Protein AF-A0A1A8MGY5-F1 (afdb_monomer_lite)

Radius of gyration: 29.27 Å; chains: 1; bounding box: 80×66×88 Å

Structure (mmCIF, N/CA/C/O backbone):
data_AF-A0A1A8MGY5-F1
#
_entry.id   AF-A0A1A8MGY5-F1
#
loop_
_atom_site.group_PDB
_atom_site.id
_atom_site.type_symbol
_atom_site.label_atom_id
_atom_site.label_alt_id
_atom_site.label_comp_id
_atom_site.label_asym_id
_atom_site.label_entity_id
_atom_site.label_seq_id
_atom_site.pdbx_PDB_ins_code
_atom_site.Cartn_x
_atom_site.Cartn_y
_atom_site.Cartn_z
_atom_site.occupancy
_atom_site.B_iso_or_equiv
_atom_site.auth_seq_id
_atom_site.auth_comp_id
_atom_site.auth_asym_id
_atom_site.auth_atom_id
_atom_site.pdbx_PDB_model_num
ATOM 1 N N . GLU A 1 1 ? -10.525 4.685 12.760 1.00 56.34 1 GLU A N 1
ATOM 2 C CA . GLU A 1 1 ? -10.232 3.236 12.706 1.00 56.34 1 GLU A CA 1
ATOM 3 C C . GLU A 1 1 ? -9.467 2.819 13.946 1.00 56.34 1 GLU A C 1
ATOM 5 O O . GLU A 1 1 ? -8.755 3.647 14.505 1.00 56.34 1 GLU A O 1
ATOM 10 N N . LYS A 1 2 ? -9.639 1.576 14.412 1.00 65.12 2 LYS A N 1
ATOM 11 C CA . LYS A 1 2 ? -8.758 1.040 15.457 1.00 65.12 2 LYS A CA 1
ATOM 12 C C . LYS A 1 2 ? -7.417 0.675 14.806 1.00 65.12 2 LYS A C 1
ATOM 14 O O . LYS A 1 2 ? -7.439 0.048 13.752 1.00 65.12 2 LYS A O 1
ATOM 19 N N . PRO A 1 3 ? -6.276 1.045 15.404 1.00 70.25 3 PRO A N 1
ATOM 20 C CA . PRO A 1 3 ? -4.967 0.647 14.895 1.00 70.25 3 PRO A CA 1
ATOM 21 C C . PRO A 1 3 ? -4.831 -0.881 14.911 1.00 70.25 3 PRO A C 1
ATOM 23 O O . PRO A 1 3 ? -5.247 -1.529 15.875 1.00 70.25 3 PRO A O 1
ATOM 26 N N . LYS A 1 4 ? -4.208 -1.451 13.875 1.00 79.88 4 LYS A N 1
ATOM 27 C CA . LYS A 1 4 ? -3.924 -2.896 13.807 1.00 79.88 4 LYS A CA 1
ATOM 28 C C . LYS A 1 4 ? -2.836 -3.306 14.804 1.00 79.88 4 LYS A C 1
ATOM 30 O O . LYS A 1 4 ? -2.877 -4.399 15.359 1.00 79.88 4 LYS A O 1
ATOM 35 N N . MET A 1 5 ? -1.894 -2.403 15.084 1.00 84.06 5 MET A N 1
ATOM 36 C CA . MET A 1 5 ? -0.809 -2.621 16.040 1.00 84.06 5 MET A CA 1
ATOM 37 C C . MET A 1 5 ? -0.487 -1.340 16.818 1.00 84.06 5 MET A C 1
ATOM 39 O O . MET A 1 5 ? -0.433 -0.254 16.239 1.00 84.06 5 MET A O 1
ATOM 43 N N . ILE A 1 6 ? -0.247 -1.481 18.128 1.00 89.06 6 ILE A N 1
ATOM 44 C CA . ILE A 1 6 ? 0.186 -0.401 19.029 1.00 89.06 6 ILE A CA 1
ATOM 45 C C . ILE A 1 6 ? 1.278 -0.879 19.987 1.00 89.06 6 ILE A C 1
ATOM 47 O O . ILE A 1 6 ? 1.364 -2.062 20.321 1.00 89.06 6 ILE A O 1
ATOM 51 N N . ALA A 1 7 ? 2.088 0.052 20.488 1.00 91.69 7 ALA A N 1
ATOM 52 C CA . ALA A 1 7 ? 3.082 -0.244 21.505 1.00 91.69 7 ALA A CA 1
ATOM 53 C C . ALA A 1 7 ? 2.409 -0.659 22.824 1.00 91.69 7 ALA A C 1
ATOM 55 O O . ALA A 1 7 ? 1.544 0.044 23.355 1.00 91.69 7 ALA A O 1
ATOM 56 N N . LYS A 1 8 ? 2.862 -1.785 23.391 1.00 92.44 8 LYS A N 1
ATOM 57 C CA . LYS A 1 8 ? 2.280 -2.396 24.598 1.00 92.44 8 LYS A CA 1
ATOM 58 C C . LYS A 1 8 ? 2.184 -1.427 25.782 1.00 92.44 8 LYS A C 1
ATOM 60 O O . LYS A 1 8 ? 1.187 -1.444 26.494 1.00 92.44 8 LYS A O 1
ATOM 65 N N . PHE A 1 9 ? 3.195 -0.578 25.985 1.00 92.25 9 PHE A N 1
ATOM 66 C CA . PHE A 1 9 ? 3.216 0.362 27.110 1.00 92.25 9 PHE A CA 1
ATOM 67 C C . PHE A 1 9 ? 2.137 1.449 26.985 1.00 92.25 9 PHE A C 1
ATOM 69 O O . PHE A 1 9 ? 1.457 1.737 27.966 1.00 92.25 9 PHE A O 1
ATOM 76 N N . CYS A 1 10 ? 1.913 1.994 25.783 1.00 94.50 10 CYS A N 1
ATOM 77 C CA . CYS A 1 10 ? 0.810 2.925 25.536 1.00 94.50 10 CYS A CA 1
ATOM 78 C C . CYS A 1 10 ? -0.545 2.235 25.680 1.00 94.50 10 CYS A C 1
ATOM 80 O O . CYS A 1 10 ? -1.462 2.805 26.264 1.00 94.50 10 CYS A O 1
ATOM 82 N N . GLY A 1 11 ? -0.660 0.998 25.186 1.00 93.19 11 GLY A N 1
ATOM 83 C CA . GLY A 1 11 ? -1.871 0.192 25.336 1.00 93.19 11 GLY A CA 1
ATOM 84 C C . GLY A 1 11 ? -2.262 -0.003 26.802 1.00 93.19 11 GLY A C 1
ATOM 85 O O . GLY A 1 11 ? -3.400 0.276 27.163 1.00 93.19 11 GLY A O 1
ATOM 86 N N . ALA A 1 12 ? -1.314 -0.404 27.655 1.00 94.88 12 ALA A N 1
ATOM 87 C CA . ALA A 1 12 ? -1.557 -0.611 29.083 1.00 94.88 12 ALA A CA 1
ATOM 88 C C . ALA A 1 12 ? -2.025 0.670 29.795 1.00 94.88 12 ALA A C 1
ATOM 90 O O . ALA A 1 12 ? -3.013 0.643 30.519 1.00 94.88 12 ALA A O 1
ATOM 91 N N . ILE A 1 13 ? -1.371 1.807 29.537 1.00 94.81 13 ILE A N 1
ATOM 92 C CA . ILE A 1 13 ? -1.748 3.093 30.145 1.00 94.81 13 ILE A CA 1
ATOM 93 C C . ILE A 1 13 ? -3.143 3.536 29.683 1.00 94.81 13 ILE A C 1
ATOM 95 O O . ILE A 1 13 ? -3.938 4.017 30.488 1.00 94.81 13 ILE A O 1
ATOM 99 N N . LEU A 1 14 ? -3.461 3.378 28.395 1.00 94.19 14 LEU A N 1
ATOM 100 C CA . LEU A 1 14 ? -4.771 3.758 27.865 1.00 94.19 14 LEU A CA 1
ATOM 101 C C . LEU A 1 14 ? -5.905 2.890 28.417 1.00 94.19 14 LEU A C 1
ATOM 103 O O . LEU A 1 14 ? -6.989 3.423 28.621 1.00 94.19 14 LEU A O 1
ATOM 107 N N . ILE A 1 15 ? -5.665 1.603 28.694 1.00 94.69 15 ILE A N 1
ATOM 108 C CA . ILE A 1 15 ? -6.650 0.723 29.347 1.00 94.69 15 ILE A CA 1
ATOM 109 C C . ILE A 1 15 ? -7.026 1.266 30.732 1.00 94.69 15 ILE A C 1
ATOM 111 O O . ILE A 1 15 ? -8.211 1.364 31.045 1.00 94.69 15 ILE A O 1
ATOM 115 N N . GLU A 1 16 ? -6.041 1.689 31.528 1.00 95.19 16 GLU A N 1
ATOM 116 C CA . GLU A 1 16 ? -6.293 2.277 32.851 1.00 95.19 16 GLU A CA 1
ATOM 117 C C . GLU A 1 16 ? -7.050 3.611 32.752 1.00 95.19 16 GLU A C 1
ATOM 119 O O . GLU A 1 16 ? -8.022 3.847 33.471 1.00 95.19 16 GLU A O 1
ATOM 124 N N . LEU A 1 17 ? -6.659 4.483 31.814 1.00 93.38 17 LEU A N 1
ATOM 125 C CA . LEU A 1 17 ? -7.373 5.744 31.575 1.00 93.38 17 LEU A CA 1
ATOM 126 C C . LEU A 1 17 ? -8.818 5.507 31.108 1.00 93.38 17 LEU A C 1
ATOM 128 O O . LEU A 1 17 ? -9.722 6.235 31.518 1.00 93.38 17 LEU A O 1
ATOM 132 N N . ASP A 1 18 ? -9.045 4.478 30.295 1.00 94.19 18 ASP A N 1
ATOM 133 C CA . ASP A 1 18 ? -10.372 4.086 29.820 1.00 94.19 18 ASP A CA 1
ATOM 134 C C . ASP A 1 18 ? -11.263 3.556 30.940 1.00 94.19 18 ASP A C 1
ATOM 136 O O . ASP A 1 18 ? -12.449 3.889 30.978 1.00 94.19 18 ASP A O 1
ATOM 140 N N . ALA A 1 19 ? -10.699 2.789 31.874 1.00 95.00 19 ALA A N 1
ATOM 141 C CA . ALA A 1 19 ? -11.420 2.291 33.042 1.00 95.00 19 ALA A CA 1
ATOM 142 C C . ALA A 1 19 ? -11.868 3.429 33.979 1.00 95.00 19 ALA A C 1
ATOM 144 O O . ALA A 1 19 ? -12.949 3.364 34.566 1.00 95.00 19 ALA A O 1
ATOM 145 N N . LEU A 1 20 ? -11.067 4.494 34.090 1.00 92.81 20 LEU A N 1
ATOM 146 C CA . LEU A 1 20 ? -11.340 5.637 34.969 1.00 92.81 20 LEU A CA 1
ATOM 147 C C . LEU A 1 20 ? -12.206 6.732 34.319 1.00 92.81 20 LEU A C 1
ATOM 149 O O . LEU A 1 20 ? -12.797 7.553 35.026 1.00 92.81 20 LEU A O 1
ATOM 153 N N . LEU A 1 21 ? -12.324 6.749 32.988 1.00 91.00 21 LEU A N 1
ATOM 154 C CA . LEU A 1 21 ? -13.076 7.773 32.259 1.00 91.00 21 LEU A CA 1
ATOM 155 C C . LEU A 1 21 ? -14.559 7.883 32.680 1.00 91.00 21 LEU A C 1
ATOM 157 O O . LEU A 1 21 ? -15.017 9.014 32.866 1.00 91.00 21 LEU A O 1
ATOM 161 N N . PRO A 1 22 ? -15.337 6.791 32.850 1.00 92.12 22 PRO A N 1
ATOM 162 C CA . PRO A 1 22 ? -16.745 6.893 33.244 1.00 92.12 22 PRO A CA 1
ATOM 163 C C . PRO A 1 22 ? -16.937 7.619 34.579 1.00 92.12 22 PRO A C 1
ATOM 165 O O . PRO A 1 22 ? -17.857 8.427 34.708 1.00 92.12 22 PRO A O 1
ATOM 168 N N . LEU A 1 23 ? -16.034 7.390 35.539 1.00 89.94 23 LEU A N 1
ATOM 169 C CA . LEU A 1 23 ? -16.045 8.070 36.833 1.00 89.94 23 LEU A CA 1
ATOM 170 C C . LEU A 1 23 ? -15.816 9.576 36.656 1.00 89.94 23 LEU A C 1
ATOM 172 O O . LEU A 1 23 ? -16.606 10.383 37.142 1.00 89.94 23 LEU A O 1
ATOM 176 N N . ALA A 1 24 ? -14.792 9.961 35.890 1.00 87.75 24 ALA A N 1
ATOM 177 C CA . ALA A 1 24 ? -14.500 11.367 35.606 1.00 87.75 24 ALA A CA 1
ATOM 178 C C . ALA A 1 24 ? -15.662 12.081 34.887 1.00 87.75 24 ALA A C 1
ATOM 180 O O . ALA A 1 24 ? -15.923 13.256 35.147 1.00 87.75 24 ALA A O 1
ATOM 181 N N . VAL A 1 25 ? -16.381 11.371 34.011 1.00 87.44 25 VAL A N 1
ATOM 182 C CA . VAL A 1 25 ? -17.559 11.891 33.297 1.00 87.44 25 VAL A CA 1
ATOM 183 C C . VAL A 1 25 ? -18.778 12.033 34.212 1.00 87.44 25 VAL A C 1
ATOM 185 O O . VAL A 1 25 ? -19.565 12.956 33.997 1.00 87.44 25 VAL A O 1
ATOM 188 N N . ALA A 1 26 ? -18.946 11.158 35.208 1.00 86.25 26 ALA A N 1
ATOM 189 C CA . ALA A 1 26 ? -20.044 11.212 36.178 1.00 86.25 26 ALA A CA 1
ATOM 190 C C . ALA A 1 26 ? -19.854 12.327 37.225 1.00 86.25 26 ALA A C 1
ATOM 192 O O . ALA A 1 26 ? -20.827 12.920 37.693 1.00 86.25 26 ALA A O 1
ATOM 193 N N . CYS A 1 27 ? -18.607 12.670 37.554 1.00 83.62 27 CYS A N 1
ATOM 194 C CA . CYS A 1 27 ? -18.241 13.720 38.507 1.00 83.62 27 CYS A CA 1
ATOM 195 C C . CYS A 1 27 ? -18.401 15.151 37.937 1.00 83.62 27 CYS A C 1
ATOM 197 O O . CYS A 1 27 ? -17.441 15.921 37.876 1.00 83.62 27 CYS A O 1
ATOM 199 N N . ARG A 1 28 ? -19.618 15.520 37.504 1.00 73.44 28 ARG A N 1
ATOM 200 C CA . ARG A 1 28 ? -19.946 16.863 36.964 1.00 73.44 28 ARG A CA 1
ATOM 201 C C . ARG A 1 28 ? -20.396 17.870 38.022 1.00 73.44 28 ARG A C 1
ATOM 203 O O . ARG A 1 28 ? -20.363 19.069 37.769 1.00 73.44 28 ARG A O 1
ATOM 210 N N . SER A 1 29 ? -20.834 17.400 39.189 1.00 70.31 29 SER A N 1
ATOM 211 C CA . SER A 1 29 ? -21.283 18.265 40.282 1.00 70.31 29 SER A CA 1
ATOM 212 C C . SER A 1 29 ? -20.113 19.029 40.907 1.00 70.31 29 SER A C 1
ATOM 214 O O . SER A 1 29 ? -18.996 18.516 40.993 1.00 70.31 29 SER A O 1
ATOM 216 N N . SER A 1 30 ? -20.378 20.237 41.412 1.00 68.94 30 SER A N 1
ATOM 217 C CA . SER A 1 30 ? -19.374 21.112 42.042 1.00 68.94 30 SER A CA 1
ATOM 218 C C . SER A 1 30 ? -18.583 20.438 43.173 1.00 68.94 30 SER A C 1
ATOM 220 O O . SER A 1 30 ? -17.404 20.730 43.353 1.00 68.94 30 SER A O 1
ATOM 222 N N . SER A 1 31 ? -19.197 19.489 43.885 1.00 75.69 31 SER A N 1
ATOM 223 C CA . SER A 1 31 ? -18.585 18.705 44.966 1.00 75.69 31 SER A CA 1
ATOM 224 C C . SER A 1 31 ? -17.554 17.665 44.510 1.00 75.69 31 SER A C 1
ATOM 226 O O . SER A 1 31 ? -16.698 17.281 45.302 1.00 75.69 31 SER A O 1
ATOM 228 N N . LEU A 1 32 ? -17.611 17.205 43.254 1.00 80.81 32 LEU A N 1
ATOM 229 C CA . LEU A 1 32 ? -16.745 16.143 42.718 1.00 80.81 32 LEU A CA 1
ATOM 230 C C . LEU A 1 32 ? -15.821 16.629 41.590 1.00 80.81 32 LEU A C 1
ATOM 232 O O . LEU A 1 32 ? -15.106 15.828 40.986 1.00 80.81 32 LEU A O 1
ATOM 236 N N . LEU A 1 33 ? -15.767 17.944 41.346 1.00 80.88 33 LEU A N 1
ATOM 237 C CA . LEU A 1 33 ? -14.877 18.555 40.352 1.00 80.88 33 LEU A CA 1
ATOM 238 C C . LEU A 1 33 ? -13.398 18.196 40.567 1.00 80.88 33 LEU A C 1
ATOM 240 O O . LEU A 1 33 ? -12.667 18.074 39.588 1.00 80.88 33 LEU A O 1
ATOM 244 N N . GLY A 1 34 ? -12.972 17.973 41.816 1.00 82.31 34 GLY A N 1
ATOM 245 C CA . GLY A 1 34 ? -11.604 17.553 42.140 1.00 82.31 34 GLY A CA 1
ATOM 246 C C . GLY A 1 34 ? -11.216 16.205 41.520 1.00 82.31 34 GLY A C 1
ATOM 247 O O . GLY A 1 34 ? -10.115 16.058 41.002 1.00 82.31 34 GLY A O 1
ATOM 248 N N . VAL A 1 35 ? -12.139 15.235 41.482 1.00 84.31 35 VAL A N 1
ATOM 249 C CA . VAL A 1 35 ? -11.894 13.915 40.865 1.00 84.31 35 VAL A CA 1
ATOM 250 C C . VAL A 1 35 ? -11.684 14.068 39.360 1.00 84.31 35 VAL A C 1
ATOM 252 O O . VAL A 1 35 ? -10.762 13.493 38.778 1.00 84.31 35 VAL A O 1
ATOM 255 N N . ARG A 1 36 ? -12.510 14.907 38.728 1.00 85.12 36 ARG A N 1
ATOM 256 C CA . ARG A 1 36 ? -12.401 15.216 37.303 1.00 85.12 36 ARG A CA 1
ATOM 257 C C . ARG A 1 36 ? -11.116 15.978 36.976 1.00 85.12 36 ARG A C 1
ATOM 259 O O . ARG A 1 36 ? -10.461 15.637 35.993 1.00 85.12 36 ARG A O 1
ATOM 266 N N . SER A 1 37 ? -10.726 16.970 37.780 1.00 85.38 37 SER A N 1
ATOM 267 C CA . SER A 1 37 ? -9.478 17.709 37.556 1.00 85.38 37 SER A CA 1
ATOM 268 C C . SER A 1 37 ? -8.253 16.812 37.727 1.00 85.38 37 SER A C 1
ATOM 270 O O . SER A 1 37 ? -7.349 16.871 36.896 1.00 85.38 37 SER A O 1
ATOM 272 N N . SER A 1 38 ? -8.253 15.919 38.723 1.00 88.81 38 SER A N 1
ATOM 273 C CA . SER A 1 38 ? -7.190 14.924 38.901 1.00 88.81 38 SER A CA 1
ATOM 274 C C . SER A 1 38 ? -7.088 13.961 37.719 1.00 88.81 38 SER A C 1
ATOM 276 O O . SER A 1 38 ? -5.979 13.684 37.265 1.00 88.81 38 SER A O 1
ATOM 278 N N . PHE A 1 39 ? -8.215 13.494 37.167 1.00 90.31 39 PHE A N 1
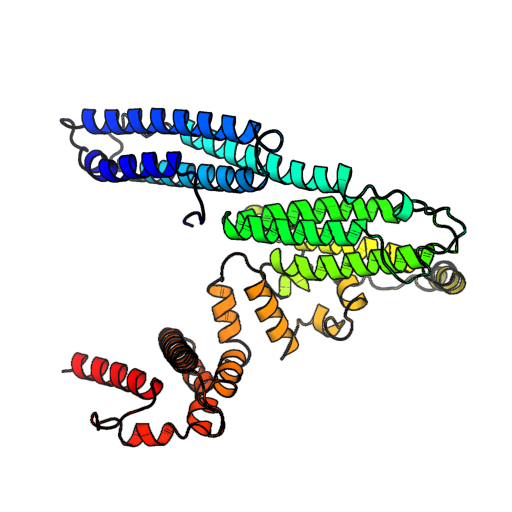ATOM 279 C CA . PHE A 1 39 ? -8.204 12.671 35.952 1.00 90.31 39 PHE A CA 1
ATOM 280 C C . PHE A 1 39 ? -7.584 13.421 34.766 1.00 90.31 39 PHE A C 1
ATOM 282 O O . PHE A 1 39 ? -6.714 12.885 34.080 1.00 90.31 39 PHE A O 1
ATOM 289 N N . VAL A 1 40 ? -7.998 14.672 34.534 1.00 88.44 40 VAL A N 1
ATOM 290 C CA . VAL A 1 40 ? -7.475 15.504 33.438 1.00 88.44 40 VAL A CA 1
ATOM 291 C C . VAL A 1 40 ? -5.967 15.730 33.579 1.00 88.44 40 VAL A C 1
ATOM 293 O O . VAL A 1 40 ? -5.229 15.585 32.603 1.00 88.44 40 VAL A O 1
ATOM 296 N N . GLU A 1 41 ? -5.495 16.040 34.787 1.00 89.25 41 GLU A N 1
ATOM 297 C CA . GLU A 1 41 ? -4.073 16.243 35.067 1.00 89.25 41 GLU A CA 1
ATOM 298 C C . GLU A 1 41 ? -3.261 14.954 34.872 1.00 89.25 41 GLU A C 1
ATOM 300 O O . GLU A 1 41 ? -2.229 14.970 34.194 1.00 89.25 41 GLU A O 1
ATOM 305 N N . ALA A 1 42 ? -3.739 13.828 35.412 1.00 91.19 42 ALA A N 1
ATOM 306 C CA . ALA A 1 42 ? -3.096 12.525 35.257 1.00 91.19 42 ALA A CA 1
ATOM 307 C C . ALA A 1 42 ? -3.031 12.105 33.783 1.00 91.19 42 ALA A C 1
ATOM 309 O O . ALA A 1 42 ? -1.978 11.676 33.310 1.00 91.19 42 ALA A O 1
ATOM 310 N N . CYS A 1 43 ? -4.119 12.304 33.033 1.00 91.62 43 CYS A N 1
ATOM 311 C CA . CYS A 1 43 ? -4.170 12.045 31.599 1.00 91.62 43 CYS A CA 1
ATOM 312 C C . CYS A 1 43 ? -3.156 12.906 30.832 1.00 91.62 43 CYS A C 1
ATOM 314 O O . CYS A 1 43 ? -2.457 12.392 29.961 1.00 91.62 43 CYS A O 1
ATOM 316 N N . GLY A 1 44 ? -3.039 14.198 31.160 1.00 90.88 44 GLY A N 1
ATOM 317 C CA . GLY A 1 44 ? -2.055 15.094 30.547 1.00 90.88 44 GLY A CA 1
ATOM 318 C C . GLY A 1 44 ? -0.614 14.654 30.820 1.00 90.88 44 GLY A C 1
ATOM 319 O O . GLY A 1 44 ? 0.183 14.542 29.887 1.00 90.88 44 GLY A O 1
ATOM 320 N N . LYS A 1 45 ? -0.286 14.335 32.079 1.00 92.75 45 LYS A N 1
ATOM 321 C CA . LYS A 1 45 ? 1.046 13.835 32.470 1.00 92.75 45 LYS A CA 1
ATOM 322 C C . LYS A 1 45 ? 1.382 12.511 31.784 1.00 92.75 45 LYS A C 1
ATOM 324 O O . LYS A 1 45 ? 2.465 12.376 31.217 1.00 92.75 45 LYS A O 1
ATOM 329 N N . ALA A 1 46 ? 0.446 11.562 31.783 1.00 94.62 46 ALA A N 1
ATOM 330 C CA . ALA A 1 46 ? 0.609 10.276 31.114 1.00 94.62 46 ALA A CA 1
ATOM 331 C C . ALA A 1 46 ? 0.801 10.446 29.601 1.00 94.62 46 ALA A C 1
ATOM 333 O O . ALA A 1 46 ? 1.676 9.808 29.019 1.00 94.62 46 ALA A O 1
ATOM 334 N N . ALA A 1 47 ? 0.037 11.342 28.967 1.00 94.81 47 ALA A N 1
ATOM 335 C CA . ALA A 1 47 ? 0.164 11.640 27.545 1.00 94.81 47 ALA A CA 1
ATOM 336 C C . ALA A 1 47 ? 1.564 12.153 27.187 1.00 94.81 47 ALA A C 1
ATOM 338 O O . ALA A 1 47 ? 2.151 11.654 26.226 1.00 94.81 47 ALA A O 1
ATOM 339 N N . PHE A 1 48 ? 2.118 13.093 27.959 1.00 95.25 48 PHE A N 1
ATOM 340 C CA . PHE A 1 48 ? 3.479 13.588 27.735 1.00 95.25 48 PHE A CA 1
ATOM 341 C C . PHE A 1 48 ? 4.539 12.516 27.980 1.00 95.25 48 PHE A C 1
ATOM 343 O O . PHE A 1 48 ? 5.411 12.341 27.136 1.00 95.25 48 PHE A O 1
ATOM 350 N N . ALA A 1 49 ? 4.438 11.757 29.074 1.00 95.81 49 ALA A N 1
ATOM 351 C CA . ALA A 1 49 ? 5.389 10.687 29.372 1.00 95.81 49 ALA A CA 1
ATOM 352 C C . ALA A 1 49 ? 5.406 9.610 28.272 1.00 95.81 49 ALA A C 1
ATOM 354 O O . ALA A 1 49 ? 6.473 9.188 27.824 1.00 95.81 49 ALA A O 1
ATOM 355 N N . MET A 1 50 ? 4.225 9.207 27.789 1.00 97.00 50 MET A N 1
ATOM 356 C CA . MET A 1 50 ? 4.106 8.306 26.642 1.00 97.00 50 MET A CA 1
ATOM 357 C C . MET A 1 50 ? 4.727 8.913 25.382 1.00 97.00 50 MET A C 1
ATOM 359 O O . MET A 1 50 ? 5.457 8.214 24.684 1.00 97.00 50 MET A O 1
ATOM 363 N N . LEU A 1 51 ? 4.481 10.197 25.103 1.00 97.00 51 LEU A N 1
ATOM 364 C CA . LEU A 1 51 ? 4.990 10.862 23.904 1.00 97.00 51 LEU A CA 1
ATOM 365 C C . LEU A 1 51 ? 6.516 10.941 23.904 1.00 97.00 51 LEU A C 1
ATOM 367 O O . LEU A 1 51 ? 7.137 10.562 22.915 1.00 97.00 51 LEU A O 1
ATOM 371 N N . SER A 1 52 ? 7.119 11.369 25.017 1.00 96.62 52 SER A N 1
ATOM 372 C CA . SER A 1 52 ? 8.576 11.410 25.174 1.00 96.62 52 SER A CA 1
ATOM 373 C C . SER A 1 52 ? 9.186 10.032 24.939 1.00 96.62 52 SER A C 1
ATOM 375 O O . SER A 1 52 ? 10.143 9.896 24.180 1.00 96.62 52 SER A O 1
ATOM 377 N N . ARG A 1 53 ? 8.569 8.981 25.493 1.00 95.88 53 ARG A N 1
ATOM 378 C CA . ARG A 1 53 ? 9.045 7.612 25.294 1.00 95.88 53 ARG A CA 1
ATOM 379 C C . ARG A 1 53 ? 8.912 7.141 23.845 1.00 95.88 53 ARG A C 1
ATOM 381 O O . ARG A 1 53 ? 9.787 6.431 23.359 1.00 95.88 53 ARG A O 1
ATOM 388 N N . LEU A 1 54 ? 7.836 7.513 23.151 1.00 96.44 54 LEU A N 1
ATOM 389 C CA . LEU A 1 54 ? 7.655 7.212 21.727 1.00 96.44 54 LEU A CA 1
ATOM 390 C C . LEU A 1 54 ? 8.714 7.919 20.868 1.00 96.44 54 LEU A C 1
ATOM 392 O O . LEU A 1 54 ? 9.275 7.294 19.971 1.00 96.44 54 LEU A O 1
ATOM 396 N N . GLN A 1 55 ? 9.021 9.183 21.168 1.00 96.00 55 GLN A N 1
ATOM 397 C CA . GLN A 1 55 ? 10.042 9.965 20.467 1.00 96.00 55 GLN A CA 1
ATOM 398 C C . GLN A 1 55 ? 11.450 9.393 20.675 1.00 96.00 55 GLN A C 1
ATOM 400 O O . GLN A 1 55 ? 12.179 9.223 19.703 1.00 96.00 55 GLN A O 1
ATOM 405 N N . GLU A 1 56 ? 11.810 9.004 21.902 1.00 95.31 56 GLU A N 1
ATOM 406 C CA . GLU A 1 56 ? 13.077 8.310 22.183 1.00 95.31 56 GLU A CA 1
ATOM 407 C C . GLU A 1 56 ? 13.235 7.043 21.330 1.00 95.31 56 GLU A C 1
ATOM 409 O O . GLU A 1 56 ? 14.270 6.836 20.701 1.00 95.31 56 GLU A O 1
ATOM 414 N N . ARG A 1 57 ? 12.183 6.217 21.250 1.00 94.50 57 ARG A N 1
ATOM 415 C CA . ARG A 1 57 ? 12.196 4.991 20.435 1.00 94.50 57 ARG A CA 1
ATOM 416 C C . ARG A 1 57 ? 12.256 5.262 18.937 1.00 94.50 57 ARG A C 1
ATOM 418 O O . ARG A 1 57 ? 12.786 4.435 18.204 1.00 94.50 57 ARG A O 1
ATOM 425 N N . ALA A 1 58 ? 11.730 6.392 18.472 1.00 94.56 58 ALA A N 1
ATOM 426 C CA . ALA A 1 58 ? 11.825 6.771 17.067 1.00 94.56 58 ALA A CA 1
ATOM 427 C C . ALA A 1 58 ? 13.255 7.163 16.660 1.00 94.56 58 ALA A C 1
ATOM 429 O O . ALA A 1 58 ? 13.648 6.901 15.526 1.00 94.56 58 ALA A O 1
ATOM 430 N N . LEU A 1 59 ? 14.041 7.733 17.582 1.00 94.19 59 LEU A N 1
ATOM 431 C CA . LEU A 1 59 ? 15.451 8.087 17.354 1.00 94.19 59 LEU A CA 1
ATOM 432 C C . LEU A 1 59 ? 16.374 6.860 17.267 1.00 94.19 59 LEU A C 1
ATOM 434 O O . LEU A 1 59 ? 17.436 6.928 16.654 1.00 94.19 59 LEU A O 1
ATOM 438 N N . GLU A 1 60 ? 15.968 5.736 17.858 1.00 93.38 60 GLU A N 1
ATOM 439 C CA . GLU A 1 60 ? 16.674 4.449 17.764 1.00 93.38 60 GLU A CA 1
ATOM 440 C C . GLU A 1 60 ? 16.530 3.799 16.372 1.00 93.38 60 GLU A C 1
ATOM 442 O O . GLU A 1 60 ? 17.297 2.903 16.017 1.00 93.38 60 GLU A O 1
ATOM 447 N N . VAL A 1 61 ? 15.564 4.234 15.553 1.00 91.62 61 VAL A N 1
ATOM 448 C CA . VAL A 1 61 ? 15.340 3.698 14.203 1.00 91.62 61 VAL A CA 1
ATOM 449 C C . VAL A 1 61 ? 16.068 4.563 13.165 1.00 91.62 61 VAL A C 1
ATOM 451 O O . VAL A 1 61 ? 15.854 5.776 13.133 1.00 91.62 61 VAL A O 1
ATOM 454 N N . PRO A 1 62 ? 16.872 3.982 12.254 1.00 84.19 62 PRO A N 1
ATOM 455 C CA . PRO A 1 62 ? 17.133 2.550 12.039 1.00 84.19 62 PRO A CA 1
ATOM 456 C C . PRO A 1 62 ? 18.405 2.027 12.735 1.00 84.19 62 PRO A C 1
ATOM 458 O O . PRO A 1 62 ? 18.813 0.895 12.490 1.00 84.19 62 PRO A O 1
ATOM 461 N N . SER A 1 63 ? 19.106 2.870 13.496 1.00 87.69 63 SER A N 1
ATOM 462 C CA . SER A 1 63 ? 20.488 2.619 13.922 1.00 87.69 63 SER A CA 1
ATOM 463 C C . SER A 1 63 ? 20.613 1.456 14.908 1.00 87.69 63 SER A C 1
ATOM 465 O O . SER A 1 63 ? 21.474 0.596 14.738 1.00 87.69 63 SER A O 1
ATOM 467 N N . SER A 1 64 ? 19.749 1.413 15.921 1.00 90.94 64 SER A N 1
ATOM 468 C CA . SER A 1 64 ? 19.718 0.381 16.964 1.00 90.94 64 SER A CA 1
ATOM 469 C C . SER A 1 64 ? 18.422 -0.436 16.967 1.00 90.94 64 SER A C 1
ATOM 471 O O . SER A 1 64 ? 18.322 -1.428 17.691 1.00 90.94 64 SER A O 1
ATOM 473 N N . ALA A 1 65 ? 17.441 -0.062 16.141 1.00 90.88 65 ALA A N 1
ATOM 474 C CA . ALA A 1 65 ? 16.152 -0.730 16.017 1.00 90.88 65 ALA A CA 1
ATOM 475 C C . ALA A 1 65 ? 15.708 -0.875 14.546 1.00 90.88 65 ALA A C 1
ATOM 477 O O . ALA A 1 65 ? 15.986 -0.004 13.724 1.00 90.88 65 ALA A O 1
ATOM 478 N N . PRO A 1 66 ? 14.974 -1.948 14.189 1.00 90.19 66 PRO A N 1
ATOM 479 C CA . PRO A 1 66 ? 14.557 -2.195 12.810 1.00 90.19 66 PRO A CA 1
ATOM 480 C C . PRO A 1 66 ? 13.485 -1.204 12.329 1.00 90.19 66 PRO A C 1
ATOM 482 O O . PRO A 1 66 ? 12.627 -0.782 13.108 1.00 90.19 66 PRO A O 1
ATOM 485 N N . LEU A 1 67 ? 13.465 -0.922 11.017 1.00 88.44 67 LEU A N 1
ATOM 486 C CA . LEU A 1 67 ? 12.519 0.012 10.383 1.00 88.44 67 LEU A CA 1
ATOM 487 C C . LEU A 1 67 ? 11.054 -0.274 10.729 1.00 88.44 67 LEU A C 1
ATOM 489 O O . LEU A 1 67 ? 10.299 0.663 10.968 1.00 88.44 67 LEU A O 1
ATOM 493 N N . LYS A 1 68 ? 10.658 -1.552 10.809 1.00 88.31 68 LYS A N 1
ATOM 494 C CA . LYS A 1 68 ? 9.281 -1.976 11.128 1.00 88.31 68 LYS A CA 1
ATOM 495 C C . LYS A 1 68 ? 8.727 -1.384 12.431 1.00 88.31 68 LYS A C 1
ATOM 497 O O . LYS A 1 68 ? 7.514 -1.317 12.613 1.00 88.31 68 LYS A O 1
ATOM 502 N N . ASN A 1 69 ? 9.599 -0.931 13.335 1.00 91.50 69 ASN A N 1
ATOM 503 C CA . ASN A 1 69 ? 9.183 -0.259 14.559 1.00 91.50 69 ASN A CA 1
ATOM 504 C C . ASN A 1 69 ? 8.600 1.134 14.279 1.00 91.50 69 ASN A C 1
ATOM 506 O O . ASN A 1 69 ? 7.696 1.558 14.991 1.00 91.50 69 ASN A O 1
ATOM 510 N N . LEU A 1 70 ? 9.069 1.841 13.248 1.00 93.56 70 LEU A N 1
ATOM 511 C CA . LEU A 1 70 ? 8.648 3.211 12.958 1.00 93.56 70 LEU A CA 1
ATOM 512 C C . LEU A 1 70 ? 7.168 3.306 12.530 1.00 93.56 70 LEU A C 1
ATOM 514 O O . LEU A 1 70 ? 6.453 4.108 13.136 1.00 93.56 70 LEU A O 1
ATOM 518 N N . PRO A 1 71 ? 6.639 2.455 11.620 1.00 94.00 71 PRO A N 1
ATOM 519 C CA . PRO A 1 71 ? 5.195 2.368 11.381 1.00 94.00 71 PRO A CA 1
ATOM 520 C C . PRO A 1 71 ? 4.387 2.049 12.649 1.00 94.00 71 PRO A C 1
ATOM 522 O O . PRO A 1 71 ? 3.322 2.627 12.865 1.00 94.00 71 PRO A O 1
ATOM 525 N N . ALA A 1 72 ? 4.894 1.179 13.530 1.00 93.69 72 ALA A N 1
ATOM 526 C CA . ALA A 1 72 ? 4.200 0.822 14.772 1.00 93.69 72 ALA A CA 1
ATOM 527 C C . ALA A 1 72 ? 4.151 1.992 15.770 1.00 93.69 72 ALA A C 1
ATOM 529 O O . ALA A 1 72 ? 3.119 2.229 16.406 1.00 93.69 72 ALA A O 1
ATOM 530 N N . LEU A 1 73 ? 5.238 2.762 15.885 1.00 94.94 73 LEU A N 1
ATOM 531 C CA . LEU A 1 73 ? 5.287 3.989 16.683 1.00 94.94 73 LEU A CA 1
ATOM 532 C C . LEU A 1 73 ? 4.333 5.052 16.122 1.00 94.94 73 LEU A C 1
ATOM 534 O O . LEU A 1 73 ? 3.568 5.640 16.885 1.00 94.94 73 LEU A O 1
ATOM 538 N N . LEU A 1 74 ? 4.311 5.238 14.798 1.00 95.56 74 LEU A N 1
ATOM 539 C CA . LEU A 1 74 ? 3.385 6.141 14.111 1.00 95.56 74 LEU A CA 1
ATOM 540 C C . LEU A 1 74 ? 1.918 5.762 14.375 1.00 95.56 74 LEU A C 1
ATOM 542 O O . LEU A 1 74 ? 1.142 6.605 14.828 1.00 95.56 74 LEU A O 1
ATOM 546 N N . SER A 1 75 ? 1.557 4.488 14.186 1.00 94.75 75 SER A N 1
ATOM 547 C CA . SER A 1 75 ? 0.226 3.954 14.517 1.00 94.75 75 SER A CA 1
ATOM 548 C C . SER A 1 75 ? -0.143 4.205 15.986 1.00 94.75 75 SER A C 1
ATOM 550 O O . SER A 1 75 ? -1.246 4.662 16.299 1.00 94.75 75 SER A O 1
ATOM 552 N N . THR A 1 76 ? 0.808 3.990 16.900 1.00 95.50 76 THR A N 1
ATOM 553 C CA . THR A 1 76 ? 0.607 4.235 18.335 1.00 95.50 76 THR A CA 1
ATOM 554 C C . THR A 1 76 ? 0.332 5.710 18.626 1.00 95.50 76 THR A C 1
ATOM 556 O O . THR A 1 76 ? -0.614 6.017 19.352 1.00 95.50 76 THR A O 1
ATOM 559 N N . CYS A 1 77 ? 1.104 6.631 18.043 1.00 95.69 77 CYS A N 1
ATOM 560 C CA . CYS A 1 77 ? 0.886 8.072 18.189 1.00 95.69 77 CYS A CA 1
ATOM 561 C C . CYS A 1 77 ? -0.507 8.491 17.699 1.00 95.69 77 CYS A C 1
ATOM 563 O O . CYS A 1 77 ? -1.196 9.246 18.386 1.00 95.69 77 CYS A O 1
ATOM 565 N N . ILE A 1 78 ? -0.945 7.973 16.548 1.00 94.38 78 ILE A N 1
ATOM 566 C CA . ILE A 1 78 ? -2.280 8.241 15.991 1.00 94.38 78 ILE A CA 1
ATOM 567 C C . ILE A 1 78 ? -3.367 7.742 16.941 1.00 94.38 78 ILE A C 1
ATOM 569 O O . ILE A 1 78 ? -4.328 8.461 17.219 1.00 94.38 78 ILE A O 1
ATOM 573 N N . TYR A 1 79 ? -3.208 6.534 17.476 1.00 94.19 79 TYR A N 1
ATOM 574 C CA . TYR A 1 79 ? -4.174 5.959 18.401 1.00 94.19 79 TYR A CA 1
ATOM 575 C C . TYR A 1 79 ? -4.300 6.764 19.692 1.00 94.19 79 TYR A C 1
ATOM 577 O O . TYR A 1 79 ? -5.410 7.110 20.099 1.00 94.19 79 TYR A O 1
ATOM 585 N N . VAL A 1 80 ? -3.170 7.112 20.316 1.00 94.81 80 VAL A N 1
ATOM 586 C CA . VAL A 1 80 ? -3.166 7.932 21.533 1.00 94.81 80 VAL A CA 1
ATOM 587 C C . VAL A 1 80 ? -3.797 9.295 21.244 1.00 94.81 80 VAL A C 1
ATOM 589 O O . VAL A 1 80 ? -4.667 9.724 21.997 1.00 94.81 80 VAL A O 1
ATOM 592 N N . HIS A 1 81 ? -3.451 9.937 20.123 1.00 94.12 81 HIS A N 1
ATOM 593 C CA . HIS A 1 81 ? -4.067 11.195 19.695 1.00 94.12 81 HIS A CA 1
ATOM 594 C C . HIS A 1 81 ? -5.597 11.088 19.589 1.00 94.12 81 HIS A C 1
ATOM 596 O O . HIS A 1 81 ? -6.322 11.913 20.146 1.00 94.12 81 HIS A O 1
ATOM 602 N N . GLN A 1 82 ? -6.104 10.043 18.928 1.00 92.88 82 GLN A N 1
ATOM 603 C CA . GLN A 1 82 ? -7.543 9.803 18.791 1.00 92.88 82 GLN A CA 1
ATOM 604 C C . GLN A 1 82 ? -8.224 9.560 20.146 1.00 92.88 82 GLN A C 1
ATOM 606 O O . GLN A 1 82 ? -9.305 10.103 20.390 1.00 92.88 82 GLN A O 1
ATOM 611 N N . ARG A 1 83 ? -7.603 8.787 21.051 1.00 92.44 83 ARG A N 1
ATOM 612 C CA . ARG A 1 83 ? -8.138 8.550 22.406 1.00 92.44 83 ARG A CA 1
ATOM 613 C C . ARG A 1 83 ? -8.172 9.824 23.241 1.00 92.44 83 ARG A C 1
ATOM 615 O O . ARG A 1 83 ? -9.200 10.114 23.847 1.00 92.44 83 ARG A O 1
ATOM 622 N N . LEU A 1 84 ? -7.109 10.625 23.216 1.00 92.12 84 LEU A N 1
ATOM 623 C CA . LEU A 1 84 ? -7.089 11.933 23.876 1.00 92.12 84 LEU A CA 1
ATOM 624 C C . LEU A 1 84 ? -8.176 12.857 23.311 1.00 92.12 84 LEU A C 1
ATOM 626 O O . LEU A 1 84 ? -8.851 13.555 24.070 1.00 92.12 84 LEU A O 1
ATOM 630 N N . GLY A 1 85 ? -8.398 12.818 21.993 1.00 91.31 85 GLY A N 1
ATOM 631 C CA . GLY A 1 85 ? -9.467 13.565 21.334 1.00 91.31 85 GLY A CA 1
ATOM 632 C C . GLY A 1 85 ? -10.840 13.131 21.845 1.00 91.31 85 GLY A C 1
ATOM 633 O O . GLY A 1 85 ? -11.652 13.971 22.234 1.00 91.31 85 GLY A O 1
ATOM 634 N N . TYR A 1 86 ? -11.064 11.822 21.954 1.00 90.94 86 TYR A N 1
ATOM 635 C CA . TYR A 1 86 ? -12.278 11.250 22.533 1.00 90.94 86 TYR A CA 1
ATOM 636 C C . TYR A 1 86 ? -12.503 11.682 23.991 1.00 90.94 86 TYR A C 1
ATOM 638 O O . TYR A 1 86 ? -13.609 12.111 24.332 1.00 90.94 86 TYR A O 1
ATOM 646 N N . TYR A 1 87 ? -11.468 11.647 24.840 1.00 90.12 87 TYR A N 1
ATOM 647 C CA . TYR A 1 87 ? -11.565 12.140 26.220 1.00 90.12 87 TYR A CA 1
ATOM 648 C C . TYR A 1 87 ? -11.923 13.622 26.254 1.00 90.12 87 TYR A C 1
ATOM 650 O O . TYR A 1 87 ? -12.806 14.019 27.012 1.00 90.12 87 TYR A O 1
ATOM 658 N N . SER A 1 88 ? -11.295 14.433 25.396 1.00 87.81 88 SER A N 1
ATOM 659 C CA . SER A 1 88 ? -11.560 15.871 25.334 1.00 87.81 88 SER A CA 1
ATOM 660 C C . SER A 1 88 ? -13.022 16.178 24.997 1.00 87.81 88 SER A C 1
ATOM 662 O O . SER A 1 88 ? -13.598 17.083 25.588 1.00 87.81 88 SER A O 1
ATOM 664 N N . VAL A 1 89 ? -13.650 15.402 24.105 1.00 88.12 89 VAL A N 1
ATOM 665 C CA . VAL A 1 89 ? -15.067 15.562 23.744 1.00 88.12 89 VAL A CA 1
ATOM 666 C C . VAL A 1 89 ? -15.980 15.096 24.877 1.00 88.12 89 VAL A C 1
ATOM 668 O O . VAL A 1 89 ? -16.929 15.794 25.219 1.00 88.12 89 VAL A O 1
ATOM 671 N N . ARG A 1 90 ? -15.690 13.946 25.498 1.00 86.50 90 ARG A N 1
ATOM 672 C CA . ARG A 1 90 ? -16.494 13.395 26.608 1.00 86.50 90 ARG A CA 1
ATOM 673 C C . ARG A 1 90 ? -16.453 14.252 27.872 1.00 86.50 90 ARG A C 1
ATOM 675 O O . ARG A 1 90 ? -17.407 14.235 28.645 1.00 86.50 90 ARG A O 1
ATOM 682 N N . LEU A 1 91 ? -15.352 14.973 28.066 1.00 81.94 91 LEU A N 1
ATOM 683 C CA . LEU A 1 91 ? -15.110 15.867 29.194 1.00 81.94 91 LEU A CA 1
ATOM 684 C C . LEU A 1 91 ? -15.381 17.340 28.854 1.00 81.94 91 LEU A C 1
ATOM 686 O O . LEU A 1 91 ? -15.010 18.207 29.642 1.00 81.94 91 LEU A O 1
ATOM 690 N N . LYS A 1 92 ? -16.002 17.662 27.712 1.00 78.62 92 LYS A N 1
ATOM 691 C CA . LYS A 1 92 ? -16.563 19.001 27.474 1.00 78.62 92 LYS A CA 1
ATOM 692 C C . LYS A 1 92 ? -17.936 19.097 28.142 1.00 78.62 92 LYS A C 1
ATOM 694 O O . LYS A 1 92 ? -18.783 18.234 27.927 1.00 78.62 92 LYS A O 1
ATOM 699 N N . ASP A 1 93 ? -18.145 20.141 28.943 1.00 64.94 93 ASP A N 1
ATOM 700 C CA . ASP A 1 93 ? -19.469 20.470 29.482 1.00 64.94 93 ASP A CA 1
ATOM 701 C C . ASP A 1 93 ? -20.299 21.188 28.408 1.00 64.94 93 ASP A C 1
ATOM 703 O O . ASP A 1 93 ? -19.786 22.052 27.698 1.00 64.94 93 ASP A O 1
ATOM 707 N N . SER A 1 94 ? -21.577 20.827 28.285 1.00 53.41 94 SER A N 1
ATOM 708 C CA . SER A 1 94 ? -22.551 21.502 27.415 1.00 53.41 94 SER A CA 1
ATOM 709 C C . SER A 1 94 ? -23.084 22.813 28.011 1.00 53.41 94 SER A C 1
ATOM 711 O O . SER A 1 94 ? -23.588 23.649 27.267 1.00 53.41 94 SER A O 1
ATOM 713 N N . ASP A 1 95 ? -22.920 23.026 29.321 1.00 52.06 95 ASP A N 1
ATOM 714 C CA . ASP A 1 95 ? -23.396 24.219 30.023 1.00 52.06 95 ASP A CA 1
ATOM 715 C C . ASP A 1 95 ? -22.249 25.220 30.223 1.00 52.06 95 ASP A C 1
ATOM 717 O O . ASP A 1 95 ? -21.352 25.047 31.050 1.00 52.06 95 ASP A O 1
ATOM 721 N N . ALA A 1 96 ? -22.280 26.295 29.434 1.00 48.78 96 ALA A N 1
ATOM 722 C CA . ALA A 1 96 ? -21.204 27.276 29.265 1.00 48.78 96 ALA A CA 1
ATOM 723 C C . ALA A 1 96 ? -20.826 28.100 30.522 1.00 48.78 96 ALA A C 1
ATOM 725 O O . ALA A 1 96 ? -19.935 28.944 30.444 1.00 48.78 96 ALA A O 1
ATOM 726 N N . ALA A 1 97 ? -21.460 27.879 31.679 1.00 47.50 97 ALA A N 1
ATOM 727 C CA . ALA A 1 97 ? -21.312 28.733 32.862 1.00 47.50 97 ALA A CA 1
ATOM 728 C C . ALA A 1 97 ? -20.330 28.217 33.938 1.00 47.50 97 ALA A C 1
ATOM 730 O O . ALA A 1 97 ? -19.957 28.989 34.818 1.00 47.50 97 ALA A O 1
ATOM 731 N N . SER A 1 98 ? -19.868 26.957 33.889 1.00 48.31 98 SER A N 1
ATOM 732 C CA . SER A 1 98 ? -18.959 26.390 34.915 1.00 48.31 98 SER A CA 1
ATOM 733 C C . SER A 1 98 ? -17.668 25.760 34.373 1.00 48.31 98 SER A C 1
ATOM 735 O O . SER A 1 98 ? -16.979 25.034 35.093 1.00 48.31 98 SER A O 1
ATOM 737 N N . ALA A 1 99 ? -17.317 26.023 33.113 1.00 53.28 99 ALA A N 1
ATOM 738 C CA . ALA A 1 99 ? -16.159 25.431 32.449 1.00 53.28 99 ALA A CA 1
ATOM 739 C C . ALA A 1 99 ? -14.836 25.929 33.059 1.00 53.28 99 ALA A C 1
ATOM 741 O O . ALA A 1 99 ? -14.381 27.028 32.745 1.00 53.28 99 ALA A O 1
ATOM 742 N N . LYS A 1 100 ? -14.187 25.128 33.917 1.00 51.81 100 LYS A N 1
ATOM 743 C CA . LYS A 1 100 ? -12.844 25.473 34.418 1.00 51.81 100 LYS A CA 1
ATOM 744 C C . LYS A 1 100 ? -11.714 24.497 34.146 1.00 51.81 100 LYS A C 1
ATOM 746 O O . LYS A 1 100 ? -10.581 24.923 34.324 1.00 51.81 100 LYS A O 1
ATOM 751 N N . VAL A 1 101 ? -11.927 23.282 33.630 1.00 55.75 101 VAL A N 1
ATOM 752 C CA . VAL A 1 101 ? -10.775 22.487 33.155 1.00 55.75 101 VAL A CA 1
ATOM 753 C C . VAL A 1 101 ? -11.133 21.578 31.970 1.00 55.75 101 VAL A C 1
ATOM 755 O O . VAL A 1 101 ? -11.454 20.404 32.166 1.00 55.75 101 VAL A O 1
ATOM 758 N N . PRO A 1 102 ? -11.079 22.072 30.719 1.00 62.69 102 PRO A N 1
ATOM 759 C CA . PRO A 1 102 ? -10.949 21.177 29.574 1.00 62.69 102 PRO A CA 1
ATOM 760 C C . PRO A 1 102 ? -9.604 20.436 29.644 1.00 62.69 102 PRO A C 1
ATOM 762 O O . PRO A 1 102 ? -8.625 20.954 30.186 1.00 62.69 102 PRO A O 1
ATOM 765 N N . LEU A 1 103 ? -9.539 19.234 29.062 1.00 65.81 103 LEU A N 1
ATOM 766 C CA . LEU A 1 103 ? -8.258 18.574 28.798 1.00 65.81 103 LEU A CA 1
ATOM 767 C C . LEU A 1 103 ? -7.355 19.548 28.030 1.00 65.81 103 LEU A C 1
ATOM 769 O O . LEU A 1 103 ? -7.820 20.211 27.098 1.00 65.81 103 LEU A O 1
ATOM 773 N N . THR A 1 104 ? -6.087 19.664 28.431 1.00 69.50 104 THR A N 1
ATOM 774 C CA . THR A 1 104 ? -5.157 20.587 27.775 1.00 69.50 104 THR A CA 1
ATOM 775 C C . THR A 1 104 ? -5.083 20.255 26.282 1.00 69.50 104 THR A C 1
ATOM 777 O O . THR A 1 104 ? -4.908 19.103 25.889 1.00 69.50 104 THR A O 1
ATOM 780 N N . LEU A 1 105 ? -5.236 21.267 25.422 1.00 78.88 105 LEU A N 1
ATOM 781 C CA . LEU A 1 105 ? -5.106 21.089 23.967 1.00 78.88 105 LEU A CA 1
ATOM 782 C C . LEU A 1 105 ? -3.651 20.816 23.549 1.00 78.88 105 LEU A C 1
ATOM 784 O O . LEU A 1 105 ? -3.398 20.338 22.447 1.00 78.88 105 LEU A O 1
ATOM 788 N N . LEU A 1 106 ? -2.698 21.087 24.443 1.00 87.12 106 LEU A N 1
ATOM 789 C CA . LEU A 1 106 ? -1.268 20.979 24.186 1.00 87.12 106 LEU A CA 1
ATOM 790 C C . LEU A 1 106 ? -0.802 19.534 23.890 1.00 87.12 106 LEU A C 1
ATOM 792 O O . LEU A 1 106 ? -0.150 19.351 22.864 1.00 87.12 106 LEU A O 1
ATOM 796 N N . PRO A 1 107 ? -1.142 18.493 24.686 1.00 89.00 107 PRO A N 1
ATOM 797 C CA . PRO A 1 107 ? -0.889 17.102 24.310 1.00 89.00 107 PRO A CA 1
ATOM 798 C C . PRO A 1 107 ? -1.409 16.747 22.916 1.00 89.00 107 PRO A C 1
ATOM 800 O O . PRO A 1 107 ? -0.668 16.174 22.125 1.00 89.00 107 PRO A O 1
ATOM 803 N N . LEU A 1 108 ? -2.646 17.125 22.577 1.00 90.50 108 LEU A N 1
ATOM 804 C CA . LEU A 1 108 ? -3.230 16.830 21.263 1.00 90.50 108 LEU A CA 1
ATOM 805 C C . LEU A 1 108 ? -2.393 17.425 20.129 1.00 90.50 108 LEU A C 1
ATOM 807 O O . LEU A 1 108 ? -1.996 16.704 19.215 1.00 90.50 108 LEU A O 1
ATOM 811 N N . GLN A 1 109 ? -2.046 18.709 20.239 1.00 92.88 109 GLN A N 1
ATOM 812 C CA . GLN A 1 109 ? -1.184 19.383 19.268 1.00 92.88 109 GLN A CA 1
ATOM 813 C C . GLN A 1 109 ? 0.184 18.698 19.147 1.00 92.88 109 GLN A C 1
ATOM 815 O O . GLN A 1 109 ? 0.643 18.428 18.039 1.00 92.88 109 GLN A O 1
ATOM 820 N N . LYS A 1 110 ? 0.812 18.334 20.271 1.00 95.00 110 LYS A N 1
ATOM 821 C CA . LYS A 1 110 ? 2.133 17.686 20.278 1.00 95.00 110 LYS A CA 1
ATOM 822 C C . LYS A 1 110 ? 2.126 16.289 19.661 1.00 95.00 110 LYS A C 1
ATOM 824 O O . LYS A 1 110 ? 3.061 15.933 18.940 1.00 95.00 110 LYS A O 1
ATOM 829 N N . TYR A 1 111 ? 1.072 15.510 19.892 1.00 96.12 111 TYR A N 1
ATOM 830 C CA . TYR A 1 111 ? 0.892 14.238 19.197 1.00 96.12 111 TYR A CA 1
ATOM 831 C C . TYR A 1 111 ? 0.673 14.451 17.697 1.00 96.12 111 TYR A C 1
ATOM 833 O O . TYR A 1 111 ? 1.279 13.740 16.904 1.00 96.12 111 TYR A O 1
ATOM 841 N N . GLN A 1 112 ? -0.124 15.443 17.291 1.00 94.44 112 GLN A N 1
ATOM 842 C CA . GLN A 1 112 ? -0.344 15.748 15.875 1.00 94.44 112 GLN A CA 1
ATOM 843 C C . GLN A 1 112 ? 0.953 16.164 15.157 1.00 94.44 112 GLN A C 1
ATOM 845 O O . GLN A 1 112 ? 1.217 15.691 14.052 1.00 94.44 112 GLN A O 1
ATOM 850 N N . GLU A 1 113 ? 1.780 17.006 15.783 1.00 96.31 113 GLU A N 1
ATOM 851 C CA . GLU A 1 113 ? 3.119 17.371 15.290 1.00 96.31 113 GLU A CA 1
ATOM 852 C C . GLU A 1 113 ? 4.017 16.135 15.155 1.00 96.31 113 GLU A C 1
ATOM 854 O O . GLU A 1 113 ? 4.645 15.926 14.119 1.00 96.31 113 GLU A O 1
ATOM 859 N N . THR A 1 114 ? 4.026 15.272 16.173 1.00 96.44 114 THR A N 1
ATOM 860 C CA . THR A 1 114 ? 4.860 14.063 16.177 1.00 96.44 114 THR A CA 1
ATOM 861 C C . THR A 1 114 ? 4.404 13.049 15.127 1.00 96.44 114 THR A C 1
ATOM 863 O O . THR A 1 114 ? 5.241 12.428 14.485 1.00 96.44 114 THR A O 1
ATOM 866 N N . VAL A 1 115 ? 3.097 12.900 14.889 1.00 95.88 115 VAL A N 1
ATOM 867 C CA . VAL A 1 115 ? 2.566 12.054 13.804 1.00 95.88 115 VAL A CA 1
ATOM 868 C C . VAL A 1 115 ? 3.095 12.516 12.445 1.00 95.88 115 VAL A C 1
ATOM 870 O O . VAL A 1 115 ? 3.538 11.683 11.656 1.00 95.88 115 VAL A O 1
ATOM 873 N N . LYS A 1 116 ? 3.101 13.831 12.181 1.00 95.31 116 LYS A N 1
ATOM 874 C CA . LYS A 1 116 ? 3.665 14.386 10.940 1.00 95.31 116 LYS A CA 1
ATOM 875 C C . LYS A 1 116 ? 5.164 14.109 10.833 1.00 95.31 116 LYS A C 1
ATOM 877 O O . LYS A 1 116 ? 5.599 13.561 9.826 1.00 95.31 116 LYS A O 1
ATOM 882 N N . ALA A 1 117 ? 5.920 14.390 11.893 1.00 96.31 117 ALA A N 1
ATOM 883 C CA . ALA A 1 117 ? 7.365 14.169 11.919 1.00 96.31 117 ALA A CA 1
ATOM 884 C C . ALA A 1 117 ? 7.745 12.690 11.714 1.00 96.31 117 ALA A C 1
ATOM 886 O O . ALA A 1 117 ? 8.650 12.386 10.944 1.00 96.31 117 ALA A O 1
ATOM 887 N N . LEU A 1 118 ? 7.029 11.754 12.349 1.00 96.12 118 LEU A N 1
ATOM 888 C CA . LEU A 1 118 ? 7.275 10.315 12.187 1.00 96.12 118 LEU A CA 1
ATOM 889 C C . LEU A 1 118 ? 6.935 9.823 10.777 1.00 96.12 118 LEU A C 1
ATOM 891 O O . LEU A 1 118 ? 7.655 8.986 10.234 1.00 96.12 118 LEU A O 1
ATOM 895 N N . LYS A 1 119 ? 5.858 10.341 10.173 1.00 96.12 119 LYS A N 1
ATOM 896 C CA . LYS A 1 119 ? 5.521 10.059 8.773 1.00 96.12 119 LYS A CA 1
ATOM 897 C C . LYS A 1 119 ? 6.631 10.554 7.841 1.00 96.12 119 LYS A C 1
ATOM 899 O O . LYS A 1 119 ? 7.084 9.798 6.990 1.00 96.12 119 LYS A O 1
ATOM 904 N N . GLU A 1 120 ? 7.089 11.791 8.021 1.00 95.94 120 GLU A N 1
ATOM 905 C CA . GLU A 1 120 ? 8.185 12.369 7.234 1.00 95.94 120 GLU A CA 1
ATOM 906 C C . GLU A 1 120 ? 9.484 11.571 7.398 1.00 95.94 120 GLU A C 1
ATOM 908 O O . GLU A 1 120 ? 10.119 11.240 6.399 1.00 95.94 120 GLU A O 1
ATOM 913 N N . GLN A 1 121 ? 9.840 11.184 8.629 1.00 95.56 121 GLN A N 1
ATOM 914 C CA . GLN A 1 121 ? 10.996 10.327 8.909 1.00 95.56 121 GLN A CA 1
ATOM 915 C C . GLN A 1 121 ? 10.890 8.982 8.176 1.00 95.56 121 GLN A C 1
ATOM 917 O O . GLN A 1 121 ? 11.859 8.545 7.555 1.00 95.56 121 GLN A O 1
ATOM 922 N N . LEU A 1 122 ? 9.720 8.334 8.221 1.00 96.50 122 LEU A N 1
ATOM 923 C CA . LEU A 1 122 ? 9.475 7.055 7.552 1.00 96.50 122 LEU A CA 1
ATOM 924 C C . LEU A 1 122 ? 9.629 7.178 6.035 1.00 96.50 122 LEU A C 1
ATOM 926 O O . LEU A 1 122 ? 10.365 6.398 5.426 1.00 96.50 122 LEU A O 1
ATOM 930 N N . THR A 1 123 ? 8.972 8.169 5.434 1.00 96.69 123 THR A N 1
ATOM 931 C CA . THR A 1 123 ? 9.032 8.397 3.990 1.00 96.69 123 THR A CA 1
ATOM 932 C C . THR A 1 123 ? 10.452 8.738 3.546 1.00 96.69 123 THR A C 1
ATOM 934 O O . THR A 1 123 ? 10.975 8.108 2.623 1.00 96.69 123 THR A O 1
ATOM 937 N N . HIS A 1 124 ? 11.108 9.675 4.237 1.00 95.81 124 HIS A N 1
ATOM 938 C CA . HIS A 1 124 ? 12.471 10.095 3.925 1.00 95.81 124 HIS A CA 1
ATOM 939 C C . HIS A 1 124 ? 13.451 8.927 4.002 1.00 95.81 124 HIS A C 1
ATOM 941 O O . HIS A 1 124 ? 14.246 8.736 3.084 1.00 95.81 124 HIS A O 1
ATOM 947 N N . TYR A 1 125 ? 13.351 8.100 5.046 1.00 95.06 125 TYR A N 1
ATOM 948 C CA . TYR A 1 125 ? 14.195 6.919 5.178 1.00 95.06 125 TYR A CA 1
ATOM 949 C C . TYR A 1 125 ? 14.010 5.945 4.008 1.00 95.06 125 TYR A C 1
ATOM 951 O O . TYR A 1 125 ? 14.994 5.498 3.420 1.00 95.06 125 TYR A O 1
ATOM 959 N N . CYS A 1 126 ? 12.767 5.645 3.619 1.00 96.38 126 CYS A N 1
ATOM 960 C CA . CYS A 1 126 ? 12.494 4.729 2.508 1.00 96.38 126 CYS A CA 1
ATOM 961 C C . CYS A 1 126 ? 13.075 5.243 1.180 1.00 96.38 126 CYS A C 1
ATOM 963 O O . CYS A 1 126 ? 13.683 4.482 0.423 1.00 96.38 126 CYS A O 1
ATOM 965 N N . ILE A 1 127 ? 12.942 6.546 0.916 1.00 96.50 127 ILE A N 1
ATOM 966 C CA . ILE A 1 127 ? 13.524 7.191 -0.269 1.00 96.50 127 ILE A CA 1
ATOM 967 C C . ILE A 1 127 ? 15.053 7.164 -0.198 1.00 96.50 127 ILE A C 1
ATOM 969 O O . ILE A 1 127 ? 15.711 6.873 -1.198 1.00 96.50 127 ILE A O 1
ATOM 973 N N . GLN A 1 128 ? 15.628 7.422 0.978 1.00 94.81 128 GLN A N 1
ATOM 974 C CA . GLN A 1 128 ? 17.070 7.392 1.199 1.00 94.81 128 GLN A CA 1
ATOM 975 C C . GLN A 1 128 ? 17.654 5.992 0.983 1.00 94.81 128 GLN A C 1
ATOM 977 O O . GLN A 1 128 ? 18.706 5.867 0.361 1.00 94.81 128 GLN A O 1
ATOM 982 N N . VAL A 1 129 ? 16.989 4.925 1.436 1.00 94.31 129 VAL A N 1
ATOM 983 C CA . VAL A 1 129 ? 17.407 3.537 1.155 1.00 94.31 129 VAL A CA 1
ATOM 984 C C . VAL A 1 129 ? 17.427 3.275 -0.351 1.00 94.31 129 VAL A C 1
ATOM 986 O O . VAL A 1 129 ? 18.403 2.729 -0.874 1.00 94.31 129 VAL A O 1
ATOM 989 N N . CYS A 1 130 ? 16.398 3.727 -1.072 1.00 94.69 130 CYS A N 1
ATOM 990 C CA . CYS A 1 130 ? 16.356 3.592 -2.524 1.00 94.69 130 CYS A CA 1
ATOM 991 C C . CYS A 1 130 ? 17.516 4.340 -3.191 1.00 94.69 130 CYS A C 1
ATOM 993 O O . CYS A 1 130 ? 18.246 3.748 -3.982 1.00 94.69 130 CYS A O 1
ATOM 995 N N . THR A 1 131 ? 17.728 5.614 -2.847 1.00 92.00 131 THR A N 1
ATOM 996 C CA . THR A 1 131 ? 18.774 6.440 -3.468 1.00 92.00 131 THR A CA 1
ATOM 997 C C . THR A 1 131 ? 20.174 5.970 -3.127 1.00 92.00 131 THR A C 1
ATOM 999 O O . THR A 1 131 ? 20.982 5.836 -4.035 1.00 92.00 131 THR A O 1
ATOM 1002 N N . SER A 1 132 ? 20.470 5.725 -1.851 1.00 89.75 132 SER A N 1
ATOM 1003 C CA . SER A 1 132 ? 21.826 5.459 -1.356 1.00 89.75 132 SER A CA 1
ATOM 1004 C C . SER A 1 132 ? 22.269 4.009 -1.514 1.00 89.75 132 SER A C 1
ATOM 1006 O O . SER A 1 132 ? 23.463 3.763 -1.629 1.00 89.75 132 SER A O 1
ATOM 1008 N N . SER A 1 133 ? 21.329 3.060 -1.532 1.00 88.06 133 SER A N 1
ATOM 1009 C CA . SER A 1 133 ? 21.652 1.630 -1.492 1.00 88.06 133 SER A CA 1
ATOM 1010 C C . SER A 1 133 ? 21.121 0.887 -2.714 1.00 88.06 133 SER A C 1
ATOM 1012 O O . SER A 1 133 ? 21.901 0.317 -3.467 1.00 88.06 133 SER A O 1
ATOM 1014 N N . LEU A 1 134 ? 19.808 0.920 -2.964 1.00 91.19 134 LEU A N 1
ATOM 1015 C CA . LEU A 1 134 ? 19.209 0.070 -4.007 1.00 91.19 134 LEU A CA 1
ATOM 1016 C C . LEU A 1 134 ? 19.574 0.528 -5.417 1.00 91.19 134 LEU A C 1
ATOM 1018 O O . LEU A 1 134 ? 19.849 -0.281 -6.296 1.00 91.19 134 LEU A O 1
ATOM 1022 N N . PHE A 1 135 ? 19.592 1.838 -5.637 1.00 91.19 135 PHE A N 1
ATOM 1023 C CA . PHE A 1 135 ? 19.889 2.422 -6.933 1.00 91.19 135 PHE A CA 1
ATOM 1024 C C . PHE A 1 135 ? 21.384 2.495 -7.246 1.00 91.19 135 PHE A C 1
ATOM 1026 O O . PHE A 1 135 ? 21.711 2.924 -8.355 1.00 91.19 135 PHE A O 1
ATOM 1033 N N . HIS A 1 136 ? 22.271 2.086 -6.339 1.00 84.44 136 HIS A N 1
ATOM 1034 C CA . HIS A 1 136 ? 23.712 2.021 -6.569 1.00 84.44 136 HIS A CA 1
ATOM 1035 C C . HIS A 1 136 ? 24.108 0.610 -7.015 1.00 84.44 136 HIS A C 1
ATOM 1037 O O . HIS A 1 136 ? 24.358 -0.269 -6.203 1.00 84.44 136 HIS A O 1
ATOM 1043 N N . ASP A 1 137 ? 24.171 0.404 -8.330 1.00 83.88 137 ASP A N 1
ATOM 1044 C CA . ASP A 1 137 ? 24.628 -0.843 -8.947 1.00 83.88 137 ASP A CA 1
ATOM 1045 C C . ASP A 1 137 ? 25.628 -0.520 -10.063 1.00 83.88 137 ASP A C 1
ATOM 1047 O O . ASP A 1 137 ? 25.250 -0.113 -11.162 1.00 83.88 137 ASP A O 1
ATOM 1051 N N . ALA A 1 138 ? 26.920 -0.624 -9.748 1.00 78.69 138 ALA A N 1
ATOM 1052 C CA . ALA A 1 138 ? 27.997 -0.141 -10.611 1.00 78.69 138 ALA A CA 1
ATOM 1053 C C . ALA A 1 138 ? 27.968 -0.767 -12.016 1.00 78.69 138 ALA A C 1
ATOM 1055 O O . ALA A 1 138 ? 28.235 -0.077 -13.000 1.00 78.69 138 ALA A O 1
ATOM 1056 N N . GLU A 1 139 ? 27.599 -2.045 -12.125 1.00 80.00 139 GLU A N 1
ATOM 1057 C CA . GLU A 1 139 ? 27.552 -2.745 -13.411 1.00 80.00 139 GLU A CA 1
ATOM 1058 C C . GLU A 1 139 ? 26.362 -2.317 -14.268 1.00 80.00 139 GLU A C 1
ATOM 1060 O O . GLU A 1 139 ? 26.501 -2.132 -15.483 1.00 80.00 139 GLU A O 1
ATOM 1065 N N . SER A 1 140 ? 25.203 -2.114 -13.637 1.00 80.94 140 SER A N 1
ATOM 1066 C CA . SER A 1 140 ? 24.015 -1.605 -14.328 1.00 80.94 140 SER A CA 1
ATOM 1067 C C . SER A 1 140 ? 24.204 -0.166 -14.808 1.00 80.94 140 SER A C 1
ATOM 1069 O O . SER A 1 140 ? 23.601 0.216 -15.809 1.00 80.94 140 SER A O 1
ATOM 1071 N N . HIS A 1 141 ? 25.070 0.621 -14.158 1.00 82.69 141 HIS A N 1
ATOM 1072 C CA . HIS A 1 141 ? 25.275 2.040 -14.483 1.00 82.69 141 HIS A CA 1
ATOM 1073 C C . HIS A 1 141 ? 26.457 2.330 -15.409 1.00 82.69 141 HIS A C 1
ATOM 1075 O O . HIS A 1 141 ? 26.685 3.494 -15.753 1.00 82.69 141 HIS A O 1
ATOM 1081 N N . ASN A 1 142 ? 27.190 1.311 -15.866 1.00 87.06 142 ASN A N 1
ATOM 1082 C CA . ASN A 1 142 ? 28.244 1.488 -16.865 1.00 87.06 142 ASN A CA 1
ATOM 1083 C C . ASN A 1 142 ? 27.661 1.610 -18.288 1.00 87.06 142 ASN A C 1
ATOM 1085 O O . ASN A 1 142 ? 27.858 0.756 -19.152 1.00 87.06 142 ASN A O 1
ATOM 1089 N N . TRP A 1 143 ? 26.909 2.684 -18.538 1.00 90.19 143 TRP A N 1
ATOM 1090 C CA . TRP A 1 143 ? 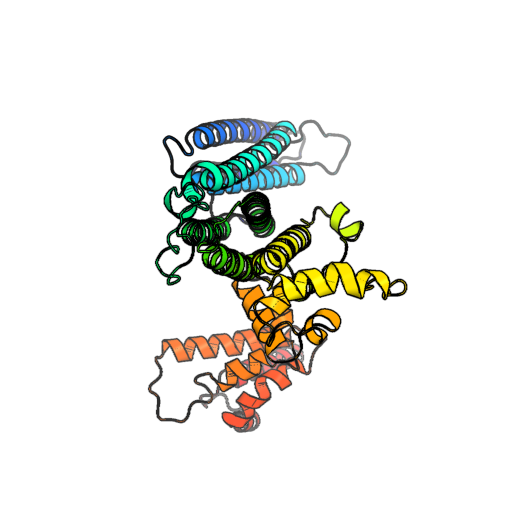26.174 2.897 -19.791 1.00 90.19 143 TRP A CA 1
ATOM 1091 C C . TRP A 1 143 ? 27.071 3.044 -21.027 1.00 90.19 143 TRP A C 1
ATOM 1093 O O . TRP A 1 143 ? 26.635 2.752 -22.140 1.00 90.19 143 TRP A O 1
ATOM 1103 N N . ALA A 1 144 ? 28.315 3.485 -20.842 1.00 90.25 144 ALA A N 1
ATOM 1104 C CA . ALA A 1 144 ? 29.283 3.667 -21.921 1.00 90.25 144 ALA A CA 1
ATOM 1105 C C . ALA A 1 144 ? 30.010 2.368 -22.312 1.00 90.25 144 ALA A C 1
ATOM 1107 O O . ALA A 1 144 ? 30.766 2.369 -23.284 1.00 90.25 144 ALA A O 1
ATOM 1108 N N . ASP A 1 145 ? 29.793 1.270 -21.581 1.00 89.00 145 ASP A N 1
ATOM 1109 C CA . ASP A 1 145 ? 30.446 -0.007 -21.851 1.00 89.00 145 ASP A CA 1
ATOM 1110 C C . ASP A 1 145 ? 30.164 -0.473 -23.295 1.00 89.00 145 ASP A C 1
ATOM 1112 O O . ASP A 1 145 ? 29.002 -0.490 -23.731 1.00 89.00 145 ASP A O 1
ATOM 1116 N N . PRO A 1 146 ? 31.201 -0.846 -24.066 1.00 88.00 146 PRO A N 1
ATOM 1117 C CA . PRO A 1 146 ? 31.028 -1.352 -25.422 1.00 88.00 146 PRO A CA 1
ATOM 1118 C C . PRO A 1 146 ? 30.400 -2.752 -25.473 1.00 88.00 146 PRO A C 1
ATOM 1120 O O . PRO A 1 146 ? 29.989 -3.182 -26.551 1.00 88.00 146 PRO A O 1
ATOM 1123 N N . LYS A 1 147 ? 30.322 -3.482 -24.354 1.00 89.62 147 LYS A N 1
ATOM 1124 C CA . LYS A 1 147 ? 29.694 -4.806 -24.281 1.00 89.62 147 LYS A CA 1
ATOM 1125 C C . LYS A 1 147 ? 28.185 -4.702 -24.029 1.00 89.62 147 LYS A C 1
ATOM 1127 O O . LYS A 1 147 ? 27.744 -3.798 -23.311 1.00 89.62 147 LYS A O 1
ATOM 1132 N N . PRO A 1 148 ? 27.381 -5.630 -24.583 1.00 87.00 148 PRO A N 1
ATOM 1133 C CA . PRO A 1 148 ? 25.974 -5.739 -24.217 1.00 87.00 148 PRO A CA 1
ATOM 1134 C C . PRO A 1 148 ? 25.836 -6.065 -22.725 1.00 87.00 148 PRO A C 1
ATOM 1136 O O . PRO A 1 148 ? 26.649 -6.798 -22.162 1.00 87.00 148 PRO A O 1
ATOM 1139 N N . PHE A 1 149 ? 24.806 -5.519 -22.082 1.00 88.62 149 PHE A N 1
ATOM 1140 C CA . PHE A 1 149 ? 24.516 -5.825 -20.683 1.00 88.62 149 PHE A CA 1
ATOM 1141 C C . PHE A 1 149 ? 23.982 -7.249 -20.565 1.00 88.62 149 PHE A C 1
ATOM 1143 O O . PHE A 1 149 ? 22.891 -7.514 -21.068 1.00 88.62 149 PHE A O 1
ATOM 1150 N N . TYR A 1 150 ? 24.751 -8.143 -19.932 1.00 85.25 150 TYR A N 1
ATOM 1151 C CA . TYR A 1 150 ? 24.362 -9.538 -19.682 1.00 85.25 150 TYR A CA 1
ATOM 1152 C C . TYR A 1 150 ? 23.711 -10.209 -20.901 1.00 85.25 150 TYR A C 1
ATOM 1154 O O . TYR A 1 150 ? 22.671 -10.843 -20.785 1.00 85.25 150 TYR A O 1
ATOM 1162 N N . GLU A 1 151 ? 24.270 -9.956 -22.090 1.00 82.12 151 GLU A N 1
ATOM 1163 C CA . GLU A 1 151 ? 23.812 -10.522 -23.370 1.00 82.12 151 GLU A CA 1
ATOM 1164 C C . GLU A 1 151 ? 22.322 -10.275 -23.702 1.00 82.12 151 GLU A C 1
ATOM 1166 O O . GLU A 1 151 ? 21.772 -10.870 -24.622 1.00 82.12 151 GLU A O 1
ATOM 1171 N N . GLY A 1 152 ? 21.679 -9.321 -23.018 1.00 77.25 152 GLY A N 1
ATOM 1172 C CA . GLY A 1 152 ? 20.256 -9.014 -23.171 1.00 77.25 152 GLY A CA 1
ATOM 1173 C C . GLY A 1 152 ? 19.314 -9.927 -22.379 1.00 77.25 152 GLY A C 1
ATOM 1174 O O . GLY A 1 152 ? 18.103 -9.813 -22.553 1.00 77.25 152 GLY A O 1
ATOM 1175 N N . GLU A 1 153 ? 19.832 -10.795 -21.508 1.00 80.56 153 GLU A N 1
ATOM 1176 C CA . GLU A 1 153 ? 19.034 -11.796 -20.784 1.00 80.56 153 GLU A CA 1
ATOM 1177 C C . GLU A 1 153 ? 18.286 -11.236 -19.566 1.00 80.56 153 GLU A C 1
ATOM 1179 O O . GLU A 1 153 ? 17.315 -11.837 -19.104 1.00 80.56 153 GLU A O 1
ATOM 1184 N N . ARG A 1 154 ? 18.720 -10.093 -19.016 1.00 82.62 154 ARG A N 1
ATOM 1185 C CA . ARG A 1 154 ? 18.138 -9.539 -17.784 1.00 82.62 154 ARG A CA 1
ATOM 1186 C C . ARG A 1 154 ? 18.099 -8.015 -17.742 1.00 82.62 154 ARG A C 1
ATOM 1188 O O . ARG A 1 154 ? 18.950 -7.338 -18.317 1.00 82.62 154 ARG A O 1
ATOM 1195 N N . CYS A 1 155 ? 17.130 -7.491 -16.990 1.00 87.12 155 CYS A N 1
ATOM 1196 C CA . CYS A 1 155 ? 17.087 -6.089 -16.579 1.00 87.12 155 CYS A CA 1
ATOM 1197 C C . CYS A 1 155 ? 18.074 -5.803 -15.438 1.00 87.12 155 CYS A C 1
ATOM 1199 O O . CYS A 1 155 ? 18.614 -6.716 -14.805 1.00 87.12 155 CYS A O 1
ATOM 1201 N N . SER A 1 156 ? 18.303 -4.519 -15.171 1.00 91.31 156 SER A N 1
ATOM 1202 C CA . SER A 1 156 ? 19.158 -4.049 -14.085 1.00 91.31 156 SER A CA 1
ATOM 1203 C C . SER A 1 156 ? 18.677 -4.584 -12.733 1.00 91.31 156 SER A C 1
ATOM 1205 O O . SER A 1 156 ? 17.526 -4.385 -12.335 1.00 91.31 156 SER A O 1
ATOM 1207 N N . PHE A 1 157 ? 19.579 -5.229 -11.991 1.00 90.06 157 PHE A N 1
ATOM 1208 C CA . PHE A 1 157 ? 19.261 -5.877 -10.713 1.00 90.06 157 PHE A CA 1
ATOM 1209 C C . PHE A 1 157 ? 18.702 -4.886 -9.679 1.00 90.06 157 PHE A C 1
ATOM 1211 O O . PHE A 1 157 ? 17.739 -5.185 -8.972 1.00 90.06 157 PHE A O 1
ATOM 1218 N N . SER A 1 158 ? 19.241 -3.664 -9.661 1.00 92.50 158 SER A N 1
ATOM 1219 C CA . SER A 1 158 ? 18.751 -2.562 -8.819 1.00 92.50 158 SER A CA 1
ATOM 1220 C C . SER A 1 158 ? 17.244 -2.289 -8.951 1.00 92.50 158 SER A C 1
ATOM 1222 O O . SER A 1 158 ? 16.602 -1.930 -7.964 1.00 92.50 158 SER A O 1
ATOM 1224 N N . LEU A 1 159 ? 16.650 -2.500 -10.132 1.00 94.38 159 LEU A N 1
ATOM 1225 C CA . LEU A 1 159 ? 15.213 -2.303 -10.351 1.00 94.38 159 LEU A CA 1
ATOM 1226 C C . LEU A 1 159 ? 14.371 -3.413 -9.727 1.00 94.38 159 LEU A C 1
ATOM 1228 O O . LEU A 1 159 ? 13.310 -3.138 -9.170 1.00 94.38 159 LEU A O 1
ATOM 1232 N N . GLN A 1 160 ? 14.849 -4.658 -9.790 1.00 92.38 160 GLN A N 1
ATOM 1233 C CA . GLN A 1 160 ? 14.191 -5.787 -9.129 1.00 92.38 160 GLN A CA 1
ATOM 1234 C C . GLN A 1 160 ? 14.194 -5.578 -7.612 1.00 92.38 160 GLN A C 1
ATOM 1236 O O . GLN A 1 160 ? 13.160 -5.715 -6.962 1.00 92.38 160 GLN A O 1
ATOM 1241 N N . MET A 1 161 ? 15.335 -5.161 -7.057 1.00 95.06 161 MET A N 1
ATOM 1242 C CA . MET A 1 161 ? 15.459 -4.877 -5.627 1.00 95.06 161 MET A CA 1
ATOM 1243 C C . MET A 1 161 ? 14.593 -3.697 -5.181 1.00 95.06 161 MET A C 1
ATOM 1245 O O . MET A 1 161 ? 13.979 -3.763 -4.118 1.00 95.06 161 MET A O 1
ATOM 1249 N N . TRP A 1 162 ? 14.491 -2.646 -5.998 1.00 96.69 162 TRP A N 1
ATOM 1250 C CA . TRP A 1 162 ? 13.566 -1.536 -5.763 1.00 96.69 162 TRP A CA 1
ATOM 1251 C C . TRP A 1 162 ? 12.105 -2.001 -5.721 1.00 96.69 162 TRP A C 1
ATOM 1253 O O . TRP A 1 162 ? 11.384 -1.660 -4.784 1.00 96.69 162 TRP A O 1
ATOM 1263 N N . PHE A 1 163 ? 11.681 -2.836 -6.672 1.00 97.06 163 PHE A N 1
ATOM 1264 C CA . PHE A 1 163 ? 10.328 -3.391 -6.674 1.00 97.06 163 PHE A CA 1
ATOM 1265 C C . PHE A 1 163 ? 10.054 -4.271 -5.447 1.00 97.06 163 PHE A C 1
ATOM 1267 O O . PHE A 1 163 ? 9.036 -4.086 -4.777 1.00 97.06 163 PHE A O 1
ATOM 1274 N N . TYR A 1 164 ? 10.970 -5.180 -5.097 1.00 96.25 164 TYR A N 1
ATOM 1275 C CA . TYR A 1 164 ? 10.825 -6.014 -3.901 1.00 96.25 164 TYR A CA 1
ATOM 1276 C C . TYR A 1 164 ? 10.759 -5.184 -2.620 1.00 96.25 164 TYR A C 1
ATOM 1278 O O . TYR A 1 164 ? 9.936 -5.472 -1.750 1.00 96.25 164 TYR A O 1
ATOM 1286 N N . PHE A 1 165 ? 11.571 -4.130 -2.520 1.00 96.75 165 PHE A N 1
ATOM 1287 C CA . PHE A 1 165 ? 11.524 -3.201 -1.397 1.00 96.75 165 PHE A CA 1
ATOM 1288 C C . PHE A 1 165 ? 10.154 -2.524 -1.275 1.00 96.75 165 PHE A C 1
ATOM 1290 O O . PHE A 1 165 ? 9.583 -2.515 -0.187 1.00 96.75 165 PHE A O 1
ATOM 1297 N N . LEU A 1 166 ? 9.585 -2.015 -2.373 1.00 97.69 166 LEU A N 1
ATOM 1298 C CA . LEU A 1 166 ? 8.261 -1.381 -2.355 1.00 97.69 166 LEU A CA 1
ATOM 1299 C C . LEU A 1 166 ? 7.133 -2.371 -2.030 1.00 97.69 166 LEU A C 1
ATOM 1301 O O . LEU A 1 166 ? 6.207 -2.025 -1.297 1.00 97.69 166 LEU A O 1
ATOM 1305 N N . CYS A 1 167 ? 7.222 -3.611 -2.514 1.00 96.44 167 CYS A N 1
ATOM 1306 C CA . CYS A 1 167 ? 6.288 -4.679 -2.151 1.00 96.44 167 CYS A CA 1
ATOM 1307 C C . CYS A 1 167 ? 6.362 -5.028 -0.657 1.00 96.44 167 CYS A C 1
ATOM 1309 O O . CYS A 1 167 ? 5.319 -5.174 -0.015 1.00 96.44 167 CYS A O 1
ATOM 1311 N N . GLY A 1 168 ? 7.574 -5.128 -0.101 1.00 95.31 168 GLY A N 1
ATOM 1312 C CA . GLY A 1 168 ? 7.793 -5.337 1.332 1.00 95.31 168 GLY A CA 1
ATOM 1313 C C . GLY A 1 168 ? 7.259 -4.173 2.163 1.00 95.31 168 GLY A C 1
ATOM 1314 O O . GLY A 1 168 ? 6.486 -4.388 3.093 1.00 95.31 168 GLY A O 1
ATOM 1315 N N . LEU A 1 169 ? 7.570 -2.937 1.757 1.00 95.69 169 LEU A N 1
ATOM 1316 C CA . LEU A 1 169 ? 7.053 -1.724 2.387 1.00 95.69 169 LEU A CA 1
ATOM 1317 C C . LEU A 1 169 ? 5.521 -1.719 2.402 1.00 95.69 169 LEU A C 1
ATOM 1319 O O . LEU A 1 169 ? 4.932 -1.507 3.456 1.00 95.69 169 LEU A O 1
ATOM 1323 N N . ARG A 1 170 ? 4.863 -2.009 1.271 1.00 95.56 170 ARG A N 1
ATOM 1324 C CA . ARG A 1 170 ? 3.398 -2.127 1.210 1.00 95.56 170 ARG A CA 1
ATOM 1325 C C . ARG A 1 170 ? 2.867 -3.108 2.259 1.00 95.56 170 ARG A C 1
ATOM 1327 O O . ARG A 1 170 ? 1.942 -2.765 2.989 1.00 95.56 170 ARG A O 1
ATOM 1334 N N . SER A 1 171 ? 3.453 -4.303 2.339 1.00 93.06 171 SER A N 1
ATOM 1335 C CA . SER A 1 171 ? 3.041 -5.331 3.302 1.00 93.06 171 SER A CA 1
ATOM 1336 C C . SER A 1 171 ? 3.180 -4.846 4.749 1.00 93.06 171 SER A C 1
ATOM 1338 O O . SER A 1 171 ? 2.252 -4.998 5.545 1.00 93.06 171 SER A O 1
ATOM 1340 N N . ASP A 1 172 ? 4.311 -4.221 5.082 1.00 92.62 172 ASP A N 1
ATOM 1341 C CA . ASP A 1 172 ? 4.581 -3.700 6.426 1.00 92.62 172 ASP A CA 1
ATOM 1342 C C . ASP A 1 172 ? 3.618 -2.567 6.809 1.00 92.62 172 ASP A C 1
ATOM 1344 O O . ASP A 1 172 ? 3.119 -2.522 7.937 1.00 92.62 172 ASP A O 1
ATOM 1348 N N . LEU A 1 173 ? 3.316 -1.664 5.870 1.00 94.19 173 LEU A N 1
ATOM 1349 C CA . LEU A 1 173 ? 2.362 -0.578 6.093 1.00 94.19 173 LEU A CA 1
ATOM 1350 C C . LEU A 1 173 ? 0.942 -1.129 6.297 1.00 94.19 173 LEU A C 1
ATOM 1352 O O . LEU A 1 173 ? 0.268 -0.703 7.235 1.00 94.19 173 LEU A O 1
ATOM 1356 N N . TRP A 1 174 ? 0.501 -2.096 5.481 1.00 92.25 174 TRP A N 1
ATOM 1357 C CA . TRP A 1 174 ? -0.862 -2.658 5.532 1.00 92.25 174 TRP A CA 1
ATOM 1358 C C . TRP A 1 174 ? -1.133 -3.377 6.851 1.00 92.25 174 TRP A C 1
ATOM 1360 O O . TRP A 1 174 ? -2.257 -3.355 7.360 1.00 92.25 174 TRP A O 1
ATOM 1370 N N . ALA A 1 175 ? -0.102 -4.010 7.411 1.00 91.00 175 ALA A N 1
ATOM 1371 C CA . ALA A 1 175 ? -0.191 -4.738 8.668 1.00 91.00 175 ALA A CA 1
ATOM 1372 C C . ALA A 1 175 ? -0.347 -3.821 9.894 1.00 91.00 175 ALA A C 1
ATOM 1374 O O . ALA A 1 175 ? -0.773 -4.288 10.952 1.00 91.00 175 ALA A O 1
ATOM 1375 N N . VAL A 1 176 ? 0.007 -2.534 9.784 1.00 91.50 176 VAL A N 1
ATOM 1376 C CA . VAL A 1 176 ? 0.211 -1.664 10.953 1.00 91.50 176 VAL A CA 1
ATOM 1377 C C . VAL A 1 176 ? -0.594 -0.368 10.897 1.00 91.50 176 VAL A C 1
ATOM 1379 O O . VAL A 1 176 ? -1.201 0.005 11.905 1.00 91.50 176 VAL A O 1
ATOM 1382 N N . LEU A 1 177 ? -0.585 0.332 9.761 1.00 91.81 177 LEU A N 1
ATOM 1383 C CA . LEU A 1 177 ? -1.148 1.674 9.622 1.00 91.81 177 LEU A CA 1
ATOM 1384 C C . LEU A 1 177 ? -2.620 1.654 9.164 1.00 91.81 177 LEU A C 1
ATOM 1386 O O . LEU A 1 177 ? -3.050 0.696 8.522 1.00 91.81 177 LEU A O 1
ATOM 1390 N N . PRO A 1 178 ? -3.383 2.728 9.453 1.00 89.69 178 PRO A N 1
ATOM 1391 C CA . PRO A 1 178 ? -4.675 2.996 8.812 1.00 89.69 178 PRO A CA 1
ATOM 1392 C C . PRO A 1 178 ? -4.558 3.086 7.286 1.00 89.69 178 PRO A C 1
ATOM 1394 O O . PRO A 1 178 ? -3.547 3.599 6.792 1.00 89.69 178 PRO A O 1
ATOM 1397 N N . ALA A 1 179 ? -5.601 2.663 6.563 1.00 88.38 179 ALA A N 1
ATOM 1398 C CA . ALA A 1 179 ? -5.608 2.563 5.103 1.00 88.38 179 ALA A CA 1
ATOM 1399 C C . ALA A 1 179 ? -5.114 3.831 4.393 1.00 88.38 179 ALA A C 1
ATOM 1401 O O . ALA A 1 179 ? -4.139 3.776 3.642 1.00 88.38 179 ALA A O 1
ATOM 1402 N N . ASP A 1 180 ? -5.732 4.978 4.678 1.00 87.88 180 ASP A N 1
ATOM 1403 C CA . ASP A 1 180 ? -5.429 6.243 3.997 1.00 87.88 180 ASP A CA 1
ATOM 1404 C C . ASP A 1 180 ? -3.965 6.657 4.175 1.00 87.88 180 ASP A C 1
ATOM 1406 O O . ASP A 1 180 ? -3.284 7.031 3.222 1.00 87.88 180 ASP A O 1
ATOM 1410 N N . LEU A 1 181 ? -3.445 6.539 5.400 1.00 90.44 181 LEU A N 1
ATOM 1411 C CA . LEU A 1 181 ? -2.062 6.901 5.701 1.00 90.44 181 LEU A CA 1
ATOM 1412 C C . LEU A 1 181 ? -1.071 5.928 5.062 1.00 90.44 181 LEU A C 1
ATOM 1414 O O . LEU A 1 181 ? -0.003 6.336 4.608 1.00 90.44 181 LEU A O 1
ATOM 1418 N N . ALA A 1 182 ? -1.414 4.643 5.042 1.00 92.94 182 ALA A N 1
ATOM 1419 C CA . ALA A 1 182 ? -0.593 3.617 4.434 1.00 92.94 182 ALA A CA 1
ATOM 1420 C C . ALA A 1 182 ? -0.465 3.858 2.918 1.00 92.94 182 ALA A C 1
ATOM 1422 O O . ALA A 1 182 ? 0.653 3.867 2.391 1.00 92.94 182 ALA A O 1
ATOM 1423 N N . LYS A 1 183 ? -1.592 4.107 2.232 1.00 92.44 183 LYS A N 1
ATOM 1424 C CA . LYS A 1 183 ? -1.632 4.459 0.803 1.00 92.44 183 LYS A CA 1
ATOM 1425 C C . LYS A 1 183 ? -0.844 5.727 0.515 1.00 92.44 183 LYS A C 1
ATOM 1427 O O . LYS A 1 183 ? -0.095 5.774 -0.456 1.00 92.44 183 LYS A O 1
ATOM 1432 N N . ASP A 1 184 ? -0.972 6.728 1.377 1.00 92.88 184 ASP A N 1
ATOM 1433 C CA . ASP A 1 184 ? -0.297 8.009 1.221 1.00 92.88 184 ASP A CA 1
ATOM 1434 C C . ASP A 1 184 ? 1.234 7.896 1.349 1.00 92.88 184 ASP A C 1
ATOM 1436 O O . ASP A 1 184 ? 1.965 8.409 0.502 1.00 92.88 184 ASP A O 1
ATOM 1440 N N . VAL A 1 185 ? 1.740 7.152 2.343 1.00 95.25 185 VAL A N 1
ATOM 1441 C CA . VAL A 1 185 ? 3.185 6.880 2.480 1.00 95.25 185 VAL A CA 1
ATOM 1442 C C . VAL A 1 185 ? 3.708 6.083 1.282 1.00 95.25 185 VAL A C 1
ATOM 1444 O O . VAL A 1 185 ? 4.729 6.456 0.701 1.00 95.25 185 VAL A O 1
ATOM 1447 N N . LEU A 1 186 ? 3.013 5.011 0.879 1.00 96.62 186 LEU A N 1
ATOM 1448 C CA . LEU A 1 186 ? 3.414 4.198 -0.273 1.00 96.62 186 LEU A CA 1
ATOM 1449 C C . LEU A 1 186 ? 3.423 5.024 -1.567 1.00 96.62 186 LEU A C 1
ATOM 1451 O O . LEU A 1 186 ? 4.394 4.965 -2.320 1.00 96.62 186 LEU A O 1
ATOM 1455 N N . GLY A 1 187 ? 2.370 5.810 -1.804 1.00 95.88 187 GLY A N 1
ATOM 1456 C CA . GLY A 1 187 ? 2.227 6.677 -2.971 1.00 95.88 187 GLY A CA 1
ATOM 1457 C C . GLY A 1 187 ? 3.330 7.728 -3.052 1.00 95.88 187 GLY A C 1
ATOM 1458 O O . GLY A 1 187 ? 3.929 7.897 -4.116 1.00 95.88 187 GLY A O 1
ATOM 1459 N N . GLN A 1 188 ? 3.677 8.363 -1.927 1.00 96.56 188 GLN A N 1
ATOM 1460 C CA . GLN A 1 188 ? 4.776 9.325 -1.871 1.00 96.56 188 GLN A CA 1
ATOM 1461 C C . GLN A 1 188 ? 6.133 8.670 -2.172 1.00 96.56 188 GLN A C 1
ATOM 1463 O O . GLN A 1 188 ? 6.867 9.154 -3.037 1.00 96.56 188 GLN A O 1
ATOM 1468 N N . VAL A 1 189 ? 6.464 7.552 -1.510 1.00 97.88 189 VAL A N 1
ATOM 1469 C CA . VAL A 1 189 ? 7.737 6.838 -1.733 1.00 97.88 189 VAL A CA 1
ATOM 1470 C C . VAL A 1 189 ? 7.839 6.355 -3.183 1.00 97.88 189 VAL A C 1
ATOM 1472 O O . VAL A 1 189 ? 8.880 6.535 -3.820 1.00 97.88 189 VAL A O 1
ATOM 1475 N N . LEU A 1 190 ? 6.763 5.784 -3.734 1.00 97.94 190 LEU A N 1
ATOM 1476 C CA . LEU A 1 190 ? 6.708 5.347 -5.128 1.00 97.94 190 LEU A CA 1
ATOM 1477 C C . LEU A 1 190 ? 6.931 6.524 -6.083 1.00 97.94 190 LEU A C 1
ATOM 1479 O O . LEU A 1 190 ? 7.810 6.449 -6.938 1.00 97.94 190 LEU A O 1
ATOM 1483 N N . LYS A 1 191 ? 6.196 7.629 -5.912 1.00 96.81 191 LYS A N 1
ATOM 1484 C CA . LYS A 1 191 ? 6.331 8.825 -6.755 1.00 96.81 191 LYS A CA 1
ATOM 1485 C C . LYS A 1 191 ? 7.752 9.381 -6.720 1.00 96.81 191 LYS A C 1
ATOM 1487 O O . LYS A 1 191 ? 8.323 9.667 -7.772 1.00 96.81 191 LYS A O 1
ATOM 1492 N N . GLU A 1 192 ? 8.325 9.573 -5.533 1.00 97.81 192 GLU A N 1
ATOM 1493 C CA . GLU A 1 192 ? 9.643 10.206 -5.395 1.00 97.81 192 GLU A CA 1
ATOM 1494 C C . GLU A 1 192 ? 10.764 9.311 -5.934 1.00 97.81 192 GLU A C 1
ATOM 1496 O O . GLU A 1 192 ? 11.650 9.785 -6.647 1.00 97.81 192 GLU A O 1
ATOM 1501 N N . THR A 1 193 ? 10.696 8.001 -5.686 1.00 98.38 193 THR A N 1
ATOM 1502 C CA . THR A 1 193 ? 11.687 7.053 -6.220 1.00 98.38 193 THR A CA 1
ATOM 1503 C C . THR A 1 193 ? 11.550 6.839 -7.727 1.00 98.38 193 THR A C 1
ATOM 1505 O O . THR A 1 193 ? 12.563 6.757 -8.423 1.00 98.38 193 THR A O 1
ATOM 1508 N N . LEU A 1 194 ? 10.328 6.862 -8.266 1.00 98.19 194 LEU A N 1
ATOM 1509 C CA . LEU A 1 194 ? 10.079 6.842 -9.707 1.00 98.19 194 LEU A CA 1
ATOM 1510 C C . LEU A 1 194 ? 10.611 8.105 -10.397 1.00 98.19 194 LEU A C 1
ATOM 1512 O O . LEU A 1 194 ? 11.220 8.019 -11.462 1.00 98.19 194 LEU A O 1
ATOM 1516 N N . GLN A 1 195 ? 10.450 9.277 -9.777 1.00 97.88 195 GLN A N 1
ATOM 1517 C CA . GLN A 1 195 ? 10.987 10.534 -10.303 1.00 97.88 195 GLN A CA 1
ATOM 1518 C C . GLN A 1 195 ? 12.517 10.496 -10.433 1.00 97.88 195 GLN A C 1
ATOM 1520 O O . GLN A 1 195 ? 13.070 11.004 -11.410 1.00 97.88 195 GLN A O 1
ATOM 1525 N N . LEU A 1 196 ? 13.210 9.860 -9.488 1.00 96.31 196 LEU A N 1
ATOM 1526 C CA . LEU A 1 196 ? 14.659 9.660 -9.565 1.00 9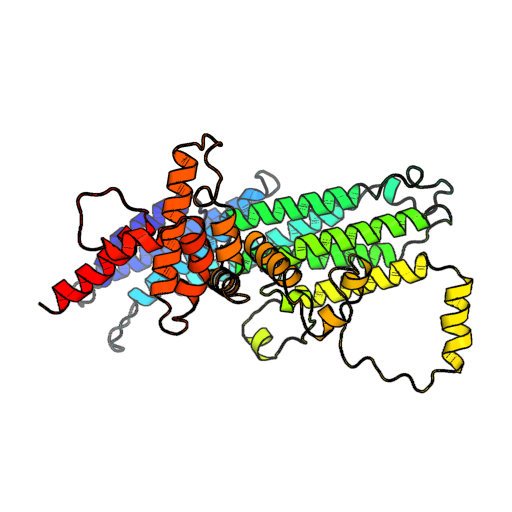6.31 196 LEU A CA 1
ATOM 1527 C C . LEU A 1 196 ? 15.052 8.744 -10.730 1.00 96.31 196 LEU A C 1
ATOM 1529 O O . LEU A 1 196 ? 16.043 9.012 -11.412 1.00 96.31 196 LEU A O 1
ATOM 1533 N N . LEU A 1 197 ? 14.265 7.698 -10.998 1.00 96.44 197 LEU A N 1
ATOM 1534 C CA . LEU A 1 197 ? 14.469 6.828 -12.158 1.00 96.44 197 LEU A CA 1
ATOM 1535 C C . LEU A 1 197 ? 14.245 7.585 -13.472 1.00 96.44 197 LEU A C 1
ATOM 1537 O O . LEU A 1 197 ? 15.095 7.507 -14.355 1.00 96.44 197 LEU A O 1
ATOM 1541 N N . VAL A 1 198 ? 13.179 8.386 -13.584 1.00 97.38 198 VAL A N 1
ATOM 1542 C CA . VAL A 1 198 ? 12.944 9.265 -14.747 1.00 97.38 198 VAL A CA 1
ATOM 1543 C C . VAL A 1 198 ? 14.158 10.157 -14.999 1.00 97.38 198 VAL A C 1
ATOM 1545 O O . VAL A 1 198 ? 14.704 10.170 -16.102 1.00 97.38 198 VAL A O 1
ATOM 1548 N N . GLN A 1 199 ? 14.630 10.865 -13.967 1.00 95.38 199 GLN A N 1
ATOM 1549 C CA . GLN A 1 199 ? 15.795 11.749 -14.074 1.00 95.38 199 GLN A CA 1
ATOM 1550 C C . GLN A 1 199 ? 17.062 11.000 -14.487 1.00 95.38 199 GLN A C 1
ATOM 1552 O O . GLN A 1 199 ? 17.868 11.533 -15.252 1.00 95.38 199 GLN A O 1
ATOM 1557 N N . ARG A 1 200 ? 17.244 9.777 -13.979 1.00 92.31 200 ARG A N 1
ATOM 1558 C CA . ARG A 1 200 ? 18.361 8.909 -14.343 1.00 92.31 200 ARG A CA 1
ATOM 1559 C C . ARG A 1 200 ? 18.302 8.559 -15.824 1.00 92.31 200 ARG A C 1
ATOM 1561 O O . ARG A 1 200 ? 19.228 8.923 -16.541 1.00 92.31 200 ARG A O 1
ATOM 1568 N N . TYR A 1 201 ? 17.228 7.918 -16.288 1.00 94.31 201 TYR A N 1
ATOM 1569 C CA . TYR A 1 201 ? 17.115 7.453 -17.677 1.00 94.31 201 TYR A CA 1
ATOM 1570 C C . TYR A 1 201 ? 17.090 8.600 -18.691 1.00 94.31 201 TYR A C 1
ATOM 1572 O O . TYR A 1 201 ? 17.671 8.460 -19.764 1.00 94.31 201 TYR A O 1
ATOM 1580 N N . ALA A 1 202 ? 16.540 9.765 -18.336 1.00 94.12 202 ALA A N 1
ATOM 1581 C CA . ALA A 1 202 ? 16.574 10.958 -19.186 1.00 94.12 202 ALA A CA 1
ATOM 1582 C C . ALA A 1 202 ? 17.997 11.486 -19.454 1.00 94.12 202 ALA A C 1
ATOM 1584 O O . ALA A 1 202 ? 18.219 12.207 -20.424 1.00 94.12 202 ALA A O 1
ATOM 1585 N N . ARG A 1 203 ? 18.964 11.170 -18.582 1.00 91.56 203 ARG A N 1
ATOM 1586 C CA . ARG A 1 203 ? 20.350 11.666 -18.658 1.00 91.56 203 ARG A CA 1
ATOM 1587 C C . ARG A 1 203 ? 21.352 10.606 -19.112 1.00 91.56 203 ARG A C 1
ATOM 1589 O O . ARG A 1 203 ? 22.535 10.922 -19.248 1.00 91.56 203 ARG A O 1
ATOM 1596 N N . VAL A 1 204 ? 20.912 9.364 -19.321 1.00 89.94 204 VAL A N 1
ATOM 1597 C CA . VAL A 1 204 ? 21.797 8.265 -19.719 1.00 89.94 204 VAL A CA 1
ATOM 1598 C C . VAL A 1 204 ? 22.437 8.561 -21.076 1.00 89.94 204 VAL A C 1
ATOM 1600 O O . VAL A 1 204 ? 21.767 8.908 -22.044 1.00 89.94 204 VAL A O 1
ATOM 1603 N N . ARG A 1 205 ? 23.756 8.367 -21.155 1.00 88.69 205 ARG A N 1
ATOM 1604 C CA . ARG A 1 205 ? 24.522 8.357 -22.408 1.00 88.69 205 ARG A CA 1
ATOM 1605 C C . ARG A 1 205 ? 24.974 6.930 -22.691 1.00 88.69 205 ARG A C 1
ATOM 1607 O O . ARG A 1 205 ? 26.079 6.542 -22.319 1.00 88.69 205 ARG A O 1
ATOM 1614 N N . ALA A 1 206 ? 24.078 6.138 -23.269 1.00 89.19 206 ALA A N 1
ATOM 1615 C CA . ALA A 1 206 ? 24.328 4.729 -23.536 1.00 89.19 206 ALA A CA 1
ATOM 1616 C C . ALA A 1 206 ? 25.112 4.507 -24.831 1.00 89.19 206 ALA A C 1
ATOM 1618 O O . ALA A 1 206 ? 24.902 5.190 -25.833 1.00 89.19 206 ALA A O 1
ATOM 1619 N N . SER A 1 207 ? 25.978 3.496 -24.821 1.00 89.56 207 SER A N 1
ATOM 1620 C CA . SER A 1 207 ? 26.550 2.941 -26.042 1.00 89.56 207 SER A CA 1
ATOM 1621 C C . SER A 1 207 ? 25.459 2.276 -26.891 1.00 89.56 207 SER A C 1
ATOM 1623 O O . SER A 1 207 ? 24.404 1.866 -26.391 1.00 89.56 207 SER A O 1
ATOM 1625 N N . TYR A 1 208 ? 25.734 2.069 -28.182 1.00 86.00 208 TYR A N 1
ATOM 1626 C CA . TYR A 1 208 ? 24.820 1.323 -29.052 1.00 86.00 208 TYR A CA 1
ATOM 1627 C C . TYR A 1 208 ? 24.567 -0.108 -28.551 1.00 86.00 208 TYR A C 1
ATOM 1629 O O . TYR A 1 208 ? 23.558 -0.696 -28.898 1.00 86.00 208 TYR A O 1
ATOM 1637 N N . LYS A 1 209 ? 25.419 -0.701 -27.709 1.00 87.75 209 LYS A N 1
ATOM 1638 C CA . LYS A 1 209 ? 25.162 -2.043 -27.154 1.00 87.75 209 LYS A CA 1
ATOM 1639 C C . LYS A 1 209 ? 24.310 -2.025 -25.880 1.00 87.75 209 LYS A C 1
ATOM 1641 O O . LYS A 1 209 ? 23.849 -3.079 -25.452 1.00 87.75 209 LYS A O 1
ATOM 1646 N N . ARG A 1 210 ? 24.049 -0.846 -25.307 1.00 89.62 210 ARG A N 1
ATOM 1647 C CA . ARG A 1 210 ? 23.331 -0.669 -24.035 1.00 89.62 210 ARG A CA 1
ATOM 1648 C C . ARG A 1 210 ? 21.891 -0.165 -24.185 1.00 89.62 210 ARG A C 1
ATOM 1650 O O . ARG A 1 210 ? 21.138 -0.218 -23.219 1.00 89.62 210 ARG A O 1
ATOM 1657 N N . HIS A 1 211 ? 21.443 0.227 -25.382 1.00 87.81 211 HIS A N 1
ATOM 1658 C CA . HIS A 1 211 ? 20.050 0.664 -25.599 1.00 87.81 211 HIS A CA 1
ATOM 1659 C C . HIS A 1 211 ? 19.007 -0.426 -25.272 1.00 87.81 211 HIS A C 1
ATOM 1661 O O . HIS A 1 211 ? 17.920 -0.113 -24.792 1.00 87.81 211 HIS A O 1
ATOM 1667 N N . LEU A 1 212 ? 19.339 -1.710 -25.466 1.00 89.31 212 LEU A N 1
ATOM 1668 C CA . LEU A 1 212 ? 18.457 -2.825 -25.092 1.00 89.31 212 LEU A CA 1
ATOM 1669 C C . LEU A 1 212 ? 18.278 -2.954 -23.572 1.00 89.31 212 LEU A C 1
ATOM 1671 O O . LEU A 1 212 ? 17.194 -3.333 -23.134 1.00 89.31 212 LEU A O 1
ATOM 1675 N N . GLN A 1 213 ? 19.293 -2.587 -22.780 1.00 92.06 213 GLN A N 1
ATOM 1676 C CA . GLN A 1 213 ? 19.182 -2.516 -21.320 1.00 92.06 213 GLN A CA 1
ATOM 1677 C C . GLN A 1 213 ? 18.184 -1.426 -20.923 1.00 92.06 213 GLN A C 1
ATOM 1679 O O . GLN A 1 213 ? 17.271 -1.705 -20.160 1.00 92.06 213 GLN A O 1
ATOM 1684 N N . ILE A 1 214 ? 18.278 -0.226 -21.514 1.00 92.31 214 ILE A N 1
ATOM 1685 C CA . ILE A 1 214 ? 17.305 0.862 -21.284 1.00 92.31 214 ILE A CA 1
ATOM 1686 C C . ILE A 1 214 ? 15.888 0.395 -21.623 1.00 92.31 214 ILE A C 1
ATOM 1688 O O . ILE A 1 214 ? 14.956 0.632 -20.855 1.00 92.31 214 ILE A O 1
ATOM 1692 N N . ARG A 1 215 ? 15.732 -0.314 -22.750 1.00 92.00 215 ARG A N 1
ATOM 1693 C CA . ARG A 1 215 ? 14.444 -0.876 -23.160 1.00 92.00 215 ARG A CA 1
ATOM 1694 C C . ARG A 1 215 ? 13.876 -1.826 -22.110 1.00 92.00 215 ARG A C 1
ATOM 1696 O O . ARG A 1 215 ? 12.723 -1.680 -21.708 1.00 92.00 215 ARG A O 1
ATOM 1703 N N . SER A 1 216 ? 14.688 -2.787 -21.675 1.00 92.94 216 SER A N 1
ATOM 1704 C CA . SER A 1 216 ? 14.293 -3.778 -20.673 1.00 92.94 216 SER A CA 1
ATOM 1705 C C . SER A 1 216 ? 13.969 -3.129 -19.329 1.00 92.94 216 SER A C 1
ATOM 1707 O O . SER A 1 216 ? 12.978 -3.486 -18.699 1.00 92.94 216 SER A O 1
ATOM 1709 N N . ASP A 1 217 ? 14.790 -2.176 -18.904 1.00 95.06 217 ASP A N 1
ATOM 1710 C CA . ASP A 1 217 ? 14.680 -1.496 -17.622 1.00 95.06 217 ASP A CA 1
ATOM 1711 C C . ASP A 1 217 ? 13.416 -0.651 -17.526 1.00 95.06 217 ASP A C 1
ATOM 1713 O O . ASP A 1 217 ? 12.643 -0.809 -16.584 1.00 95.06 217 ASP A O 1
ATOM 1717 N N . ILE A 1 218 ? 13.171 0.218 -18.510 1.00 96.12 218 ILE A N 1
ATOM 1718 C CA . ILE A 1 218 ? 11.981 1.070 -18.503 1.00 96.12 218 ILE A CA 1
ATOM 1719 C C . ILE A 1 218 ? 10.714 0.217 -18.600 1.00 96.12 218 ILE A C 1
ATOM 1721 O O . ILE A 1 218 ? 9.759 0.469 -17.870 1.00 96.12 218 ILE A O 1
ATOM 1725 N N . THR A 1 219 ? 10.715 -0.832 -19.427 1.00 95.31 219 THR A N 1
ATOM 1726 C CA . THR A 1 219 ? 9.576 -1.761 -19.507 1.00 95.31 219 THR A CA 1
ATOM 1727 C C . THR A 1 219 ? 9.311 -2.425 -18.154 1.00 95.31 219 THR A C 1
ATOM 1729 O O . THR A 1 219 ? 8.167 -2.461 -17.702 1.00 95.31 219 THR A O 1
ATOM 1732 N N . ALA A 1 220 ? 10.359 -2.892 -17.466 1.00 95.88 220 ALA A N 1
ATOM 1733 C CA . ALA A 1 220 ? 10.232 -3.469 -16.130 1.00 95.88 220 ALA A CA 1
ATOM 1734 C C . ALA A 1 220 ? 9.692 -2.448 -15.116 1.00 95.88 220 ALA A C 1
ATOM 1736 O O . ALA A 1 220 ? 8.778 -2.772 -14.364 1.00 95.88 220 ALA A O 1
ATOM 1737 N N . ILE A 1 221 ? 10.190 -1.205 -15.134 1.00 97.75 221 ILE A N 1
ATOM 1738 C CA . ILE A 1 221 ? 9.687 -0.128 -14.270 1.00 97.75 221 ILE A CA 1
ATOM 1739 C C . ILE A 1 221 ? 8.192 0.091 -14.502 1.00 97.75 221 ILE A C 1
ATOM 1741 O O . ILE A 1 221 ? 7.438 0.115 -13.535 1.00 97.75 221 ILE A O 1
ATOM 1745 N N . LEU A 1 222 ? 7.744 0.211 -15.754 1.00 97.31 222 LEU A N 1
ATOM 1746 C CA . LEU A 1 222 ? 6.327 0.421 -16.062 1.00 97.31 222 LEU A CA 1
ATOM 1747 C C . LEU A 1 222 ? 5.455 -0.752 -15.581 1.00 97.31 222 LEU A C 1
ATOM 1749 O O . LEU A 1 222 ? 4.404 -0.523 -14.987 1.00 97.31 222 LEU A O 1
ATOM 1753 N N . LEU A 1 223 ? 5.905 -2.000 -15.752 1.00 96.06 223 LEU A N 1
ATOM 1754 C CA . LEU A 1 223 ? 5.197 -3.184 -15.244 1.00 96.06 223 LEU A CA 1
ATOM 1755 C C . LEU A 1 223 ? 5.130 -3.218 -13.707 1.00 96.06 223 LEU A C 1
ATOM 1757 O O . LEU A 1 223 ? 4.089 -3.543 -13.135 1.00 96.06 223 LEU A O 1
ATOM 1761 N N . TYR A 1 224 ? 6.220 -2.859 -13.028 1.00 97.19 224 TYR A N 1
ATOM 1762 C CA . TYR A 1 224 ? 6.271 -2.781 -11.566 1.00 97.19 224 TYR A CA 1
ATOM 1763 C C . TYR A 1 224 ? 5.384 -1.667 -11.016 1.00 97.19 224 TYR A C 1
ATOM 1765 O O . TYR A 1 224 ? 4.671 -1.876 -10.032 1.00 97.19 224 TYR A O 1
ATOM 1773 N N . VAL A 1 225 ? 5.384 -0.501 -11.664 1.00 96.81 225 VAL A N 1
ATOM 1774 C CA . VAL A 1 225 ? 4.503 0.606 -11.291 1.00 96.81 225 VAL A CA 1
ATOM 1775 C C . VAL A 1 225 ? 3.045 0.216 -11.510 1.00 96.81 225 VAL A C 1
ATOM 1777 O O . VAL A 1 225 ? 2.252 0.425 -10.601 1.00 96.81 225 VAL A O 1
ATOM 1780 N N . GLU A 1 226 ? 2.687 -0.427 -12.629 1.00 93.75 226 GLU A N 1
ATOM 1781 C CA . GLU A 1 226 ? 1.327 -0.951 -12.843 1.00 93.75 226 GLU A CA 1
ATOM 1782 C C . GLU A 1 226 ? 0.895 -1.881 -11.715 1.00 93.75 226 GLU A C 1
ATOM 1784 O O . GLU A 1 226 ? -0.236 -1.791 -11.253 1.00 93.75 226 GLU A O 1
ATOM 1789 N N . HIS A 1 227 ? 1.790 -2.745 -11.231 1.00 93.62 227 HIS A N 1
ATOM 1790 C CA . HIS A 1 227 ? 1.485 -3.624 -10.110 1.00 93.62 227 HIS A CA 1
ATOM 1791 C C . HIS A 1 227 ? 1.196 -2.862 -8.812 1.00 93.62 227 HIS A C 1
ATOM 1793 O O . HIS A 1 227 ? 0.246 -3.203 -8.109 1.00 93.62 227 HIS A O 1
ATOM 1799 N N . LEU A 1 228 ? 2.006 -1.854 -8.489 1.00 94.81 228 LEU A N 1
ATOM 1800 C CA . LEU A 1 228 ? 1.899 -1.101 -7.237 1.00 94.81 228 LEU A CA 1
ATOM 1801 C C . LEU A 1 228 ? 0.794 -0.040 -7.262 1.00 94.81 228 LEU A C 1
ATOM 1803 O O . LEU A 1 228 ? 0.254 0.297 -6.210 1.00 94.81 228 LEU A O 1
ATOM 1807 N N . LEU A 1 229 ? 0.438 0.471 -8.440 1.00 92.31 229 LEU A N 1
ATOM 1808 C CA . LEU A 1 229 ? -0.541 1.545 -8.597 1.00 92.31 229 LEU A CA 1
ATOM 1809 C C . LEU A 1 229 ? -1.938 1.127 -8.113 1.00 92.31 229 LEU A C 1
ATOM 1811 O O . LEU A 1 229 ? -2.637 1.934 -7.505 1.00 92.31 229 LEU A O 1
ATOM 1815 N N . TRP A 1 230 ? -2.287 -0.158 -8.235 1.00 90.94 230 TRP A N 1
ATOM 1816 C CA . TRP A 1 230 ? -3.503 -0.737 -7.647 1.00 90.94 230 TRP A CA 1
ATOM 1817 C C . TRP A 1 230 ? -3.614 -0.547 -6.130 1.00 90.94 230 TRP A C 1
ATOM 1819 O O . TRP A 1 230 ? -4.719 -0.503 -5.607 1.00 90.94 230 TRP A O 1
ATOM 1829 N N . SER A 1 231 ? -2.493 -0.426 -5.415 1.00 91.75 231 SER A N 1
ATOM 1830 C CA . SER A 1 231 ? -2.483 -0.185 -3.967 1.00 91.75 231 SER A CA 1
ATOM 1831 C C . SER A 1 231 ? -2.617 1.293 -3.594 1.00 91.75 231 SER A C 1
ATOM 1833 O O . SER A 1 231 ? -2.784 1.599 -2.418 1.00 91.75 231 SER A O 1
ATOM 1835 N N . VAL A 1 232 ? -2.530 2.203 -4.566 1.00 89.00 232 VAL A N 1
ATOM 1836 C CA . VAL A 1 232 ? -2.615 3.659 -4.363 1.00 89.00 232 VAL A CA 1
ATOM 1837 C C . VAL A 1 232 ? -3.936 4.220 -4.904 1.00 89.00 232 VAL A C 1
ATOM 1839 O O . VAL A 1 232 ? -4.447 5.200 -4.371 1.00 89.00 232 VAL A O 1
ATOM 1842 N N . CYS A 1 233 ? -4.511 3.590 -5.929 1.00 86.25 233 CYS A N 1
ATOM 1843 C CA . CYS A 1 233 ? -5.805 3.953 -6.497 1.00 86.25 233 CYS A CA 1
ATOM 1844 C C . CYS A 1 233 ? -6.978 3.688 -5.532 1.00 86.25 233 CYS A C 1
ATOM 1846 O O . CYS A 1 233 ? -6.955 2.768 -4.712 1.00 86.25 233 CYS A O 1
ATOM 1848 N N . GLU A 1 234 ? -8.039 4.488 -5.662 1.00 79.94 234 GLU A N 1
ATOM 1849 C CA . GLU A 1 234 ? -9.293 4.322 -4.905 1.00 79.94 234 GLU A CA 1
ATOM 1850 C C . GLU A 1 234 ? -10.392 3.652 -5.735 1.00 79.94 234 GLU A C 1
ATOM 1852 O O . GLU A 1 234 ? -11.321 3.054 -5.190 1.00 79.94 234 GLU A O 1
ATOM 1857 N N . SER A 1 235 ? -10.293 3.741 -7.060 1.00 77.38 235 SER A N 1
ATOM 1858 C CA . SER A 1 235 ? -11.255 3.168 -7.994 1.00 77.38 235 SER A CA 1
ATOM 1859 C C . SER A 1 235 ? -10.570 2.660 -9.268 1.00 77.38 235 SER A C 1
ATOM 1861 O O . SER A 1 235 ? -9.476 3.129 -9.599 1.00 77.38 235 SER A O 1
ATOM 1863 N N . PRO A 1 236 ? -11.191 1.733 -10.020 1.00 75.50 236 PRO A N 1
ATOM 1864 C CA . PRO A 1 236 ? -10.668 1.312 -11.320 1.00 75.50 236 PRO A CA 1
ATOM 1865 C C . PRO A 1 236 ? -10.552 2.487 -12.299 1.00 75.50 236 PRO A C 1
ATOM 1867 O O . PRO A 1 236 ? -9.623 2.541 -13.097 1.00 75.50 236 PRO A O 1
ATOM 1870 N N . GLU A 1 237 ? -11.460 3.460 -12.194 1.00 76.56 237 GLU A N 1
ATOM 1871 C CA . GLU A 1 237 ? -11.436 4.675 -13.007 1.00 76.56 237 GLU A CA 1
ATOM 1872 C C . GLU A 1 237 ? -10.187 5.509 -12.715 1.00 76.56 237 GLU A C 1
ATOM 1874 O O . GLU A 1 237 ? -9.529 5.944 -13.649 1.00 76.56 237 GLU A O 1
ATOM 1879 N N . SER A 1 238 ? -9.788 5.644 -11.444 1.00 75.56 238 SER A N 1
ATOM 1880 C CA . SER A 1 238 ? -8.594 6.409 -11.042 1.00 75.56 238 SER A CA 1
ATOM 1881 C C . SER A 1 238 ? -7.265 5.837 -11.553 1.00 75.56 238 SER A C 1
ATOM 1883 O O . SER A 1 238 ? -6.236 6.501 -11.452 1.00 75.56 238 SER A O 1
ATOM 1885 N N . LEU A 1 239 ? -7.276 4.603 -12.067 1.00 77.81 239 LEU A N 1
ATOM 1886 C CA . LEU A 1 239 ? -6.128 3.989 -12.730 1.00 77.81 239 LEU A CA 1
ATOM 1887 C C . LEU A 1 239 ? -6.061 4.349 -14.220 1.00 77.81 239 LEU A C 1
ATOM 1889 O O . LEU A 1 239 ? -4.987 4.390 -14.809 1.00 77.81 239 LEU A O 1
ATOM 1893 N N . VAL A 1 240 ? -7.214 4.518 -14.860 1.00 72.44 240 VAL A N 1
ATOM 1894 C CA . VAL A 1 240 ? -7.327 4.577 -16.322 1.00 72.44 240 VAL A CA 1
ATOM 1895 C C . VAL A 1 240 ? -7.579 6.006 -16.803 1.00 72.44 240 VAL A C 1
ATOM 1897 O O . VAL A 1 240 ? -7.082 6.405 -17.855 1.00 72.44 240 VAL A O 1
ATOM 1900 N N . LEU A 1 241 ? -8.307 6.787 -16.010 1.00 66.81 241 LEU A N 1
ATOM 1901 C CA . LEU A 1 241 ? -8.660 8.170 -16.274 1.00 66.81 241 LEU A CA 1
ATOM 1902 C C . LEU A 1 241 ? -7.786 9.087 -15.418 1.00 66.81 241 LEU A C 1
ATOM 1904 O O . LEU A 1 241 ? -7.789 9.024 -14.188 1.00 66.81 241 LEU A O 1
ATOM 1908 N N . ILE A 1 242 ? -7.042 9.970 -16.085 1.00 64.12 242 ILE A N 1
ATOM 1909 C CA . ILE A 1 242 ? -6.399 11.105 -15.427 1.00 64.12 242 ILE A CA 1
ATOM 1910 C C . ILE A 1 242 ? -7.440 12.220 -15.385 1.00 64.12 242 ILE A C 1
ATOM 1912 O O . ILE A 1 242 ? -7.477 13.072 -16.271 1.00 64.12 242 ILE A O 1
ATOM 1916 N N . ASP A 1 243 ? -8.292 12.216 -14.367 1.00 56.72 243 ASP A N 1
ATOM 1917 C CA . ASP A 1 243 ? -9.103 13.397 -14.096 1.00 56.72 243 ASP A CA 1
ATOM 1918 C C . ASP A 1 243 ? -8.212 14.459 -13.433 1.00 56.72 243 ASP A C 1
ATOM 1920 O O . ASP A 1 243 ? -7.500 14.153 -12.465 1.00 56.72 243 ASP A O 1
ATOM 1924 N N . PRO A 1 244 ? -8.207 15.718 -13.918 1.00 55.31 244 PRO A N 1
ATOM 1925 C CA . PRO A 1 244 ? -7.589 16.797 -13.168 1.00 55.31 244 PRO A CA 1
ATOM 1926 C C . PRO A 1 244 ? -8.254 16.854 -11.786 1.00 55.31 244 PRO A C 1
ATOM 1928 O O . PRO A 1 244 ? -9.482 16.763 -11.691 1.00 55.31 244 PRO A O 1
ATOM 1931 N N . PRO A 1 245 ? -7.475 16.974 -10.698 1.00 54.25 245 PRO A N 1
ATOM 1932 C CA . PRO A 1 245 ? -8.033 16.925 -9.358 1.00 54.25 245 PRO A CA 1
ATOM 1933 C C . PRO A 1 245 ? -9.081 18.028 -9.210 1.00 54.25 245 PRO A C 1
ATOM 1935 O O . PRO A 1 245 ? -8.782 19.210 -9.390 1.00 54.25 245 PRO A O 1
ATOM 1938 N N . SER A 1 246 ? -10.317 17.648 -8.882 1.00 54.66 246 SER A N 1
ATOM 1939 C CA . SER A 1 246 ? -11.351 18.637 -8.587 1.00 54.66 246 SER A CA 1
ATOM 1940 C C . SER A 1 246 ? -10.905 19.485 -7.387 1.00 54.66 246 SER A C 1
ATOM 1942 O O . SER A 1 246 ? -10.283 18.966 -6.453 1.00 54.66 246 SER A O 1
ATOM 1944 N N . GLU A 1 247 ? -11.247 20.779 -7.356 1.00 49.50 247 GLU A N 1
ATOM 1945 C CA . GLU A 1 247 ? -10.972 21.636 -6.187 1.00 49.50 247 GLU A CA 1
ATOM 1946 C C . GLU A 1 247 ? -11.470 21.012 -4.870 1.00 49.50 247 GLU A C 1
ATOM 1948 O O . GLU A 1 247 ? -10.922 21.276 -3.800 1.00 49.50 247 GLU A O 1
ATOM 1953 N N . MET A 1 248 ? -12.511 20.180 -4.942 1.00 49.06 248 MET A N 1
ATOM 1954 C CA . MET A 1 248 ? -13.122 19.505 -3.803 1.00 49.06 248 MET A CA 1
ATOM 1955 C C . MET A 1 248 ? -12.256 18.347 -3.280 1.00 49.06 248 MET A C 1
ATOM 1957 O O . MET A 1 248 ? -12.128 18.191 -2.067 1.00 49.06 248 MET A O 1
ATOM 1961 N N . THR A 1 249 ? -11.579 17.607 -4.166 1.00 52.22 249 THR A N 1
ATOM 1962 C CA . THR A 1 249 ? -10.619 16.542 -3.815 1.00 52.22 249 THR A CA 1
ATOM 1963 C C . THR A 1 249 ? -9.365 17.117 -3.147 1.00 52.22 249 THR A C 1
ATOM 1965 O O . THR A 1 249 ? -8.869 16.566 -2.165 1.00 52.22 249 THR A O 1
ATOM 1968 N N . ILE A 1 250 ? -8.904 18.283 -3.616 1.00 52.03 250 ILE A N 1
ATOM 1969 C CA . ILE A 1 250 ? -7.768 19.014 -3.030 1.00 52.03 250 ILE A CA 1
ATOM 1970 C C . ILE A 1 250 ? -8.134 19.561 -1.639 1.00 52.03 250 ILE A C 1
ATOM 1972 O O . ILE A 1 250 ? -7.351 19.443 -0.697 1.00 52.03 250 ILE A O 1
ATOM 1976 N N . LYS A 1 251 ? -9.346 20.117 -1.477 1.00 45.03 251 LYS A N 1
ATOM 1977 C CA . LYS A 1 251 ? -9.847 20.637 -0.189 1.00 45.03 251 LYS A CA 1
ATOM 1978 C C . LYS A 1 251 ? -10.132 19.533 0.840 1.00 45.03 251 LYS A C 1
ATOM 1980 O O . LYS A 1 251 ? -10.034 19.796 2.035 1.00 45.03 251 LYS A O 1
ATOM 1985 N N . ALA A 1 252 ? -10.446 18.314 0.399 1.00 49.75 252 ALA A N 1
ATOM 1986 C CA . ALA A 1 252 ? -10.679 17.157 1.267 1.00 49.75 252 ALA A CA 1
ATOM 1987 C C . ALA A 1 252 ? -9.388 16.469 1.759 1.00 49.75 252 ALA A C 1
ATOM 1989 O O . ALA A 1 252 ? -9.468 15.525 2.541 1.00 49.75 252 ALA A O 1
ATOM 1990 N N . GLY A 1 253 ? -8.204 16.928 1.329 1.00 51.06 253 GLY A N 1
ATOM 1991 C CA . GLY A 1 253 ? -6.927 16.312 1.700 1.00 51.06 253 GLY A CA 1
ATOM 1992 C C . GLY A 1 253 ? -6.640 14.986 0.986 1.00 51.06 253 GLY A C 1
ATOM 1993 O O . GLY A 1 253 ? -5.772 14.242 1.438 1.00 51.06 253 GLY A O 1
ATOM 1994 N N . GLY A 1 254 ? -7.350 14.689 -0.110 1.00 59.44 254 GLY A N 1
ATOM 1995 C CA . GLY A 1 254 ? -7.092 13.518 -0.944 1.00 59.44 254 GLY A CA 1
ATOM 1996 C C . GLY A 1 254 ? -5.757 13.649 -1.677 1.00 59.44 254 GLY A C 1
ATOM 1997 O O . GLY A 1 254 ? -5.430 14.705 -2.225 1.00 59.44 254 GLY A O 1
ATOM 1998 N N . SER A 1 255 ? -4.962 12.581 -1.672 1.00 65.56 255 SER A N 1
ATOM 1999 C CA . SER A 1 255 ? -3.647 12.585 -2.311 1.00 65.56 255 SER A CA 1
ATOM 2000 C C . SER A 1 255 ? -3.757 12.402 -3.830 1.00 65.56 255 SER A C 1
ATOM 2002 O O . SER A 1 255 ? -4.414 11.488 -4.316 1.00 65.56 255 SER A O 1
ATOM 2004 N N . ASN A 1 256 ? -3.094 13.262 -4.610 1.00 81.31 256 ASN A N 1
ATOM 2005 C CA . ASN A 1 256 ? -3.072 13.166 -6.076 1.00 81.31 256 ASN A CA 1
ATOM 2006 C C . ASN A 1 256 ? -1.899 12.297 -6.577 1.00 81.31 256 ASN A C 1
ATOM 2008 O O . ASN A 1 256 ? -1.165 12.685 -7.493 1.00 81.31 256 ASN A O 1
ATOM 2012 N N . TRP A 1 257 ? -1.635 11.169 -5.911 1.00 89.56 257 TRP A N 1
ATOM 2013 C CA . TRP A 1 257 ? -0.517 10.295 -6.280 1.00 89.56 257 TRP A CA 1
ATOM 2014 C C . TRP A 1 257 ? -0.699 9.636 -7.652 1.00 89.56 257 TRP A C 1
ATOM 2016 O O . TRP A 1 257 ? 0.255 9.705 -8.430 1.00 89.56 257 TRP A O 1
ATOM 2026 N N . PRO A 1 258 ? -1.875 9.073 -8.012 1.00 88.81 258 PRO A N 1
ATOM 2027 C CA . PRO A 1 258 ? -2.045 8.398 -9.298 1.00 88.81 258 PRO A CA 1
ATOM 2028 C C . PRO A 1 258 ? -1.699 9.291 -10.493 1.00 88.81 258 PRO A C 1
ATOM 2030 O O . PRO A 1 258 ? -0.849 8.922 -11.298 1.00 88.81 258 PRO A O 1
ATOM 2033 N N . SER A 1 259 ? -2.244 10.511 -10.565 1.00 86.19 259 SER A N 1
ATOM 2034 C CA . SER A 1 259 ? -1.959 11.459 -11.659 1.00 86.19 259 SER A CA 1
ATOM 2035 C C . SER A 1 259 ? -0.463 11.778 -11.792 1.00 86.19 259 SER A C 1
ATOM 2037 O O . SER A 1 259 ? 0.097 11.747 -12.890 1.00 86.19 259 SER A O 1
ATOM 2039 N N . GLN A 1 260 ? 0.217 12.031 -10.667 1.00 89.81 260 GLN A N 1
ATOM 2040 C CA . GLN A 1 260 ? 1.658 12.301 -10.667 1.00 89.81 260 GLN A CA 1
ATOM 2041 C C . GLN A 1 260 ? 2.461 11.089 -11.147 1.00 89.81 260 GLN A C 1
ATOM 2043 O O . GLN A 1 260 ? 3.412 11.248 -11.911 1.00 89.81 260 GLN A O 1
ATOM 2048 N N . ILE A 1 261 ? 2.075 9.883 -10.727 1.00 93.69 261 ILE A N 1
ATOM 2049 C CA . ILE A 1 261 ? 2.717 8.638 -11.152 1.00 93.69 261 ILE A CA 1
ATOM 2050 C C . ILE A 1 261 ? 2.487 8.404 -12.651 1.00 93.69 261 ILE A C 1
ATOM 2052 O O . ILE A 1 261 ? 3.455 8.132 -13.359 1.00 93.69 261 ILE A O 1
ATOM 2056 N N . HIS A 1 262 ? 1.266 8.603 -13.165 1.00 91.50 262 HIS A N 1
ATOM 2057 C CA . HIS A 1 262 ? 0.982 8.501 -14.601 1.00 91.50 262 HIS A CA 1
ATOM 2058 C C . HIS A 1 262 ? 1.862 9.441 -15.425 1.00 91.50 262 HIS A C 1
ATOM 2060 O O . HIS A 1 262 ? 2.471 8.999 -16.396 1.00 91.50 262 HIS A O 1
ATOM 2066 N N . SER A 1 263 ? 2.009 10.699 -14.997 1.00 91.19 263 SER A N 1
ATOM 2067 C CA . SER A 1 263 ? 2.877 11.669 -15.676 1.00 91.19 263 SER A CA 1
ATOM 2068 C C . SER A 1 263 ? 4.339 11.210 -15.743 1.00 91.19 263 SER A C 1
ATOM 2070 O O . SER A 1 263 ? 4.996 11.368 -16.773 1.00 91.19 263 SER A O 1
ATOM 2072 N N . LEU A 1 264 ? 4.863 10.618 -14.664 1.00 96.00 264 LEU A N 1
ATOM 2073 C CA . LEU A 1 264 ? 6.228 10.085 -14.632 1.00 96.00 264 LEU A CA 1
ATOM 2074 C C . LEU A 1 264 ? 6.378 8.840 -15.521 1.00 96.00 264 LEU A C 1
ATOM 2076 O O . LEU A 1 264 ? 7.393 8.688 -16.202 1.00 96.00 264 LEU A O 1
ATOM 2080 N N . CYS A 1 265 ? 5.370 7.970 -15.557 1.00 95.94 265 CYS A N 1
ATOM 2081 C CA . CYS A 1 265 ? 5.343 6.807 -16.440 1.00 95.94 265 CYS A CA 1
ATOM 2082 C C . CYS A 1 265 ? 5.269 7.195 -17.922 1.00 95.94 265 CYS A C 1
ATOM 2084 O O . CYS A 1 265 ? 5.980 6.606 -18.734 1.00 95.94 265 CYS A O 1
ATOM 2086 N N . ASP A 1 266 ? 4.489 8.216 -18.283 1.00 93.25 266 ASP A N 1
ATOM 2087 C CA . ASP A 1 266 ? 4.470 8.734 -19.654 1.00 93.25 266 ASP A CA 1
ATOM 2088 C C . ASP A 1 266 ? 5.821 9.353 -20.038 1.00 93.25 266 ASP A C 1
ATOM 2090 O O . ASP A 1 266 ? 6.298 9.143 -21.151 1.00 93.25 266 ASP A O 1
ATOM 2094 N N . GLN A 1 267 ? 6.503 10.044 -19.116 1.00 95.12 267 GLN A N 1
ATOM 2095 C CA . GLN A 1 267 ? 7.872 10.522 -19.356 1.00 95.12 267 GLN A CA 1
ATOM 2096 C C . GLN A 1 267 ? 8.846 9.364 -19.607 1.00 95.12 267 GLN A C 1
ATOM 2098 O O . GLN A 1 267 ? 9.655 9.436 -20.533 1.00 95.12 267 GLN A O 1
ATOM 2103 N N . LEU A 1 268 ? 8.759 8.280 -18.831 1.00 97.19 268 LEU A N 1
ATOM 2104 C CA . LEU A 1 268 ? 9.548 7.069 -19.068 1.00 97.19 268 LEU A CA 1
ATOM 2105 C C . LEU A 1 268 ? 9.233 6.434 -20.423 1.00 97.19 268 LEU A C 1
ATOM 2107 O O . LEU A 1 268 ? 10.161 6.072 -21.144 1.00 97.19 268 LEU A O 1
ATOM 2111 N N . LEU A 1 269 ? 7.955 6.336 -20.794 1.00 95.50 269 LEU A N 1
ATOM 2112 C CA . LEU A 1 269 ? 7.549 5.840 -22.107 1.00 95.50 269 LEU A CA 1
ATOM 2113 C C . LEU A 1 269 ? 8.133 6.711 -23.229 1.00 95.50 269 LEU A C 1
ATOM 2115 O O . LEU A 1 269 ? 8.660 6.181 -24.204 1.00 95.50 269 LEU A O 1
ATOM 2119 N N . MET A 1 270 ? 8.106 8.036 -23.087 1.00 92.62 270 MET A N 1
ATOM 2120 C CA . MET A 1 270 ? 8.714 8.940 -24.065 1.00 92.62 270 MET A CA 1
ATOM 2121 C C . MET A 1 270 ? 10.225 8.718 -24.185 1.00 92.62 270 MET A C 1
ATOM 2123 O O . MET A 1 270 ? 10.741 8.636 -25.299 1.00 92.62 270 MET A O 1
ATOM 2127 N N . ILE A 1 271 ? 10.933 8.561 -23.060 1.00 93.75 271 ILE A N 1
ATOM 2128 C CA . ILE A 1 271 ? 12.368 8.232 -23.058 1.00 93.75 271 ILE A CA 1
ATOM 2129 C C . ILE A 1 271 ? 12.606 6.901 -23.781 1.00 93.75 271 ILE A C 1
ATOM 2131 O O . ILE A 1 271 ? 13.480 6.818 -24.642 1.00 93.75 271 ILE A O 1
ATOM 2135 N N . LEU A 1 272 ? 11.809 5.875 -23.473 1.00 93.19 272 LEU A N 1
ATOM 2136 C CA . LEU A 1 272 ? 11.880 4.561 -24.105 1.00 93.19 272 LEU A CA 1
ATOM 2137 C C . LEU A 1 272 ? 11.735 4.660 -25.626 1.00 93.19 272 LEU A C 1
ATOM 2139 O O . LEU A 1 272 ? 12.586 4.146 -26.354 1.00 93.19 272 LEU A O 1
ATOM 2143 N N . VAL A 1 273 ? 10.691 5.341 -26.103 1.00 90.19 273 VAL A N 1
ATOM 2144 C CA . VAL A 1 273 ? 10.415 5.513 -27.536 1.00 90.19 273 VAL A CA 1
ATOM 2145 C C . VAL A 1 273 ? 11.562 6.253 -28.217 1.00 90.19 273 VAL A C 1
ATOM 2147 O O . VAL A 1 273 ? 12.084 5.769 -29.216 1.00 90.19 273 VAL A O 1
ATOM 2150 N N . VAL A 1 274 ? 12.013 7.382 -27.664 1.00 88.19 274 VAL A N 1
ATOM 2151 C CA . VAL A 1 274 ? 13.074 8.200 -28.276 1.00 88.19 274 VAL A CA 1
ATOM 2152 C C . VAL A 1 274 ? 14.405 7.451 -28.343 1.00 88.19 274 VAL A C 1
ATOM 2154 O O . VAL A 1 274 ? 15.091 7.511 -29.360 1.00 88.19 274 VAL A O 1
ATOM 2157 N N . VAL A 1 275 ? 14.776 6.732 -27.282 1.00 86.56 275 VAL A N 1
ATOM 2158 C CA . VAL A 1 275 ? 16.076 6.047 -27.199 1.00 86.56 275 VAL A CA 1
ATOM 2159 C C . VAL A 1 275 ? 16.117 4.770 -28.041 1.00 86.56 275 VAL A C 1
ATOM 2161 O O . VAL A 1 275 ? 17.188 4.375 -28.501 1.00 86.56 275 VAL A O 1
ATOM 2164 N N . THR A 1 276 ? 14.977 4.102 -28.233 1.00 85.00 276 THR A N 1
ATOM 2165 C CA . THR A 1 276 ? 14.932 2.789 -28.900 1.00 85.00 276 THR A CA 1
ATOM 2166 C C . THR A 1 276 ? 14.390 2.828 -30.325 1.00 85.00 276 THR A C 1
ATOM 2168 O O . THR A 1 276 ? 14.546 1.845 -31.052 1.00 85.00 276 THR A O 1
ATOM 2171 N N . ALA A 1 277 ? 13.787 3.938 -30.756 1.00 86.31 277 ALA A N 1
ATOM 2172 C CA . ALA A 1 277 ? 13.279 4.066 -32.113 1.00 86.31 277 ALA A CA 1
ATOM 2173 C C . ALA A 1 277 ? 14.416 4.083 -33.155 1.00 86.31 277 ALA A C 1
ATOM 2175 O O . ALA A 1 277 ? 15.450 4.728 -32.954 1.00 86.31 277 ALA A O 1
ATOM 2176 N N . PRO A 1 278 ? 14.219 3.438 -34.320 1.00 85.75 278 PRO A N 1
ATOM 2177 C CA . PRO A 1 278 ? 15.083 3.625 -35.477 1.00 85.75 278 PRO A CA 1
ATOM 2178 C C . PRO A 1 278 ? 15.230 5.110 -35.823 1.00 85.75 278 PRO A C 1
ATOM 2180 O O . PRO A 1 278 ? 14.234 5.817 -35.985 1.00 85.75 278 PRO A O 1
ATOM 2183 N N . LEU A 1 279 ? 16.470 5.574 -36.003 1.00 83.56 279 LEU A N 1
ATOM 2184 C CA . LEU A 1 279 ? 16.763 6.986 -36.281 1.00 83.56 279 LEU A CA 1
ATOM 2185 C C . LEU A 1 279 ? 16.015 7.511 -37.516 1.00 83.56 279 LEU A C 1
ATOM 2187 O O . LEU A 1 279 ? 15.597 8.664 -37.542 1.00 83.56 279 LEU A O 1
ATOM 2191 N N . SER A 1 280 ? 15.801 6.656 -38.519 1.00 85.25 280 SER A N 1
ATOM 2192 C CA . SER A 1 280 ? 15.030 6.983 -39.721 1.00 85.25 280 SER A CA 1
ATOM 2193 C C . SER A 1 280 ? 13.572 7.342 -39.419 1.00 85.25 280 SER A C 1
ATOM 2195 O O . SER A 1 280 ? 13.038 8.266 -40.032 1.00 85.25 280 SER A O 1
ATOM 2197 N N . LEU A 1 281 ? 12.937 6.655 -38.463 1.00 83.69 281 LEU A N 1
ATOM 2198 C CA . LEU A 1 281 ? 11.570 6.948 -38.030 1.00 83.69 281 LEU A CA 1
ATOM 2199 C C . LEU A 1 281 ? 11.521 8.248 -37.231 1.00 83.69 281 LEU A C 1
ATOM 2201 O O . LEU A 1 281 ? 10.680 9.091 -37.513 1.00 83.69 281 LEU A O 1
ATOM 2205 N N . VAL A 1 282 ? 12.464 8.452 -36.307 1.00 81.62 282 VAL A N 1
ATOM 2206 C CA . VAL A 1 282 ? 12.564 9.705 -35.539 1.00 81.62 282 VAL A CA 1
ATOM 2207 C C . VAL A 1 282 ? 12.758 10.896 -36.483 1.00 81.62 282 VAL A C 1
ATOM 2209 O O . VAL A 1 282 ? 12.015 11.871 -36.409 1.00 81.62 282 VAL A O 1
ATOM 2212 N N . HIS A 1 283 ? 13.697 10.797 -37.427 1.00 80.75 283 HIS A N 1
ATOM 2213 C CA . HIS A 1 283 ? 13.950 11.846 -38.412 1.00 80.75 283 HIS A CA 1
ATOM 2214 C C . HIS A 1 283 ? 12.709 12.142 -39.264 1.00 80.75 283 HIS A C 1
ATOM 2216 O O . HIS A 1 283 ? 12.342 13.300 -39.430 1.00 80.75 283 HIS A O 1
ATOM 2222 N N . ARG A 1 284 ? 12.018 11.114 -39.772 1.00 82.75 284 ARG A N 1
ATOM 2223 C CA . ARG A 1 284 ? 10.791 11.303 -40.560 1.00 82.75 284 ARG A CA 1
ATOM 2224 C C . ARG A 1 284 ? 9.699 12.015 -39.757 1.00 82.75 284 ARG A C 1
ATOM 2226 O O . ARG A 1 284 ? 9.134 12.989 -40.244 1.00 82.75 284 ARG A O 1
ATOM 2233 N N . THR A 1 285 ? 9.439 11.572 -38.532 1.00 79.69 285 THR A N 1
ATOM 2234 C CA . THR A 1 285 ? 8.373 12.138 -37.695 1.00 79.69 285 THR A CA 1
ATOM 2235 C C . THR A 1 285 ? 8.653 13.590 -37.305 1.00 79.69 285 THR A C 1
ATOM 2237 O O . THR A 1 285 ? 7.753 14.418 -37.385 1.00 79.69 285 THR A O 1
ATOM 2240 N N . PHE A 1 286 ? 9.889 13.927 -36.921 1.00 77.31 286 PHE A N 1
ATOM 2241 C CA . PHE A 1 286 ? 10.212 15.270 -36.419 1.00 77.31 286 PHE A CA 1
ATOM 2242 C C . PHE A 1 286 ? 10.651 16.273 -37.491 1.00 77.31 286 PHE A C 1
ATOM 2244 O O . PHE A 1 286 ? 10.563 17.471 -37.245 1.00 77.31 286 PHE A O 1
ATOM 2251 N N . VAL A 1 287 ? 11.136 15.824 -38.653 1.00 76.00 287 VAL A N 1
ATOM 2252 C CA . VAL A 1 287 ? 11.661 16.720 -39.703 1.00 76.00 287 VAL A CA 1
ATOM 2253 C C . VAL A 1 287 ? 10.719 16.824 -40.900 1.00 76.00 287 VAL A C 1
ATOM 2255 O O . VAL A 1 287 ? 10.599 17.902 -41.466 1.00 76.00 287 VAL A O 1
ATOM 2258 N N . ILE A 1 288 ? 10.050 15.731 -41.289 1.00 65.25 288 ILE A N 1
ATOM 2259 C CA . ILE A 1 288 ? 9.214 15.689 -42.504 1.00 65.25 288 ILE A CA 1
ATOM 2260 C C . ILE A 1 288 ? 7.746 15.965 -42.163 1.00 65.25 288 ILE A C 1
ATOM 2262 O O . ILE A 1 288 ? 7.113 16.809 -42.787 1.00 65.25 288 ILE A O 1
ATOM 2266 N N . ASN A 1 289 ? 7.209 15.308 -41.134 1.00 60.72 289 ASN A N 1
ATOM 2267 C CA . ASN A 1 289 ? 5.793 15.471 -40.784 1.00 60.72 289 ASN A CA 1
ATOM 2268 C C . ASN A 1 289 ? 5.528 16.763 -39.987 1.00 60.72 289 ASN A C 1
ATOM 2270 O O . ASN A 1 289 ? 4.447 17.336 -40.074 1.00 60.72 289 ASN A O 1
ATOM 2274 N N . ALA A 1 290 ? 6.529 17.284 -39.265 1.00 59.06 290 ALA A N 1
ATOM 2275 C CA . ALA A 1 290 ? 6.413 18.551 -38.537 1.00 59.06 290 ALA A CA 1
ATOM 2276 C C . ALA A 1 290 ? 6.200 19.774 -39.455 1.00 59.06 290 ALA A C 1
ATOM 2278 O O . ALA A 1 290 ? 5.702 20.799 -38.994 1.00 59.06 290 ALA A O 1
ATOM 2279 N N . SER A 1 291 ? 6.564 19.679 -40.742 1.00 54.50 291 SER A N 1
ATOM 2280 C CA . SER A 1 291 ? 6.295 20.724 -41.741 1.00 54.50 291 SER A CA 1
ATOM 2281 C C . SER A 1 291 ? 4.913 20.633 -42.395 1.00 54.50 291 SER A C 1
ATOM 2283 O O . SER A 1 291 ? 4.494 21.606 -43.017 1.00 54.50 291 SER A O 1
ATOM 2285 N N . GLU A 1 292 ? 4.204 19.507 -42.260 1.00 56.03 292 GLU A N 1
ATOM 2286 C CA . GLU A 1 292 ? 2.902 19.277 -42.908 1.00 56.03 292 GLU A CA 1
ATOM 2287 C C . GLU A 1 292 ? 1.722 19.383 -41.915 1.00 56.03 292 GLU A C 1
ATOM 2289 O O . GLU A 1 292 ? 0.662 19.893 -42.277 1.00 56.03 292 GLU A O 1
ATOM 2294 N N . ASP A 1 293 ? 1.917 19.036 -40.637 1.00 49.66 293 ASP A N 1
ATOM 2295 C CA . ASP A 1 293 ? 0.860 18.998 -39.610 1.00 49.66 293 ASP A CA 1
ATOM 2296 C C . ASP A 1 293 ? 0.740 20.298 -38.786 1.00 49.66 293 ASP A C 1
ATOM 2298 O O . ASP A 1 293 ? 0.878 20.316 -37.563 1.00 49.66 293 ASP A O 1
ATOM 2302 N N . SER A 1 294 ? 0.418 21.418 -39.438 1.00 49.12 294 SER A N 1
ATOM 2303 C CA . SER A 1 294 ? 0.049 22.667 -38.732 1.00 49.12 294 SER A CA 1
ATOM 2304 C C . SER A 1 294 ? -1.411 22.702 -38.237 1.00 49.12 294 SER A C 1
ATOM 2306 O O . SER A 1 294 ? -1.851 23.704 -37.675 1.00 49.12 294 SER A O 1
ATOM 2308 N N . THR A 1 295 ? -2.165 21.605 -38.391 1.00 48.19 295 THR A N 1
ATOM 2309 C CA . THR A 1 295 ? -3.594 21.516 -38.025 1.00 48.19 295 THR A CA 1
ATOM 2310 C C . THR A 1 295 ? -3.970 20.309 -37.156 1.00 48.19 295 THR A C 1
ATOM 2312 O O . THR A 1 295 ? -5.149 19.957 -37.093 1.00 48.19 295 THR A O 1
ATOM 2315 N N . SER A 1 296 ? -3.034 19.655 -36.457 1.00 46.75 296 SER A N 1
ATOM 2316 C CA . SER A 1 296 ? -3.416 18.556 -35.557 1.00 46.75 296 SER A CA 1
ATOM 2317 C C . SER A 1 296 ? -4.101 19.104 -34.298 1.00 46.75 296 SER A C 1
ATOM 2319 O O . SER A 1 296 ? -3.456 19.728 -33.451 1.00 46.75 296 SER A O 1
ATOM 2321 N N . GLN A 1 297 ? -5.411 18.872 -34.190 1.00 45.22 297 GLN A N 1
ATOM 2322 C CA . GLN A 1 297 ? -6.208 19.107 -32.987 1.00 45.22 297 GLN A CA 1
ATOM 2323 C C . GLN A 1 297 ? -5.481 18.534 -31.764 1.00 45.22 297 GLN A C 1
ATOM 2325 O O . GLN A 1 297 ? -5.001 17.399 -31.793 1.00 45.22 297 GLN A O 1
ATOM 2330 N N . GLN A 1 298 ? -5.375 19.330 -30.696 1.00 41.69 298 GLN A N 1
ATOM 2331 C CA . GLN A 1 298 ? -4.871 18.829 -29.423 1.00 41.69 298 GLN A CA 1
ATOM 2332 C C . GLN A 1 298 ? -5.697 17.602 -29.017 1.00 41.69 298 GLN A C 1
ATOM 2334 O O . GLN A 1 298 ? -6.922 17.658 -29.117 1.00 41.69 298 GLN A O 1
ATOM 2339 N N . PRO A 1 299 ? -5.080 16.502 -28.554 1.00 47.41 299 PRO A N 1
ATOM 2340 C CA . PRO A 1 299 ? -5.858 15.424 -27.972 1.00 47.41 299 PRO A CA 1
ATOM 2341 C C . PRO A 1 299 ? -6.552 15.980 -26.722 1.00 47.41 299 PRO A C 1
ATOM 2343 O O . PRO A 1 299 ? -5.891 16.334 -25.749 1.00 47.41 299 PRO A O 1
ATOM 2346 N N . GLU A 1 300 ? -7.880 16.095 -26.784 1.00 46.22 300 GLU A N 1
ATOM 2347 C CA . GLU A 1 300 ? -8.744 16.720 -25.769 1.00 46.22 300 GLU A CA 1
ATOM 2348 C C . GLU A 1 300 ? -8.805 15.950 -24.434 1.00 46.22 300 GLU A C 1
ATOM 2350 O O . GLU A 1 300 ? -9.479 16.382 -23.504 1.00 46.22 300 GLU A O 1
ATOM 2355 N N . SER A 1 301 ? -8.072 14.843 -24.279 1.00 51.34 301 SER A N 1
ATOM 2356 C CA . SER A 1 301 ? -7.950 14.138 -23.002 1.00 51.34 301 SER A CA 1
ATOM 2357 C C . SER A 1 301 ? -6.523 13.669 -22.722 1.00 51.34 301 SER A C 1
ATOM 2359 O O . SER A 1 301 ? -5.768 13.266 -23.613 1.00 51.34 301 SER A O 1
ATOM 2361 N N . SER A 1 302 ? -6.138 13.707 -21.445 1.00 55.31 302 SER A N 1
ATOM 2362 C CA . SER A 1 302 ? -4.909 13.096 -20.939 1.00 55.31 302 SER A CA 1
ATOM 2363 C C . SER A 1 302 ? -5.052 11.574 -20.941 1.00 55.31 302 SER A C 1
ATOM 2365 O O . SER A 1 302 ? -5.362 10.954 -19.926 1.00 55.31 302 SER A O 1
ATOM 2367 N N . VAL A 1 303 ? -4.869 10.973 -22.115 1.00 61.75 303 VAL A N 1
ATOM 2368 C CA . VAL A 1 303 ? -4.848 9.519 -22.300 1.00 61.75 303 VAL A CA 1
ATOM 2369 C C . VAL A 1 303 ? -3.614 8.944 -21.603 1.00 61.75 303 VAL A C 1
ATOM 2371 O O . VAL A 1 303 ? -2.495 9.380 -21.875 1.00 61.75 303 VAL A O 1
ATOM 2374 N N . VAL A 1 304 ? -3.804 7.933 -20.749 1.00 71.81 304 VAL A N 1
ATOM 2375 C CA . VAL A 1 304 ? -2.710 7.180 -20.115 1.00 71.81 304 VAL A CA 1
ATOM 2376 C C . VAL A 1 304 ? -2.040 6.266 -21.150 1.00 71.81 304 VAL A C 1
ATOM 2378 O O . VAL A 1 304 ? -2.384 5.092 -21.295 1.00 71.81 304 VAL A O 1
ATOM 2381 N N . ARG A 1 305 ? -1.076 6.800 -21.906 1.00 84.31 305 ARG A N 1
ATOM 2382 C CA . ARG A 1 305 ? -0.449 6.085 -23.036 1.00 84.31 305 ARG A CA 1
ATOM 2383 C C . ARG A 1 305 ? 0.427 4.926 -22.579 1.00 84.31 305 ARG A C 1
ATOM 2385 O O . ARG A 1 305 ? 0.487 3.894 -23.246 1.00 84.31 305 ARG A O 1
ATOM 2392 N N . TRP A 1 306 ? 1.089 5.073 -21.434 1.00 91.88 306 TRP A N 1
ATOM 2393 C CA . TRP A 1 306 ? 1.987 4.039 -20.925 1.00 91.88 306 TRP A CA 1
ATOM 2394 C C . TRP A 1 306 ? 1.281 2.728 -20.554 1.00 91.88 306 TRP A C 1
ATOM 2396 O O . TRP A 1 306 ? 1.879 1.671 -20.736 1.00 91.88 306 TRP A O 1
ATOM 2406 N N . LEU A 1 307 ? 0.023 2.769 -20.094 1.00 90.12 307 LEU A N 1
ATOM 2407 C CA . LEU A 1 307 ? -0.748 1.560 -19.779 1.00 90.12 307 LEU A CA 1
ATOM 2408 C C . LEU A 1 307 ? -1.060 0.758 -21.047 1.00 90.12 307 LEU A C 1
ATOM 2410 O O . LEU A 1 307 ? -0.814 -0.449 -21.087 1.00 90.12 307 LEU A O 1
ATOM 2414 N N . ASN A 1 308 ? -1.520 1.437 -22.103 1.00 89.19 308 ASN A N 1
ATOM 2415 C CA . ASN A 1 308 ? -1.724 0.819 -23.414 1.00 89.19 308 ASN A CA 1
ATOM 2416 C C . ASN A 1 308 ? -0.431 0.182 -23.943 1.00 89.19 308 ASN A C 1
ATOM 2418 O O . ASN A 1 308 ? -0.454 -0.948 -24.419 1.00 89.19 308 ASN A O 1
ATOM 2422 N N . ALA A 1 309 ? 0.706 0.865 -23.784 1.00 90.06 309 ALA A N 1
ATOM 2423 C CA . ALA A 1 309 ? 1.990 0.372 -24.272 1.00 90.06 309 ALA A CA 1
ATOM 2424 C C . ALA A 1 309 ? 2.455 -0.934 -23.596 1.00 90.06 309 ALA A C 1
ATOM 2426 O O . ALA A 1 309 ? 3.088 -1.758 -24.254 1.00 90.06 309 ALA A O 1
ATOM 2427 N N . ILE A 1 310 ? 2.165 -1.142 -22.304 1.00 91.12 310 ILE A N 1
ATOM 2428 C CA . ILE A 1 310 ? 2.600 -2.355 -21.585 1.00 91.12 310 ILE A CA 1
ATOM 2429 C C . ILE A 1 310 ? 1.613 -3.521 -21.678 1.00 91.12 310 ILE A C 1
ATOM 2431 O O . ILE A 1 310 ? 2.030 -4.674 -21.572 1.00 91.12 310 ILE A O 1
ATOM 2435 N N . LYS A 1 311 ? 0.313 -3.241 -21.823 1.00 88.62 311 LYS A N 1
ATOM 2436 C CA . LYS A 1 311 ? -0.759 -4.248 -21.895 1.00 88.62 311 LYS A CA 1
ATOM 2437 C C . LYS A 1 311 ? -1.841 -3.775 -22.879 1.00 88.62 311 LYS A C 1
ATOM 2439 O O . LYS A 1 311 ? -2.917 -3.361 -22.438 1.00 88.62 311 LYS A O 1
ATOM 2444 N N . PRO A 1 312 ? -1.574 -3.830 -24.195 1.00 87.25 312 PRO A N 1
ATOM 2445 C CA . PRO A 1 312 ? -2.467 -3.273 -25.214 1.00 87.25 312 PRO A CA 1
ATOM 2446 C C . PRO A 1 312 ? -3.828 -3.974 -25.262 1.00 87.25 312 PRO A C 1
ATOM 2448 O O . PRO A 1 312 ? -4.834 -3.319 -25.520 1.00 87.25 312 PRO A O 1
ATOM 2451 N N . ASP A 1 313 ? -3.868 -5.270 -24.941 1.00 85.69 313 ASP A N 1
ATOM 2452 C CA . ASP A 1 313 ? -5.100 -6.067 -24.935 1.00 85.69 313 ASP A CA 1
ATOM 2453 C C . ASP A 1 313 ? -6.055 -5.657 -23.805 1.00 85.69 313 ASP A C 1
ATOM 2455 O O . ASP A 1 313 ? -7.273 -5.710 -23.961 1.00 85.69 313 ASP A O 1
ATOM 2459 N N . LEU A 1 314 ? -5.503 -5.225 -22.665 1.00 83.25 314 LEU A N 1
ATOM 2460 C CA . LEU A 1 314 ? -6.279 -4.822 -21.491 1.00 83.25 314 LEU A CA 1
ATOM 2461 C C . LEU A 1 314 ? -6.637 -3.332 -21.540 1.00 83.25 314 LEU A C 1
ATOM 2463 O O . LEU A 1 314 ? -7.780 -2.953 -21.298 1.00 83.25 314 LEU A O 1
ATOM 2467 N N . TYR A 1 315 ? -5.663 -2.483 -21.868 1.00 84.88 315 TYR A N 1
ATOM 2468 C CA . TYR A 1 315 ? -5.807 -1.028 -21.855 1.00 84.88 315 TYR A CA 1
ATOM 2469 C C . TYR A 1 315 ? -5.912 -0.475 -23.277 1.00 84.88 315 TYR A C 1
ATOM 2471 O O . TYR A 1 315 ? -5.084 0.323 -23.710 1.00 84.88 315 TYR A O 1
ATOM 2479 N N . THR A 1 316 ? -6.917 -0.916 -24.032 1.00 83.88 316 THR A N 1
ATOM 2480 C CA . THR A 1 316 ? -7.195 -0.373 -25.373 1.00 83.88 316 THR A CA 1
ATOM 2481 C C . THR A 1 316 ? -7.562 1.114 -25.302 1.00 83.88 316 THR A C 1
ATOM 2483 O O . THR A 1 316 ? -8.069 1.581 -24.286 1.00 83.88 316 THR A O 1
ATOM 2486 N N . GLU A 1 317 ? -7.392 1.875 -26.388 1.00 79.25 317 GLU A N 1
ATOM 2487 C CA . GLU A 1 317 ? -7.835 3.284 -26.429 1.00 79.25 317 GLU A CA 1
ATOM 2488 C C . GLU A 1 317 ? -9.325 3.438 -26.095 1.00 79.25 317 GLU A C 1
ATOM 2490 O O . GLU A 1 317 ? -9.735 4.406 -25.456 1.00 79.25 317 GLU A O 1
ATOM 2495 N N . ARG A 1 318 ? -10.135 2.448 -26.493 1.00 78.69 318 ARG A N 1
ATOM 2496 C CA . ARG A 1 318 ? -11.554 2.381 -26.146 1.00 78.69 318 ARG A CA 1
ATOM 2497 C C . ARG A 1 318 ? -11.755 2.185 -24.649 1.00 78.69 318 ARG A C 1
ATOM 2499 O O . ARG A 1 318 ? -12.538 2.919 -24.068 1.00 78.69 318 ARG A O 1
ATOM 2506 N N . ALA A 1 319 ? -11.028 1.255 -24.034 1.00 77.06 319 ALA A N 1
ATOM 2507 C CA . ALA A 1 319 ? -11.082 1.030 -22.592 1.00 77.06 319 ALA A CA 1
ATOM 2508 C C . ALA A 1 319 ? -10.579 2.240 -21.790 1.00 77.06 319 ALA A C 1
ATOM 2510 O O . ALA A 1 319 ? -11.106 2.528 -20.720 1.00 77.06 319 ALA A O 1
ATOM 2511 N N . ILE A 1 320 ? -9.585 2.967 -22.310 1.00 74.88 320 ILE A N 1
ATOM 2512 C CA . ILE A 1 320 ? -9.062 4.169 -21.655 1.00 74.88 320 ILE A CA 1
ATOM 2513 C C . ILE A 1 320 ? -10.070 5.318 -21.704 1.00 74.88 320 ILE A C 1
ATOM 2515 O O . ILE A 1 320 ? -10.227 6.034 -20.722 1.00 74.88 320 ILE A O 1
ATOM 2519 N N . ARG A 1 321 ? -10.769 5.486 -22.829 1.00 73.12 321 ARG A N 1
ATOM 2520 C CA . ARG A 1 321 ? -11.752 6.560 -23.012 1.00 73.12 321 ARG A CA 1
ATOM 2521 C C . ARG A 1 321 ? -13.108 6.251 -22.377 1.00 73.12 321 ARG A C 1
ATOM 2523 O O . ARG A 1 321 ? -13.680 7.111 -21.719 1.00 73.12 321 ARG A O 1
ATOM 2530 N N . ASP A 1 322 ? -13.623 5.048 -22.609 1.00 73.38 322 ASP A N 1
ATOM 2531 C CA . ASP A 1 322 ? -15.002 4.669 -22.287 1.00 73.38 322 ASP A CA 1
ATOM 2532 C C . ASP A 1 322 ? -15.088 3.885 -20.957 1.00 73.38 322 ASP A C 1
ATOM 2534 O O . ASP A 1 322 ? -16.182 3.602 -20.471 1.00 73.38 322 ASP A O 1
ATOM 2538 N N . GLY A 1 323 ? -13.940 3.550 -20.354 1.00 72.69 323 GLY A N 1
ATOM 2539 C CA . GLY A 1 323 ? -13.830 2.685 -19.182 1.00 72.69 323 GLY A CA 1
ATOM 2540 C C . GLY A 1 323 ? -13.686 1.200 -19.537 1.00 72.69 323 GLY A C 1
ATOM 2541 O O . GLY A 1 323 ? -13.966 0.755 -20.652 1.00 72.69 323 GLY A O 1
ATOM 2542 N N . LEU A 1 324 ? -13.224 0.410 -18.565 1.00 74.88 324 LEU A N 1
ATOM 2543 C CA . LEU A 1 324 ? -13.159 -1.049 -18.685 1.00 74.88 324 LEU A CA 1
ATOM 2544 C C . LEU A 1 324 ? -14.569 -1.645 -18.560 1.00 74.88 324 LEU A C 1
ATOM 2546 O O . LEU A 1 324 ? -15.331 -1.242 -17.682 1.00 74.88 324 LEU A O 1
ATOM 2550 N N . MET A 1 325 ? -14.887 -2.644 -19.389 1.00 76.06 325 MET A N 1
ATOM 2551 C CA . MET A 1 325 ? -16.186 -3.339 -19.408 1.00 76.06 325 MET A CA 1
ATOM 2552 C C . MET A 1 325 ? -15.997 -4.863 -19.351 1.00 76.06 325 MET A C 1
ATOM 2554 O O . MET A 1 325 ? -14.929 -5.364 -19.717 1.00 76.06 325 MET A O 1
ATOM 2558 N N . GLY A 1 326 ? -17.024 -5.602 -18.918 1.00 78.50 326 GLY A N 1
ATOM 2559 C CA . GLY A 1 326 ? -17.020 -7.065 -18.912 1.00 78.50 326 GLY A CA 1
ATOM 2560 C C . GLY A 1 326 ? -16.013 -7.683 -17.940 1.00 78.50 326 GLY A C 1
ATOM 2561 O O . GLY A 1 326 ? -15.683 -7.136 -16.883 1.00 78.50 326 GLY A O 1
ATOM 2562 N N . GLU A 1 327 ? -15.459 -8.832 -18.332 1.00 77.44 327 GLU A N 1
ATOM 2563 C CA . GLU A 1 327 ? -14.494 -9.601 -17.533 1.00 77.44 327 GLU A CA 1
ATOM 2564 C C . GLU A 1 327 ? -13.237 -8.802 -17.154 1.00 77.44 327 GLU A C 1
ATOM 2566 O O . GLU A 1 327 ? -12.718 -8.949 -16.046 1.00 77.44 327 GLU A O 1
ATOM 2571 N N . ALA A 1 328 ? -12.769 -7.909 -18.031 1.00 79.56 328 ALA A N 1
ATOM 2572 C CA . ALA A 1 328 ? -11.621 -7.048 -17.751 1.00 79.56 328 ALA A CA 1
ATOM 2573 C C . ALA A 1 328 ? -11.902 -6.089 -16.584 1.00 79.56 328 ALA A C 1
ATOM 2575 O O . ALA A 1 328 ? -11.061 -5.912 -15.701 1.00 79.56 328 ALA A O 1
ATOM 2576 N N . ALA A 1 329 ? -13.105 -5.513 -16.534 1.00 81.38 329 ALA A N 1
ATOM 2577 C CA . ALA A 1 329 ? -13.519 -4.637 -15.444 1.00 81.38 329 ALA A CA 1
ATOM 2578 C C . ALA A 1 329 ? -13.629 -5.392 -14.116 1.00 81.38 329 ALA A C 1
ATOM 2580 O O . ALA A 1 329 ? -13.179 -4.892 -13.084 1.00 81.38 329 ALA A O 1
ATOM 2581 N N . LEU A 1 330 ? -14.170 -6.612 -14.145 1.00 81.12 330 LEU A N 1
ATOM 2582 C CA . LEU A 1 330 ? -14.239 -7.501 -12.983 1.00 81.12 330 LEU A CA 1
ATOM 2583 C C . LEU A 1 330 ? -12.851 -7.862 -12.453 1.00 81.12 330 LEU A C 1
ATOM 2585 O O . LEU A 1 330 ? -12.601 -7.730 -11.255 1.00 81.12 330 LEU A O 1
ATOM 2589 N N . ALA A 1 331 ? -11.932 -8.265 -13.335 1.00 83.00 331 ALA A N 1
ATOM 2590 C CA . ALA A 1 331 ? -10.556 -8.582 -12.961 1.00 83.00 331 ALA A CA 1
ATOM 2591 C C . ALA A 1 331 ? -9.854 -7.371 -12.325 1.00 83.00 331 ALA A C 1
ATOM 2593 O O . ALA A 1 331 ? -9.166 -7.506 -11.311 1.00 83.00 331 ALA A O 1
ATOM 2594 N N . CYS A 1 332 ? -10.073 -6.174 -12.871 1.00 83.62 332 CYS A N 1
ATOM 2595 C CA . CYS A 1 332 ? -9.553 -4.925 -12.322 1.00 83.62 332 CYS A CA 1
ATOM 2596 C C . CYS A 1 332 ? -10.171 -4.568 -10.962 1.00 83.62 332 CYS A C 1
ATOM 2598 O O . CYS A 1 332 ? -9.441 -4.183 -10.049 1.00 83.62 332 CYS A O 1
ATOM 2600 N N . GLN A 1 333 ? -11.482 -4.740 -10.780 1.00 82.81 333 GLN A N 1
ATOM 2601 C CA . GLN A 1 333 ? -12.140 -4.532 -9.484 1.00 82.81 333 GLN A CA 1
ATOM 2602 C C . GLN A 1 333 ? -11.632 -5.509 -8.418 1.00 82.81 333 GLN A C 1
ATOM 2604 O O . GLN A 1 333 ? -11.340 -5.093 -7.297 1.00 82.81 333 GLN A O 1
ATOM 2609 N N . LEU A 1 334 ? -11.460 -6.785 -8.772 1.00 85.62 334 LEU A N 1
ATOM 2610 C CA . LEU A 1 334 ? -10.889 -7.792 -7.878 1.00 85.62 334 LEU A CA 1
ATOM 2611 C C . LEU A 1 334 ? -9.440 -7.452 -7.509 1.00 85.62 334 LEU A C 1
ATOM 2613 O O . LEU A 1 334 ? -9.040 -7.551 -6.346 1.00 85.62 334 LEU A O 1
ATOM 2617 N N . ARG A 1 335 ? -8.645 -7.018 -8.490 1.00 87.88 335 ARG A N 1
ATOM 2618 C CA . ARG A 1 335 ? -7.257 -6.613 -8.261 1.00 87.88 335 ARG A CA 1
ATOM 2619 C C . ARG A 1 335 ? -7.158 -5.389 -7.358 1.00 87.88 335 ARG A C 1
ATOM 2621 O O . ARG A 1 335 ? -6.304 -5.371 -6.478 1.00 87.88 335 ARG A O 1
ATOM 2628 N N . LEU A 1 336 ? -8.045 -4.410 -7.524 1.00 87.94 336 LEU A N 1
ATOM 2629 C CA . LEU A 1 336 ? -8.141 -3.258 -6.632 1.00 87.94 336 LEU A CA 1
ATOM 2630 C C . LEU A 1 336 ? -8.494 -3.695 -5.203 1.00 87.94 336 LEU A C 1
ATOM 2632 O O . LEU A 1 336 ? -7.783 -3.343 -4.268 1.00 87.94 336 LEU A O 1
ATOM 2636 N N . LEU A 1 337 ? -9.533 -4.523 -5.039 1.00 87.25 337 LEU A N 1
ATOM 2637 C CA . LEU A 1 337 ? -9.976 -5.006 -3.727 1.00 87.25 337 LEU A CA 1
ATOM 2638 C C . LEU A 1 337 ? -8.874 -5.770 -2.981 1.00 87.25 337 LEU A C 1
ATOM 2640 O O . LEU A 1 337 ? -8.703 -5.593 -1.780 1.00 87.25 337 LEU A O 1
ATOM 2644 N N . THR A 1 338 ? -8.125 -6.613 -3.690 1.00 88.25 338 THR A N 1
ATOM 2645 C CA . THR A 1 338 ? -7.032 -7.416 -3.111 1.00 88.25 338 THR A CA 1
ATOM 2646 C C . THR A 1 338 ? -5.748 -6.621 -2.871 1.00 88.25 338 THR A C 1
ATOM 2648 O O . THR A 1 338 ? -4.875 -7.075 -2.134 1.00 88.25 338 THR A O 1
ATOM 2651 N N . SER A 1 339 ? -5.627 -5.436 -3.473 1.00 88.25 339 SER A N 1
ATOM 2652 C CA . SER A 1 339 ? -4.472 -4.546 -3.315 1.00 88.25 339 SER A CA 1
ATOM 2653 C C . SER A 1 339 ? -4.657 -3.503 -2.206 1.00 88.25 339 SER A C 1
ATOM 2655 O O . SER A 1 339 ? -3.668 -2.878 -1.805 1.00 88.25 339 SER A O 1
ATOM 2657 N N . ASP A 1 340 ? -5.888 -3.317 -1.720 1.00 85.75 340 ASP A N 1
ATOM 2658 C CA . ASP A 1 340 ? -6.278 -2.356 -0.680 1.00 85.75 340 ASP A CA 1
ATOM 2659 C C . ASP A 1 340 ? -5.840 -2.824 0.734 1.00 85.75 340 ASP A C 1
ATOM 2661 O O . ASP A 1 340 ? -5.863 -4.027 1.009 1.00 85.75 340 ASP A O 1
ATOM 2665 N N . PRO A 1 341 ? -5.400 -1.917 1.637 1.00 82.62 341 PRO A N 1
ATOM 2666 C CA . PRO A 1 341 ? -4.999 -2.262 3.011 1.00 82.62 341 PRO A CA 1
ATOM 2667 C C . PRO A 1 341 ? -6.114 -2.818 3.866 1.00 82.62 341 PRO A C 1
ATOM 2669 O O . PRO A 1 341 ? -5.860 -3.633 4.761 1.00 82.62 341 PRO A O 1
ATOM 2672 N N . ASP A 1 342 ? -7.325 -2.351 3.606 1.00 78.31 342 ASP A N 1
ATOM 2673 C CA . ASP A 1 342 ? -8.518 -2.782 4.295 1.00 78.31 342 ASP A CA 1
ATOM 2674 C C . ASP A 1 342 ? -9.512 -3.265 3.243 1.00 78.31 342 ASP A C 1
ATOM 2676 O O . ASP A 1 342 ? -9.631 -2.705 2.157 1.00 78.31 342 ASP A O 1
ATOM 2680 N N . CYS A 1 343 ? -10.245 -4.338 3.538 1.00 75.69 343 CYS A N 1
ATOM 2681 C CA . CYS A 1 343 ? -11.305 -4.781 2.641 1.00 75.69 343 CYS A CA 1
ATOM 2682 C C . CYS A 1 343 ? -12.415 -3.720 2.657 1.00 75.69 343 CYS A C 1
ATOM 2684 O O . CYS A 1 343 ? -13.293 -3.747 3.521 1.00 75.69 343 CYS A O 1
ATOM 2686 N N . SER A 1 344 ? -12.330 -2.743 1.747 1.00 81.19 344 SER A N 1
ATOM 2687 C CA . SER A 1 344 ? -13.266 -1.627 1.658 1.00 81.19 344 SER A CA 1
ATOM 2688 C C . SER A 1 344 ? -14.672 -2.176 1.418 1.00 81.19 344 SER A C 1
ATOM 2690 O O . SER A 1 344 ? -14.938 -2.715 0.338 1.00 81.19 344 SER A O 1
ATOM 2692 N N . PRO A 1 345 ? -15.614 -2.012 2.370 1.00 85.00 345 PRO A N 1
ATOM 2693 C CA . PRO A 1 345 ? -16.965 -2.543 2.208 1.00 85.00 345 PRO A CA 1
ATOM 2694 C C . PRO A 1 345 ? -17.670 -1.950 0.985 1.00 85.00 345 PRO A C 1
ATOM 2696 O O . PRO A 1 345 ? -18.495 -2.608 0.360 1.00 85.00 345 PRO A O 1
ATOM 2699 N N . LYS A 1 346 ? -17.310 -0.713 0.614 1.00 84.88 346 LYS A N 1
ATOM 2700 C CA . LYS A 1 346 ? -17.830 -0.033 -0.577 1.00 84.88 346 LYS A CA 1
ATOM 2701 C C . LYS A 1 346 ? -17.351 -0.705 -1.864 1.00 84.88 346 LYS A C 1
ATOM 2703 O O . LYS A 1 346 ? -18.169 -0.948 -2.746 1.00 84.88 346 LYS A O 1
ATOM 2708 N N . LEU A 1 347 ? -16.056 -1.016 -1.967 1.00 84.12 347 LEU A N 1
ATOM 2709 C CA . LEU A 1 347 ? -15.495 -1.703 -3.136 1.00 84.12 347 LEU A CA 1
ATOM 2710 C C . LEU A 1 347 ? -15.995 -3.145 -3.225 1.00 84.12 347 LEU A C 1
ATOM 2712 O O . LEU A 1 347 ? -16.375 -3.587 -4.305 1.00 84.12 347 LEU A O 1
ATOM 2716 N N . LEU A 1 348 ? -16.076 -3.842 -2.088 1.00 88.31 348 LEU A N 1
ATOM 2717 C CA . LEU A 1 348 ? -16.648 -5.183 -2.012 1.00 88.31 348 LEU A CA 1
ATOM 2718 C C . LEU A 1 348 ? -18.100 -5.189 -2.501 1.00 88.31 348 LEU A C 1
ATOM 2720 O O . LEU A 1 348 ? -18.452 -5.984 -3.367 1.00 88.31 348 LEU A O 1
ATOM 2724 N N . LEU A 1 349 ? -18.935 -4.275 -2.001 1.00 88.19 349 LEU A N 1
ATOM 2725 C CA . 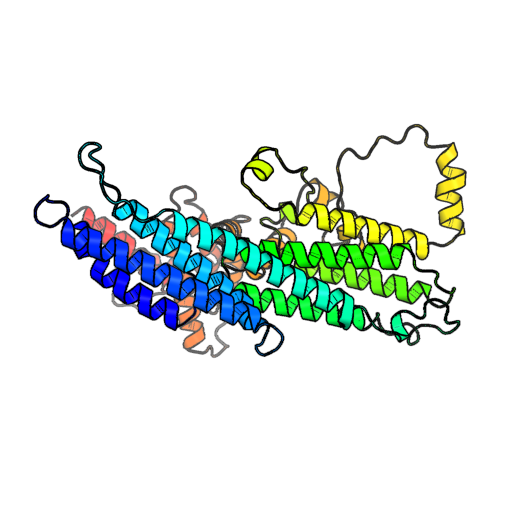LEU A 1 349 ? -20.330 -4.175 -2.424 1.00 88.19 349 LEU A CA 1
ATOM 2726 C C . LEU A 1 349 ? -20.450 -3.828 -3.914 1.00 88.19 349 LEU A C 1
ATOM 2728 O O . LEU A 1 349 ? -21.249 -4.441 -4.617 1.00 88.19 349 LEU A O 1
ATOM 2732 N N . ARG A 1 350 ? -19.634 -2.886 -4.406 1.00 86.56 350 ARG A N 1
ATOM 2733 C CA . ARG A 1 350 ? -19.579 -2.523 -5.830 1.00 86.56 350 ARG A CA 1
ATOM 2734 C C . ARG A 1 350 ? -19.269 -3.741 -6.702 1.00 86.56 350 ARG A C 1
ATOM 2736 O O . ARG A 1 350 ? -19.952 -3.952 -7.696 1.00 86.56 350 ARG A O 1
ATOM 2743 N N . MET A 1 351 ? -18.292 -4.548 -6.298 1.00 86.62 351 MET A N 1
ATOM 2744 C CA . MET A 1 351 ? -17.877 -5.756 -7.009 1.00 86.62 351 MET A CA 1
ATOM 2745 C C . MET A 1 351 ? -18.943 -6.861 -6.964 1.00 86.62 351 MET A C 1
ATOM 2747 O O . MET A 1 351 ? -19.198 -7.510 -7.974 1.00 86.62 351 MET A O 1
ATOM 2751 N N . LEU A 1 352 ? -19.605 -7.064 -5.818 1.00 88.38 352 LEU A N 1
ATOM 2752 C CA . LEU A 1 352 ? -20.670 -8.067 -5.675 1.00 88.38 352 LEU A CA 1
ATOM 2753 C C . LEU A 1 352 ? -21.923 -7.734 -6.496 1.00 88.38 352 LEU A C 1
ATOM 2755 O O . LEU A 1 352 ? -22.664 -8.640 -6.865 1.00 88.38 352 LEU A O 1
ATOM 2759 N N . LEU A 1 353 ? -22.169 -6.452 -6.771 1.00 87.88 353 LEU A N 1
ATOM 2760 C CA . LEU A 1 353 ? -23.313 -5.981 -7.557 1.00 87.88 353 LEU A CA 1
ATOM 2761 C C . LEU A 1 353 ? -22.978 -5.729 -9.035 1.00 87.88 353 LEU A C 1
ATOM 2763 O O . LEU A 1 353 ? -23.878 -5.412 -9.810 1.00 87.88 353 LEU A O 1
ATOM 2767 N N . TYR A 1 354 ? -21.709 -5.843 -9.435 1.00 86.12 354 TYR A N 1
ATOM 2768 C CA . TYR A 1 354 ? -21.286 -5.576 -10.807 1.00 86.12 354 TYR A CA 1
ATOM 2769 C C . TYR A 1 354 ? -21.860 -6.611 -11.788 1.00 86.12 354 TYR A C 1
ATOM 2771 O O . TYR A 1 354 ? -21.902 -7.800 -11.469 1.00 86.12 354 TYR A O 1
ATOM 2779 N N . GLU A 1 355 ? -22.292 -6.137 -12.966 1.00 82.06 355 GLU A N 1
ATOM 2780 C CA . GLU A 1 355 ? -22.863 -6.937 -14.067 1.00 82.06 355 GLU A CA 1
ATOM 2781 C C . GLU A 1 355 ? -23.828 -8.038 -13.592 1.00 82.06 355 GLU A C 1
ATOM 2783 O O . GLU A 1 355 ? -23.559 -9.227 -13.726 1.00 82.06 355 GLU A O 1
ATOM 2788 N N . ASP A 1 356 ? -24.956 -7.641 -12.993 1.00 83.50 356 ASP A N 1
ATOM 2789 C CA . ASP A 1 356 ? -25.989 -8.576 -12.515 1.00 83.50 356 ASP A CA 1
ATOM 2790 C C . ASP A 1 356 ? -25.436 -9.657 -11.567 1.00 83.50 356 ASP A C 1
ATOM 2792 O O . ASP A 1 356 ? -25.748 -10.849 -11.675 1.00 83.50 356 ASP A O 1
ATOM 2796 N N . CYS A 1 357 ? -24.589 -9.231 -10.625 1.00 87.31 357 CYS A N 1
ATOM 2797 C CA . CYS A 1 357 ? -23.953 -10.096 -9.634 1.00 87.31 357 CYS A CA 1
ATOM 2798 C C . CYS A 1 357 ? -23.073 -11.196 -10.252 1.00 87.31 357 CYS A C 1
ATOM 2800 O O . CYS A 1 357 ? -23.032 -12.323 -9.750 1.00 87.31 357 CYS A O 1
ATOM 2802 N N . HIS A 1 358 ? -22.334 -10.874 -11.317 1.00 85.44 358 HIS A N 1
ATOM 2803 C CA . HIS A 1 358 ? -21.520 -11.843 -12.053 1.00 85.44 358 HIS A CA 1
ATOM 2804 C C . HIS A 1 358 ? -20.495 -12.580 -11.175 1.00 85.44 358 HIS A C 1
ATOM 2806 O O . HIS A 1 358 ? -20.393 -13.803 -11.237 1.00 85.44 358 HIS A O 1
ATOM 2812 N N . LEU A 1 359 ? -19.770 -11.870 -10.302 1.00 86.75 359 LEU A N 1
ATOM 2813 C CA . LEU A 1 359 ? -18.789 -12.506 -9.417 1.00 86.75 359 LEU A CA 1
ATOM 2814 C C . LEU A 1 359 ? -19.435 -13.497 -8.427 1.00 86.75 359 LEU A C 1
ATOM 2816 O O . LEU A 1 359 ? -18.974 -14.637 -8.376 1.00 86.75 359 LEU A O 1
ATOM 2820 N N . PRO A 1 360 ? -20.486 -13.132 -7.660 1.00 88.62 360 PRO A N 1
ATOM 2821 C CA . PRO A 1 360 ? -21.261 -14.096 -6.881 1.00 88.62 360 PRO A CA 1
ATOM 2822 C C . PRO A 1 360 ? -21.661 -15.343 -7.661 1.00 88.62 360 PRO A C 1
ATOM 2824 O O . PRO A 1 360 ? -21.492 -16.451 -7.158 1.00 88.62 360 PRO A O 1
ATOM 2827 N N . ARG A 1 361 ? -22.143 -15.169 -8.896 1.00 86.75 361 ARG A N 1
ATOM 2828 C CA . ARG A 1 361 ? -22.551 -16.281 -9.758 1.00 86.75 361 ARG A CA 1
ATOM 2829 C C . ARG A 1 361 ? -21.373 -17.193 -10.074 1.00 86.75 361 ARG A C 1
ATOM 2831 O O . ARG A 1 361 ? -21.468 -18.382 -9.801 1.00 86.75 361 ARG A O 1
ATOM 2838 N N . ILE A 1 362 ? -20.242 -16.644 -10.530 1.00 84.88 362 ILE A N 1
ATOM 2839 C CA . ILE A 1 362 ? -19.014 -17.420 -10.777 1.00 84.88 362 ILE A CA 1
ATOM 2840 C C . ILE A 1 362 ? -18.581 -18.173 -9.516 1.00 84.88 362 ILE A C 1
ATOM 2842 O O . ILE A 1 362 ? -18.262 -19.359 -9.591 1.00 84.88 362 ILE A O 1
ATOM 2846 N N . LEU A 1 363 ? -18.559 -17.511 -8.357 1.00 86.31 363 LEU A N 1
ATOM 2847 C CA . LEU A 1 363 ? -18.117 -18.132 -7.106 1.00 86.31 363 LEU A CA 1
ATOM 2848 C C . LEU A 1 363 ? -19.036 -19.282 -6.683 1.00 86.31 363 LEU A C 1
ATOM 2850 O O . LEU A 1 363 ? -18.544 -20.326 -6.264 1.00 86.31 363 LEU A O 1
ATOM 2854 N N . LEU A 1 364 ? -20.353 -19.119 -6.820 1.00 84.31 364 LEU A N 1
ATOM 2855 C CA . LEU A 1 364 ? -21.330 -20.163 -6.508 1.00 84.31 364 LEU A CA 1
ATOM 2856 C C . LEU A 1 364 ? -21.289 -21.309 -7.522 1.00 84.31 364 LEU A C 1
ATOM 2858 O O . LEU A 1 364 ? -21.356 -22.473 -7.133 1.00 84.31 364 LEU A O 1
ATOM 2862 N N . GLU A 1 365 ? -21.112 -21.007 -8.804 1.00 81.31 365 GLU A N 1
ATOM 2863 C CA . GLU A 1 365 ? -20.984 -22.010 -9.861 1.00 81.31 365 GLU A CA 1
ATOM 2864 C C . GLU A 1 365 ? -19.729 -22.877 -9.719 1.00 81.31 365 GLU A C 1
ATOM 2866 O O . GLU A 1 365 ? -19.781 -24.063 -10.031 1.00 81.31 365 GLU A O 1
ATOM 2871 N N . ASN A 1 366 ? -18.622 -22.304 -9.239 1.00 78.19 366 ASN A N 1
ATOM 2872 C CA . ASN A 1 366 ? -17.355 -23.015 -9.028 1.00 78.19 366 ASN A CA 1
ATOM 2873 C C . ASN A 1 366 ? -17.203 -23.583 -7.608 1.00 78.19 366 ASN A C 1
ATOM 2875 O O . ASN A 1 366 ? -16.181 -24.186 -7.274 1.00 78.19 366 ASN A O 1
ATOM 2879 N N . SER A 1 367 ? -18.197 -23.375 -6.748 1.00 77.75 367 SER A N 1
ATOM 2880 C CA . SER A 1 367 ? -18.195 -23.908 -5.390 1.00 77.75 367 SER A CA 1
ATOM 2881 C C . SER A 1 367 ? -18.539 -25.399 -5.359 1.00 77.75 367 SER A C 1
ATOM 2883 O O . SER A 1 367 ? -19.042 -25.974 -6.326 1.00 77.75 367 SER A O 1
ATOM 2885 N N . TYR A 1 368 ? -18.339 -26.019 -4.194 1.00 76.56 368 TYR A N 1
ATOM 2886 C CA . TYR A 1 368 ? -18.670 -27.426 -3.968 1.00 76.56 368 TYR A CA 1
ATOM 2887 C C . TYR A 1 368 ? -20.165 -27.745 -4.183 1.00 76.56 368 TYR A C 1
ATOM 2889 O O . TYR A 1 368 ? -20.518 -28.895 -4.417 1.00 76.56 368 TYR A O 1
ATOM 2897 N N . PHE A 1 369 ? -21.036 -26.731 -4.152 1.00 74.06 369 PHE A N 1
ATOM 2898 C CA . PHE A 1 369 ? -22.470 -26.874 -4.381 1.00 74.06 369 PHE A CA 1
ATOM 2899 C C . PHE A 1 369 ? -22.836 -27.378 -5.780 1.00 74.06 369 PHE A C 1
ATOM 2901 O O . PHE A 1 369 ? -23.887 -27.992 -5.946 1.00 74.06 369 PHE A O 1
ATOM 2908 N N . CYS A 1 370 ? -22.000 -27.082 -6.777 1.00 70.12 370 CYS A N 1
ATOM 2909 C CA . CYS A 1 370 ? -22.251 -27.408 -8.181 1.00 70.12 370 CYS A CA 1
ATOM 2910 C C . CYS A 1 370 ? -21.250 -28.438 -8.737 1.00 70.12 370 CYS A C 1
ATOM 2912 O O . CYS A 1 370 ? -21.203 -28.634 -9.950 1.00 70.12 370 CYS A O 1
ATOM 2914 N N . GLN A 1 371 ? -20.428 -29.067 -7.885 1.00 70.00 371 GLN A N 1
ATOM 2915 C CA . GLN A 1 371 ? -19.472 -30.088 -8.320 1.00 70.00 371 GLN A CA 1
ATOM 2916 C C . GLN A 1 371 ? -20.180 -31.420 -8.587 1.00 70.00 371 GLN A C 1
ATOM 2918 O O . GLN A 1 371 ? -20.996 -31.876 -7.787 1.00 70.00 371 GLN A O 1
ATOM 2923 N N . GLU A 1 372 ? -19.840 -32.063 -9.706 1.00 60.81 372 GLU A N 1
ATOM 2924 C CA . GLU A 1 372 ? -20.287 -33.424 -9.999 1.00 60.81 372 GLU A CA 1
ATOM 2925 C C . GLU A 1 372 ? -19.737 -34.396 -8.942 1.00 60.81 372 GLU A C 1
ATOM 2927 O O . GLU A 1 372 ? -18.614 -34.258 -8.457 1.00 60.81 372 GLU A O 1
ATOM 2932 N N . SER A 1 373 ? -20.561 -35.373 -8.574 1.00 52.94 373 SER A N 1
ATOM 2933 C CA . SER A 1 373 ? -20.539 -36.219 -7.370 1.00 52.94 373 SER A CA 1
ATOM 2934 C C . SER A 1 373 ? -19.328 -37.162 -7.170 1.00 52.94 373 SER A C 1
ATOM 2936 O O . SER A 1 373 ? -19.475 -38.221 -6.567 1.00 52.94 373 SER A O 1
ATOM 2938 N N . GLY A 1 374 ? -18.137 -36.816 -7.669 1.00 54.28 374 GLY A N 1
ATOM 2939 C CA . GLY A 1 374 ? -16.921 -37.640 -7.619 1.00 54.28 374 GLY A CA 1
ATOM 2940 C C . GLY A 1 374 ? -15.728 -37.051 -6.854 1.00 54.28 374 GLY A C 1
ATOM 2941 O O . GLY A 1 374 ? -14.708 -37.725 -6.749 1.00 54.28 374 GLY A O 1
ATOM 2942 N N . SER A 1 375 ? -15.817 -35.823 -6.330 1.00 57.91 375 SER A N 1
ATOM 2943 C CA . SER A 1 375 ? -14.717 -35.177 -5.593 1.00 57.91 375 SER A CA 1
ATOM 2944 C C . SER A 1 375 ? -14.969 -35.225 -4.083 1.00 57.91 375 SER A C 1
ATOM 2946 O O . SER A 1 375 ? -15.872 -34.555 -3.581 1.00 57.91 375 SER A O 1
ATOM 2948 N N . GLU A 1 376 ? -14.184 -36.014 -3.341 1.00 58.69 376 GLU A N 1
ATOM 2949 C CA . GLU A 1 376 ? -14.185 -35.982 -1.872 1.00 58.69 376 GLU A CA 1
ATOM 2950 C C . GLU A 1 376 ? -13.671 -34.616 -1.389 1.00 58.69 376 GLU A C 1
ATOM 2952 O O . GLU A 1 376 ? -12.469 -34.352 -1.340 1.00 58.69 376 GLU A O 1
ATOM 2957 N N . MET A 1 377 ? -14.593 -33.714 -1.051 1.00 66.06 377 MET A N 1
ATOM 2958 C CA . MET A 1 377 ? -14.261 -32.402 -0.503 1.00 66.06 377 MET A CA 1
ATOM 2959 C C . MET A 1 377 ? -14.070 -32.480 1.010 1.00 66.06 377 MET A C 1
ATOM 2961 O O . MET A 1 377 ? -14.811 -33.161 1.721 1.00 66.06 377 MET A O 1
ATOM 2965 N N . SER A 1 378 ? -13.083 -31.744 1.526 1.00 78.31 378 SER A N 1
ATOM 2966 C CA . SER A 1 378 ? -12.872 -31.656 2.968 1.00 78.31 378 SER A CA 1
ATOM 2967 C C . SER A 1 378 ? -14.092 -31.035 3.656 1.00 78.31 378 SER A C 1
ATOM 2969 O O . SER A 1 378 ? -14.728 -30.109 3.145 1.00 78.31 378 SER A O 1
ATOM 2971 N N . THR A 1 379 ? -14.390 -31.490 4.874 1.00 79.19 379 THR A N 1
ATOM 2972 C CA . THR A 1 379 ? -15.480 -30.928 5.690 1.00 79.19 379 THR A CA 1
ATOM 2973 C C . THR A 1 379 ? -15.305 -29.433 5.968 1.00 79.19 379 THR A C 1
ATOM 2975 O O . THR A 1 379 ? -16.279 -28.734 6.235 1.00 79.19 379 THR A O 1
ATOM 2978 N N . GLU A 1 380 ? -14.068 -28.933 5.932 1.00 82.56 380 GLU A N 1
ATOM 2979 C CA . GLU A 1 380 ? -13.758 -27.508 6.083 1.00 82.56 380 GLU A CA 1
ATOM 2980 C C . GLU A 1 380 ? -14.186 -26.698 4.856 1.00 82.56 380 GLU A C 1
ATOM 2982 O O . GLU A 1 380 ? -14.789 -25.637 5.017 1.00 82.56 380 GLU A O 1
ATOM 2987 N N . ASN A 1 381 ? -13.964 -27.220 3.645 1.00 79.00 381 ASN A N 1
ATOM 2988 C CA . ASN A 1 381 ? -14.371 -26.557 2.406 1.00 79.00 381 ASN A CA 1
ATOM 2989 C C . ASN A 1 381 ? -15.897 -26.462 2.295 1.00 79.00 381 ASN A C 1
ATOM 2991 O O . ASN A 1 381 ? -16.415 -25.415 1.901 1.00 79.00 381 ASN A O 1
ATOM 2995 N N . CYS A 1 382 ? -16.618 -27.513 2.703 1.00 80.81 382 CYS A N 1
ATOM 2996 C CA . CYS A 1 382 ? -18.082 -27.491 2.720 1.00 80.81 382 CYS A CA 1
ATOM 2997 C C . CYS A 1 382 ? -18.614 -26.427 3.694 1.00 80.81 382 CYS A C 1
ATOM 2999 O O . CYS A 1 382 ? -19.413 -25.571 3.318 1.00 80.81 382 CYS A O 1
ATOM 3001 N N . LYS A 1 383 ? -18.077 -26.390 4.923 1.00 84.25 383 LYS A N 1
ATOM 3002 C CA . LYS A 1 383 ? -18.430 -25.358 5.915 1.00 84.25 383 LYS A CA 1
ATOM 3003 C C . LYS A 1 383 ? -18.113 -23.942 5.433 1.00 84.25 383 LYS A C 1
ATOM 3005 O O . LYS A 1 383 ? -18.883 -23.021 5.689 1.00 84.25 383 LYS A O 1
ATOM 3010 N N . ALA A 1 384 ? -16.983 -23.746 4.753 1.00 83.94 384 ALA A N 1
ATOM 3011 C CA . ALA A 1 384 ? -16.615 -22.444 4.206 1.00 83.94 384 ALA A CA 1
ATOM 3012 C C . ALA A 1 384 ? -17.609 -21.978 3.131 1.00 83.94 384 ALA A C 1
ATOM 3014 O O . ALA A 1 384 ? -18.026 -20.819 3.155 1.00 83.94 384 ALA A O 1
ATOM 3015 N N . GLY A 1 385 ? -18.032 -22.873 2.233 1.00 83.56 385 GLY A N 1
ATOM 3016 C CA . GLY A 1 385 ? -19.043 -22.546 1.229 1.00 83.56 385 GLY A CA 1
ATOM 3017 C C . GLY A 1 385 ? -20.425 -22.289 1.839 1.00 83.56 385 GLY A C 1
ATOM 3018 O O . GLY A 1 385 ? -21.101 -21.351 1.418 1.00 83.56 385 GLY A O 1
ATOM 3019 N N . ASP A 1 386 ? -20.820 -23.036 2.875 1.00 85.94 386 ASP A N 1
ATOM 3020 C CA . ASP A 1 386 ? -22.068 -22.779 3.613 1.00 85.94 386 ASP A CA 1
ATOM 3021 C C . ASP A 1 386 ? -22.070 -21.387 4.241 1.00 85.94 386 ASP A C 1
ATOM 3023 O O . ASP A 1 386 ? -22.993 -20.598 4.028 1.00 85.94 386 ASP A O 1
ATOM 3027 N N . ASN A 1 387 ? -20.993 -21.046 4.952 1.00 88.62 387 ASN A N 1
ATOM 3028 C CA . ASN A 1 387 ? -20.819 -19.721 5.540 1.00 88.62 387 ASN A CA 1
ATOM 3029 C C . ASN A 1 387 ? -20.850 -18.617 4.472 1.00 88.62 387 ASN A C 1
ATOM 3031 O O . ASN A 1 387 ? -21.412 -17.547 4.711 1.00 88.62 387 ASN A O 1
ATOM 3035 N N . PHE A 1 388 ? -20.271 -18.874 3.295 1.00 88.44 388 PHE A N 1
ATOM 3036 C CA . PHE A 1 388 ? -20.289 -17.940 2.174 1.00 88.44 388 PHE A CA 1
ATOM 3037 C C . PHE A 1 388 ? -21.710 -17.690 1.649 1.00 88.44 388 PHE A C 1
ATOM 3039 O O . PHE A 1 388 ? -22.097 -16.527 1.520 1.00 88.44 388 PHE A O 1
ATOM 3046 N N . ILE A 1 389 ? -22.512 -18.739 1.413 1.00 87.88 389 ILE A N 1
ATOM 3047 C CA . ILE A 1 389 ? -23.914 -18.586 0.983 1.00 87.88 389 ILE A CA 1
ATOM 3048 C C . ILE A 1 389 ? -24.721 -17.797 2.011 1.00 87.88 389 ILE A C 1
ATOM 3050 O O . ILE A 1 389 ? -25.435 -16.870 1.633 1.00 87.88 389 ILE A O 1
ATOM 3054 N N . VAL A 1 390 ? -24.598 -18.127 3.301 1.00 89.25 390 VAL A N 1
ATOM 3055 C CA . VAL A 1 390 ? -25.330 -17.429 4.372 1.00 89.25 390 VAL A CA 1
ATOM 3056 C C . VAL A 1 390 ? -24.959 -15.950 4.404 1.00 89.25 390 VAL A C 1
ATOM 3058 O O . VAL A 1 390 ? -25.836 -15.088 4.485 1.00 89.25 390 VAL A O 1
ATOM 3061 N N . ALA A 1 391 ? -23.664 -15.638 4.319 1.00 90.50 391 ALA A N 1
ATOM 3062 C CA . ALA A 1 391 ? -23.186 -14.261 4.309 1.00 90.50 391 ALA A CA 1
ATOM 3063 C C . ALA A 1 391 ? -23.715 -13.485 3.094 1.00 90.50 391 ALA A C 1
ATOM 3065 O O . ALA A 1 391 ? -24.204 -12.365 3.248 1.00 90.50 391 ALA A O 1
ATOM 3066 N N . LEU A 1 392 ? -23.665 -14.092 1.906 1.00 89.25 392 LEU A N 1
ATOM 3067 C CA . LEU A 1 392 ? -24.148 -13.493 0.665 1.00 89.25 392 LEU A CA 1
ATOM 3068 C C . LEU A 1 392 ? -25.664 -13.249 0.699 1.00 89.25 392 LEU A C 1
ATOM 3070 O O . LEU A 1 392 ? -26.128 -12.162 0.353 1.00 89.25 392 LEU A O 1
ATOM 3074 N N . PHE A 1 393 ? -26.423 -14.235 1.177 1.00 88.75 393 PHE A N 1
ATOM 3075 C CA . PHE A 1 393 ? -27.870 -14.152 1.335 1.00 88.75 393 PHE A CA 1
ATOM 3076 C C . PHE A 1 393 ? -28.261 -13.019 2.289 1.00 88.75 393 PHE A C 1
ATOM 3078 O O . PHE A 1 393 ? -29.052 -12.150 1.926 1.00 88.75 393 PHE A O 1
ATOM 3085 N N . ASN A 1 394 ? -27.652 -12.973 3.478 1.00 88.56 394 ASN A N 1
ATOM 3086 C CA . ASN A 1 394 ? -27.915 -11.931 4.470 1.00 88.56 394 ASN A CA 1
ATOM 3087 C C . ASN A 1 394 ? -27.529 -10.537 3.966 1.00 88.56 394 ASN A C 1
ATOM 3089 O O . ASN A 1 394 ? -28.252 -9.575 4.220 1.00 88.56 394 ASN A O 1
ATOM 3093 N N . LEU A 1 395 ? -26.417 -10.419 3.233 1.00 88.88 395 LEU A N 1
ATOM 3094 C CA . LEU A 1 395 ? -25.986 -9.150 2.655 1.00 88.88 395 LEU A CA 1
ATOM 3095 C C . LEU A 1 395 ? -27.010 -8.633 1.643 1.00 88.88 395 LEU A C 1
ATOM 3097 O O . LEU A 1 395 ? -27.469 -7.500 1.771 1.00 88.88 395 LEU A O 1
ATOM 3101 N N . PHE A 1 396 ? -27.384 -9.452 0.657 1.00 88.12 396 PHE A N 1
ATOM 3102 C CA . PHE A 1 396 ? -28.320 -9.039 -0.390 1.00 88.12 396 PHE A CA 1
ATOM 3103 C C . PHE A 1 396 ? -29.742 -8.837 0.125 1.00 88.12 396 PHE A C 1
ATOM 3105 O O . PHE A 1 396 ? -30.430 -7.944 -0.362 1.00 88.12 396 PHE A O 1
ATOM 3112 N N . LEU A 1 397 ? -30.158 -9.570 1.159 1.00 85.00 397 LEU A N 1
ATOM 3113 C CA . LEU A 1 397 ? -31.432 -9.328 1.831 1.00 85.00 397 LEU A CA 1
ATOM 3114 C C . LEU A 1 397 ? -31.516 -7.918 2.435 1.00 85.00 397 LEU A C 1
ATOM 3116 O O . LEU A 1 397 ? -32.574 -7.298 2.411 1.00 85.00 397 LEU A O 1
ATOM 3120 N N . CYS A 1 398 ? -30.405 -7.389 2.955 1.00 83.88 398 CYS A N 1
ATOM 3121 C CA . CYS A 1 398 ? -30.363 -6.031 3.503 1.00 83.88 398 CYS A CA 1
ATOM 3122 C C . CYS A 1 398 ? -30.465 -4.938 2.419 1.00 83.88 398 CYS A C 1
ATOM 3124 O O . CYS A 1 398 ? -30.678 -3.767 2.746 1.00 83.88 398 CYS A O 1
ATOM 3126 N N . LEU A 1 399 ? -30.305 -5.281 1.134 1.00 83.25 399 LEU A N 1
ATOM 3127 C CA . LEU A 1 399 ? -30.296 -4.335 0.016 1.00 83.25 399 LEU A CA 1
ATOM 3128 C C . LEU A 1 399 ? -31.692 -4.169 -0.596 1.00 83.25 399 LEU A C 1
ATOM 3130 O O . LEU A 1 399 ? -31.940 -4.540 -1.742 1.00 83.25 399 LEU A O 1
ATOM 3134 N N . ASN A 1 400 ? -32.592 -3.513 0.140 1.00 68.56 400 ASN A N 1
ATOM 3135 C CA . ASN A 1 400 ? -33.971 -3.246 -0.304 1.00 68.56 400 ASN A CA 1
ATOM 3136 C C . ASN A 1 400 ? -34.069 -2.523 -1.664 1.00 68.56 400 ASN A C 1
ATOM 3138 O O . ASN A 1 400 ? -35.074 -2.640 -2.360 1.00 68.56 400 ASN A O 1
ATOM 3142 N N . ASN A 1 401 ? -33.026 -1.785 -2.054 1.00 69.12 401 ASN A N 1
ATOM 3143 C CA . ASN A 1 401 ? -32.986 -1.014 -3.298 1.00 69.12 401 ASN A CA 1
ATOM 3144 C C . ASN A 1 401 ? -32.604 -1.853 -4.529 1.00 69.12 401 ASN A C 1
ATOM 3146 O O . ASN A 1 401 ? -32.743 -1.372 -5.651 1.00 69.12 401 ASN A O 1
ATOM 3150 N N . VAL A 1 402 ? -32.119 -3.087 -4.341 1.00 73.19 402 VAL A N 1
ATOM 3151 C CA . VAL A 1 402 ? -31.715 -3.988 -5.435 1.00 73.19 402 VAL A CA 1
ATOM 3152 C C . VAL A 1 402 ? -32.319 -5.382 -5.209 1.00 73.19 402 VAL A C 1
ATOM 3154 O O . VAL A 1 402 ? -31.591 -6.364 -5.069 1.00 73.19 402 VAL A O 1
ATOM 3157 N N . PRO A 1 403 ? -33.661 -5.514 -5.186 1.00 68.00 403 PRO A N 1
ATOM 3158 C CA . PRO A 1 403 ? -34.331 -6.765 -4.815 1.00 68.00 403 PRO A CA 1
ATOM 3159 C C . PRO A 1 403 ? -34.008 -7.929 -5.766 1.00 68.00 403 PRO A C 1
ATOM 3161 O O . PRO A 1 403 ? -34.114 -9.091 -5.386 1.00 68.00 403 PRO A O 1
ATOM 3164 N N . LYS A 1 404 ? -33.579 -7.625 -6.998 1.00 82.44 404 LYS A N 1
ATOM 3165 C CA . LYS A 1 404 ? -33.179 -8.622 -7.998 1.00 82.44 404 LYS A CA 1
ATOM 3166 C C . LYS A 1 404 ? -31.803 -9.241 -7.732 1.00 82.44 404 LYS A C 1
ATOM 3168 O O . LYS A 1 404 ? -31.576 -10.346 -8.211 1.00 82.44 404 LYS A O 1
ATOM 3173 N N . ALA A 1 405 ? -30.928 -8.591 -6.958 1.00 84.88 405 ALA A N 1
ATOM 3174 C CA . ALA A 1 405 ? -29.551 -9.049 -6.748 1.00 84.88 405 ALA A CA 1
ATOM 3175 C C . ALA A 1 405 ? -29.496 -10.439 -6.100 1.00 84.88 405 ALA A C 1
ATOM 3177 O O . ALA A 1 405 ? -28.751 -11.306 -6.549 1.00 84.88 405 ALA A O 1
ATOM 3178 N N . LEU A 1 406 ? -30.340 -10.679 -5.088 1.00 84.50 406 LEU A N 1
ATOM 3179 C CA . LEU A 1 406 ? -30.412 -11.974 -4.412 1.00 84.50 406 LEU A CA 1
ATOM 3180 C C . LEU A 1 406 ? -30.809 -13.090 -5.387 1.00 84.50 406 LEU A C 1
ATOM 3182 O O . LEU A 1 406 ? -30.167 -14.137 -5.431 1.00 84.50 406 LEU A O 1
ATOM 3186 N N . THR A 1 407 ? -31.846 -12.853 -6.192 1.00 84.31 407 THR A N 1
ATOM 3187 C CA . THR A 1 407 ? -32.313 -13.821 -7.188 1.00 84.31 407 THR A CA 1
ATOM 3188 C C . THR A 1 407 ? -31.262 -14.054 -8.268 1.00 84.31 407 THR A C 1
ATOM 3190 O O . THR A 1 407 ? -30.946 -15.203 -8.550 1.00 84.31 407 THR A O 1
ATOM 3193 N N . GLN A 1 408 ? -30.679 -12.990 -8.828 1.00 86.44 408 GLN A N 1
ATOM 3194 C CA . GLN A 1 408 ? -29.662 -13.074 -9.881 1.00 86.44 408 GLN A CA 1
ATOM 3195 C C . GLN A 1 408 ? -28.413 -13.829 -9.415 1.00 86.44 408 GLN A C 1
ATOM 3197 O O . GLN A 1 408 ? -27.895 -14.671 -10.146 1.00 86.44 408 GLN A O 1
ATOM 3202 N N . ALA A 1 409 ? -27.950 -13.567 -8.192 1.00 86.00 409 ALA A N 1
ATOM 3203 C CA . ALA A 1 409 ? -26.778 -14.233 -7.642 1.00 86.00 409 ALA A CA 1
ATOM 3204 C C . ALA A 1 409 ? -27.021 -15.724 -7.377 1.00 86.00 409 ALA A C 1
ATOM 3206 O O . ALA A 1 409 ? -26.159 -16.546 -7.678 1.00 86.00 409 ALA A O 1
ATOM 3207 N N . LEU A 1 410 ? -28.184 -16.079 -6.820 1.00 86.00 410 LEU A N 1
ATOM 3208 C CA . LEU A 1 410 ? -28.483 -17.455 -6.413 1.00 86.00 410 LEU A CA 1
ATOM 3209 C C . LEU A 1 410 ? -29.028 -18.329 -7.541 1.00 86.00 410 LEU A C 1
ATOM 3211 O O . LEU A 1 410 ? -28.950 -19.548 -7.429 1.00 86.00 410 LEU A O 1
ATOM 3215 N N . GLN A 1 411 ? -29.575 -17.745 -8.608 1.00 84.88 411 GLN A N 1
ATOM 3216 C CA . GLN A 1 411 ? -30.233 -18.488 -9.683 1.00 84.88 411 GLN A CA 1
ATOM 3217 C C . GLN A 1 411 ? -29.383 -19.649 -10.239 1.00 84.88 411 GLN A C 1
ATOM 3219 O O . GLN A 1 411 ? -29.903 -20.766 -10.251 1.00 84.88 411 GLN A O 1
ATOM 3224 N N . PRO A 1 412 ? -28.095 -19.469 -10.603 1.00 79.00 412 PRO A N 1
ATOM 3225 C CA . PRO A 1 412 ? -27.291 -20.571 -11.138 1.00 79.00 412 PRO A CA 1
ATOM 3226 C C . PRO A 1 412 ? -27.122 -21.726 -10.146 1.00 79.00 412 PRO A C 1
ATOM 3228 O O . PRO A 1 412 ? -27.177 -22.893 -10.529 1.00 79.00 412 PRO A O 1
ATOM 3231 N N . TYR A 1 413 ? -26.968 -21.403 -8.859 1.00 82.38 413 TYR A N 1
ATOM 3232 C CA . TYR A 1 413 ? -26.882 -22.385 -7.779 1.00 82.38 413 TYR A CA 1
ATOM 3233 C C . TYR A 1 413 ? -28.208 -23.125 -7.575 1.00 82.38 413 TYR A C 1
ATOM 3235 O O . TYR A 1 413 ? -28.220 -24.349 -7.452 1.00 82.38 413 TYR A O 1
ATOM 3243 N N . LEU A 1 414 ? -29.331 -22.402 -7.572 1.00 83.50 414 LEU A N 1
ATOM 3244 C CA . LEU A 1 414 ? -30.648 -23.005 -7.385 1.00 83.50 414 LEU A CA 1
ATOM 3245 C C . LEU A 1 414 ? -31.007 -23.945 -8.547 1.00 83.50 414 LEU A C 1
ATOM 3247 O O . LEU A 1 414 ? -31.608 -24.997 -8.322 1.00 83.50 414 LEU A O 1
ATOM 3251 N N . GLU A 1 415 ? -30.618 -23.580 -9.773 1.00 83.50 415 GLU A N 1
ATOM 3252 C CA . GLU A 1 415 ? -30.814 -24.378 -10.985 1.00 83.50 415 GLU A CA 1
ATOM 3253 C C . GLU A 1 415 ? -29.906 -25.618 -11.024 1.00 83.50 415 GLU A C 1
ATOM 3255 O O . GLU A 1 415 ? -30.432 -26.730 -11.109 1.00 83.50 415 GLU A O 1
ATOM 3260 N N . ARG A 1 416 ? -28.573 -25.463 -10.913 1.00 77.94 416 ARG A N 1
ATOM 3261 C CA . ARG A 1 416 ? -27.623 -26.599 -10.955 1.00 77.94 416 ARG A CA 1
ATOM 3262 C C . ARG A 1 416 ? -27.765 -27.542 -9.766 1.00 77.94 416 ARG A C 1
ATOM 3264 O O . ARG A 1 416 ? -27.670 -28.749 -9.942 1.00 77.94 416 ARG A O 1
ATOM 3271 N N . GLY A 1 417 ? -27.999 -27.010 -8.569 1.00 74.19 417 GLY A N 1
ATOM 3272 C CA . GLY A 1 417 ? -28.145 -27.809 -7.352 1.00 74.19 417 GLY A CA 1
ATOM 3273 C C . GLY A 1 417 ? -29.541 -28.410 -7.161 1.00 74.19 417 GLY A C 1
ATOM 3274 O O . GLY A 1 417 ? -29.804 -28.980 -6.107 1.00 74.19 417 GLY A O 1
ATOM 3275 N N . HIS A 1 418 ? -30.463 -28.225 -8.119 1.00 76.75 418 HIS A N 1
ATOM 3276 C CA . HIS A 1 418 ? -31.876 -28.627 -8.028 1.00 76.75 418 HIS A CA 1
ATOM 3277 C C . HIS A 1 418 ? -32.583 -28.178 -6.732 1.00 76.75 418 HIS A C 1
ATOM 3279 O O . HIS A 1 418 ? -33.579 -28.763 -6.298 1.00 76.75 418 HIS A O 1
ATOM 3285 N N . VAL A 1 419 ? -32.105 -27.085 -6.131 1.00 81.56 419 VAL A N 1
ATOM 3286 C CA . VAL A 1 419 ? -32.504 -26.631 -4.793 1.00 81.56 419 VAL A CA 1
ATOM 3287 C C . VAL A 1 419 ? -33.954 -26.141 -4.768 1.00 81.56 419 VAL A C 1
ATOM 3289 O O . VAL A 1 419 ? -34.611 -26.200 -3.728 1.00 81.56 419 VAL A O 1
ATOM 3292 N N . TRP A 1 420 ? -34.493 -25.736 -5.925 1.00 80.69 420 TRP A N 1
ATOM 3293 C CA . TRP A 1 420 ? -35.900 -25.360 -6.106 1.00 80.69 420 TRP A CA 1
ATOM 3294 C C . TRP A 1 420 ? -36.881 -26.410 -5.565 1.00 80.69 420 TRP A C 1
ATOM 3296 O O . TRP A 1 420 ? -37.940 -26.048 -5.057 1.00 80.69 420 TRP A O 1
ATOM 3306 N N . GLN A 1 421 ? -36.529 -27.700 -5.617 1.00 80.44 421 GLN A N 1
ATOM 3307 C CA . GLN A 1 421 ? -37.395 -28.785 -5.145 1.00 80.44 421 GLN A CA 1
ATOM 3308 C C . GLN A 1 421 ? -37.693 -28.686 -3.640 1.00 80.44 421 GLN A C 1
ATOM 3310 O O . GLN A 1 421 ? -38.813 -28.956 -3.210 1.00 80.44 421 GLN A O 1
ATOM 3315 N N . HIS A 1 422 ? -36.729 -28.207 -2.850 1.00 80.44 422 HIS A N 1
ATOM 3316 C CA . HIS A 1 422 ? -36.876 -28.040 -1.402 1.00 80.44 422 HIS A CA 1
ATOM 3317 C C . HIS A 1 422 ? -37.770 -26.856 -1.010 1.00 80.44 422 HIS A C 1
ATOM 3319 O O . HIS A 1 422 ? -38.239 -26.792 0.127 1.00 80.44 422 HIS A O 1
ATOM 3325 N N . LEU A 1 423 ? -38.046 -25.921 -1.929 1.00 76.88 423 LEU A N 1
ATOM 3326 C CA . LEU A 1 423 ? -39.000 -24.844 -1.658 1.00 76.88 423 LEU A CA 1
ATOM 3327 C C . LEU A 1 423 ? -40.445 -25.357 -1.626 1.00 76.88 423 LEU A C 1
ATOM 3329 O O . LEU A 1 423 ? -41.274 -24.789 -0.921 1.00 76.88 423 LEU A O 1
ATOM 3333 N N . TYR A 1 424 ? -40.757 -26.452 -2.325 1.00 75.94 424 TYR A N 1
ATOM 3334 C CA . TYR A 1 424 ? -42.091 -27.058 -2.266 1.00 75.94 424 TYR A CA 1
ATOM 3335 C C . TYR A 1 424 ? -42.353 -27.785 -0.936 1.00 75.94 424 TYR A C 1
ATOM 3337 O O . TYR A 1 424 ? -43.506 -27.922 -0.535 1.00 75.94 424 TYR A O 1
ATOM 3345 N N . SER A 1 425 ? -41.302 -28.193 -0.215 1.00 76.94 425 SER A N 1
ATOM 3346 C CA . SER A 1 425 ? -41.368 -28.816 1.117 1.00 76.94 425 SER A CA 1
ATOM 3347 C C . SER A 1 425 ? -40.920 -27.870 2.241 1.00 76.94 425 SER A C 1
ATOM 3349 O O . SER A 1 425 ? -40.449 -28.296 3.297 1.00 76.94 425 SER A O 1
ATOM 3351 N N . LEU A 1 426 ? -41.086 -26.555 2.055 1.00 72.56 426 LEU A N 1
ATOM 3352 C CA . LEU A 1 426 ? -40.617 -25.528 2.997 1.00 72.56 426 LEU A CA 1
ATOM 3353 C C . LEU A 1 426 ? -41.147 -25.717 4.433 1.00 72.56 426 LEU A C 1
ATOM 3355 O O . LEU A 1 426 ? -40.432 -25.387 5.376 1.00 72.56 426 LEU A O 1
ATOM 3359 N N . ALA A 1 427 ? -42.346 -26.287 4.595 1.00 69.12 427 ALA A N 1
ATOM 3360 C CA . ALA A 1 427 ? -42.977 -26.562 5.889 1.00 69.12 427 ALA A CA 1
ATOM 3361 C C . ALA A 1 427 ? -42.450 -27.822 6.608 1.00 69.12 427 ALA A C 1
ATOM 3363 O O . ALA A 1 427 ? -42.659 -27.963 7.811 1.00 69.12 427 ALA A O 1
ATOM 3364 N N . ASP A 1 428 ? -41.773 -28.732 5.902 1.00 72.81 428 ASP A N 1
ATOM 3365 C CA . ASP A 1 428 ? -41.276 -29.983 6.479 1.00 72.81 428 ASP A CA 1
ATOM 3366 C C . ASP A 1 428 ? -39.895 -29.784 7.120 1.00 72.81 428 ASP A C 1
ATOM 3368 O O . ASP A 1 428 ? -38.858 -29.749 6.452 1.00 72.81 428 ASP A O 1
ATOM 3372 N N . THR A 1 429 ? -39.871 -29.638 8.442 1.00 67.94 429 THR A N 1
ATOM 3373 C CA . THR A 1 429 ? -38.644 -29.424 9.221 1.00 67.94 429 THR A CA 1
ATOM 3374 C C . THR A 1 429 ? -37.840 -30.701 9.473 1.00 67.94 429 THR A C 1
ATOM 3376 O O . THR A 1 429 ? -36.762 -30.618 10.057 1.00 67.94 429 THR A O 1
ATOM 3379 N N . THR A 1 430 ? -38.321 -31.870 9.036 1.00 66.56 430 THR A N 1
ATOM 3380 C CA . THR A 1 430 ? -37.679 -33.162 9.335 1.00 66.56 430 THR A CA 1
ATOM 3381 C C . THR A 1 430 ? -36.582 -33.556 8.341 1.00 66.56 430 THR A C 1
ATOM 3383 O O . THR A 1 430 ? -35.718 -34.367 8.675 1.00 66.56 430 THR A O 1
ATOM 3386 N N . GLN A 1 431 ? -36.567 -32.963 7.143 1.00 71.06 431 GLN A N 1
ATOM 3387 C CA . GLN A 1 431 ? -35.567 -33.244 6.110 1.00 71.06 431 GLN A CA 1
ATOM 3388 C C . GLN A 1 431 ? -34.325 -32.354 6.235 1.00 71.06 431 GLN A C 1
ATOM 3390 O O . GLN A 1 431 ? -34.423 -31.148 6.480 1.00 71.06 431 GLN A O 1
ATOM 3395 N N . ALA A 1 432 ? -33.151 -32.943 5.985 1.00 74.44 432 ALA A N 1
ATOM 3396 C CA . ALA A 1 432 ? -31.927 -32.185 5.755 1.00 74.44 432 ALA A CA 1
ATOM 3397 C C . ALA A 1 432 ? -32.090 -31.352 4.475 1.00 74.44 432 ALA A C 1
ATOM 3399 O O . ALA A 1 432 ? -32.378 -31.896 3.409 1.00 74.44 432 ALA A O 1
ATOM 3400 N N . VAL A 1 433 ? -31.934 -30.034 4.591 1.00 81.06 433 VAL A N 1
ATOM 3401 C CA . VAL A 1 433 ? -32.103 -29.088 3.481 1.00 81.06 433 VAL A CA 1
ATOM 3402 C C . VAL A 1 433 ? -30.817 -28.301 3.232 1.00 81.06 433 VAL A C 1
ATOM 3404 O O . VAL A 1 433 ? -30.043 -28.088 4.169 1.00 81.06 433 VAL A O 1
ATOM 3407 N N . PRO A 1 434 ? -30.591 -27.826 1.995 1.00 82.69 434 PRO A N 1
ATOM 3408 C CA . PRO A 1 434 ? -29.490 -26.920 1.698 1.00 82.69 434 PRO A CA 1
ATOM 3409 C C . PRO A 1 434 ? -29.559 -25.642 2.537 1.00 82.69 434 PRO A C 1
ATOM 3411 O O . PRO A 1 434 ? -30.642 -25.131 2.830 1.00 82.69 434 PRO A O 1
ATOM 3414 N N . VAL A 1 435 ? -28.399 -25.076 2.869 1.00 85.00 435 VAL A N 1
ATOM 3415 C CA . VAL A 1 435 ? -28.287 -23.933 3.788 1.00 85.00 435 VAL A CA 1
ATOM 3416 C C . VAL A 1 435 ? -29.100 -22.713 3.339 1.00 85.00 435 VAL A C 1
ATOM 3418 O O . VAL A 1 435 ? -29.708 -22.044 4.172 1.00 85.00 435 VAL A O 1
ATOM 3421 N N . VAL A 1 436 ? -29.215 -22.465 2.029 1.00 84.56 436 VAL A N 1
ATOM 3422 C CA . VAL A 1 436 ? -30.038 -21.357 1.513 1.00 84.56 436 VAL A CA 1
ATOM 3423 C C . VAL A 1 436 ? -31.522 -21.512 1.877 1.00 84.56 436 VAL A C 1
ATOM 3425 O O . VAL A 1 436 ? -32.198 -20.521 2.143 1.00 84.56 436 VAL A O 1
ATOM 3428 N N . ILE A 1 437 ? -32.034 -22.748 1.924 1.00 85.38 437 ILE A N 1
ATOM 3429 C CA . ILE A 1 437 ? -33.430 -23.040 2.282 1.00 85.38 437 ILE A CA 1
ATOM 3430 C C . ILE A 1 437 ? -33.652 -22.774 3.767 1.00 85.38 437 ILE A C 1
ATOM 3432 O O . ILE A 1 437 ? -34.696 -22.241 4.144 1.00 85.38 437 ILE A O 1
ATOM 3436 N N . THR A 1 438 ? -32.659 -23.074 4.605 1.00 85.50 438 THR A N 1
ATOM 3437 C CA . THR A 1 438 ? -32.666 -22.702 6.023 1.00 85.50 438 THR A CA 1
ATOM 3438 C C . THR A 1 438 ? -32.773 -21.185 6.186 1.00 85.50 438 THR A C 1
ATOM 3440 O O . THR A 1 438 ? -33.636 -20.721 6.928 1.00 85.50 438 THR A O 1
ATOM 3443 N N . CYS A 1 439 ? -31.998 -20.402 5.428 1.00 85.81 439 CYS A N 1
ATOM 3444 C CA . CYS A 1 439 ? -32.087 -18.938 5.466 1.00 85.81 439 CYS A CA 1
ATOM 3445 C C . CYS A 1 439 ? -33.470 -18.413 5.036 1.00 85.81 439 CYS A C 1
ATOM 3447 O O . CYS A 1 439 ? -34.020 -17.510 5.668 1.00 85.81 439 CYS A O 1
ATOM 3449 N N . VAL A 1 440 ? -34.068 -18.994 3.988 1.00 84.94 440 VAL A N 1
ATOM 3450 C CA . VAL A 1 440 ? -35.428 -18.636 3.544 1.00 84.94 440 VAL A CA 1
ATOM 3451 C C . VAL A 1 440 ? -36.466 -18.973 4.620 1.00 84.94 440 VAL A C 1
ATOM 3453 O O . VAL A 1 440 ? -37.316 -18.135 4.928 1.00 84.94 440 VAL A O 1
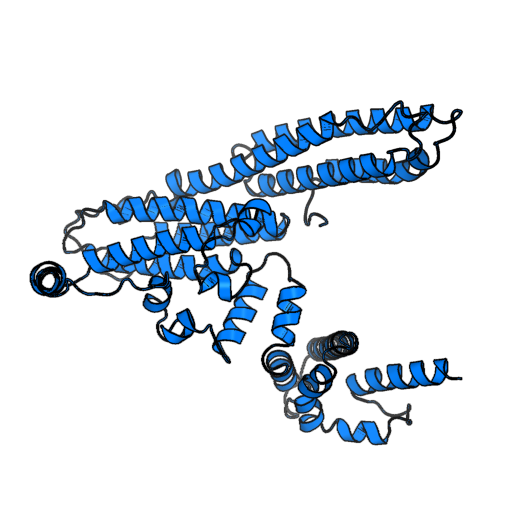ATOM 3456 N N . ARG A 1 441 ? -36.382 -20.167 5.226 1.00 85.00 441 ARG A N 1
ATOM 3457 C CA . ARG A 1 441 ? -37.258 -20.591 6.332 1.00 85.00 441 ARG A CA 1
ATOM 3458 C C . ARG A 1 441 ? -37.223 -19.591 7.480 1.00 85.00 441 ARG A C 1
ATOM 3460 O O . ARG A 1 441 ? -38.280 -19.161 7.930 1.00 85.00 441 ARG A O 1
ATOM 3467 N N . GLU A 1 442 ? -36.035 -19.196 7.929 1.00 83.94 442 GLU A N 1
ATOM 3468 C CA . GLU A 1 442 ? -35.879 -18.262 9.048 1.00 83.94 442 GLU A CA 1
ATOM 3469 C C . GLU A 1 442 ? -36.567 -16.917 8.798 1.00 83.94 442 GLU A C 1
ATOM 3471 O O . GLU A 1 442 ? -37.236 -16.401 9.693 1.00 83.94 442 GLU A O 1
ATOM 3476 N N . ILE A 1 443 ? -36.471 -16.364 7.585 1.00 82.56 443 ILE A N 1
ATOM 3477 C CA . ILE A 1 443 ? -37.156 -15.110 7.240 1.00 82.56 443 ILE A CA 1
ATOM 3478 C C . ILE A 1 443 ? -38.668 -15.297 7.264 1.00 82.56 443 ILE A C 1
ATOM 3480 O O . ILE A 1 443 ? -39.372 -14.522 7.911 1.00 82.56 443 ILE A O 1
ATOM 3484 N N . VAL A 1 444 ? -39.171 -16.321 6.571 1.00 80.31 444 VAL A N 1
ATOM 3485 C CA . VAL A 1 444 ? -40.614 -16.559 6.446 1.00 80.31 444 VAL A CA 1
ATOM 3486 C C . VAL A 1 444 ? -41.238 -16.821 7.820 1.00 80.31 444 VAL A C 1
ATOM 3488 O O . VAL A 1 444 ? -42.283 -16.245 8.136 1.00 80.31 444 VAL A O 1
ATOM 3491 N N . PHE A 1 445 ? -40.580 -17.616 8.672 1.00 78.31 445 PHE A N 1
ATOM 3492 C CA . PHE A 1 445 ? -41.027 -17.876 10.044 1.00 78.31 445 PHE A CA 1
ATOM 3493 C C . PHE A 1 445 ? -40.943 -16.638 10.938 1.00 78.31 445 PHE A C 1
ATOM 3495 O O . PHE A 1 445 ? -41.854 -16.380 11.722 1.00 78.31 445 PHE A O 1
ATOM 3502 N N . LYS A 1 446 ? -39.888 -15.826 10.817 1.00 74.88 446 LYS A N 1
ATOM 3503 C CA . LYS A 1 446 ? -39.769 -14.577 11.582 1.00 74.88 446 LYS A CA 1
ATOM 3504 C C . LYS A 1 446 ? -40.861 -13.576 11.204 1.00 74.88 446 LYS A C 1
ATOM 3506 O O . LYS A 1 446 ? -41.434 -12.949 12.089 1.00 74.88 446 LYS A O 1
ATOM 3511 N N . SER A 1 447 ? -41.178 -13.452 9.916 1.00 68.38 447 SER A N 1
ATOM 3512 C CA . SER A 1 447 ? -42.258 -12.587 9.437 1.00 68.38 447 SER A CA 1
ATOM 3513 C C . SER A 1 447 ? -43.633 -13.075 9.897 1.00 68.38 447 SER A C 1
ATOM 3515 O O . SER A 1 447 ? -44.422 -12.272 10.388 1.00 68.38 447 SER A O 1
ATOM 3517 N N . THR A 1 448 ? -43.912 -14.379 9.813 1.00 66.38 448 THR A N 1
ATOM 3518 C CA . THR A 1 448 ? -45.192 -14.952 10.278 1.00 66.38 448 THR A CA 1
ATOM 3519 C C . THR A 1 448 ? -45.370 -14.845 11.792 1.00 66.38 448 THR A C 1
ATOM 3521 O O . THR A 1 448 ? -46.438 -14.438 12.233 1.00 66.38 448 THR A O 1
ATOM 3524 N N . ASN A 1 449 ? -44.320 -15.079 12.583 1.00 64.94 449 ASN A N 1
ATOM 3525 C CA . ASN A 1 449 ? -44.356 -14.890 14.039 1.00 64.94 449 ASN A CA 1
ATOM 3526 C C . ASN A 1 449 ? -44.429 -13.419 14.480 1.00 64.94 449 ASN A C 1
ATOM 3528 O O . ASN A 1 449 ? -44.729 -13.160 15.635 1.00 64.94 449 ASN A O 1
ATOM 3532 N N . SER A 1 450 ? -44.103 -12.460 13.606 1.00 61.03 450 SER A N 1
ATOM 3533 C CA . SER A 1 450 ? -44.286 -11.024 13.884 1.00 61.03 450 SER A CA 1
ATOM 3534 C C . SER A 1 450 ? -45.673 -10.493 13.502 1.00 61.03 450 SER A C 1
ATOM 3536 O O . SER A 1 450 ? -46.018 -9.372 13.867 1.00 61.03 450 SER A O 1
ATOM 3538 N N . LEU A 1 451 ? -46.428 -11.273 12.720 1.00 52.12 451 LEU A N 1
ATOM 3539 C CA . LEU A 1 451 ? -47.795 -10.973 12.280 1.00 52.12 451 LEU A CA 1
ATOM 3540 C C . LEU A 1 451 ? -48.859 -11.652 13.160 1.00 52.12 451 LEU A C 1
ATOM 3542 O O . LEU A 1 451 ? -50.007 -11.207 13.158 1.00 52.12 451 LEU A O 1
ATOM 3546 N N . LEU A 1 452 ? -48.476 -12.721 13.865 1.00 46.03 452 LEU A N 1
ATOM 3547 C CA . LEU A 1 452 ? -49.211 -13.359 14.963 1.00 46.03 452 LEU A CA 1
ATOM 3548 C C . LEU A 1 452 ? -48.891 -12.653 16.283 1.00 46.03 452 LEU A C 1
ATOM 3550 O O . LEU A 1 452 ? -49.822 -12.549 17.113 1.00 46.03 452 LEU A O 1
#

Foldseek 3Di:
DQWLAADPVLVVVLVVLVVCLVVLLVQPDPVRVVSVVVSLVVLLVVLVVLLVVLVVVLVCPPVPHNLLVLLRSLLHLVNSLVSLVVSQVSNDDPDPPDDDDRRDCVSNVSSVVVSVVSLVVSLVVLLCCLVVPLVDDPLLQPQADPAARVQLPDEDRSLVVNLVSLVVLLVSNLSGHDQQSSLVSSLSSLLSSLVVVLVSLVPRDHDPNYLSNLLRHLLSSLVSCLLLVLQNDPALLLQQAPDPQDPVCVVVVHDPSNNSSLVSNVSSVVSNCVSPPDPVVVCCVVPVVVVVPPDDDDPPGPGSVNVCVNCVPLRPPCCSVVNGDDPSNLVSLVSSCVSGSDNPVVSVVCSCPPPLRVVLQVPLCPAPLQDDPPDDDDPVSVVVVLVVLLVNQVVQVVCPVCVSSNVSSCVNSCVRNVLVVVVVVLVDPPDDHRSVSVVVNVVVVVVVVVVD

Seque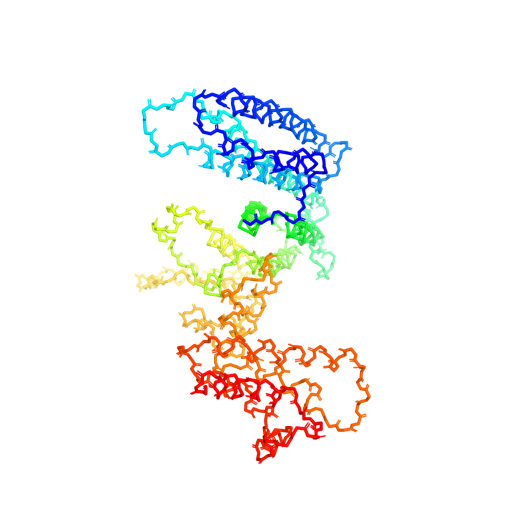nce (452 aa):
EKPKMIAKFCGAILIELDALLPLAVACRSSSLLGVRSSFVEACGKAAFAMLSRLQERALEVPSSAPLKNLPALLSTCIYVHQRLGYYSVRLKDSDAASAKVPLTLLPLQKYQETVKALKEQLTHYCIQVCTSSLFHDAESHNWADPKPFYEGERCSFSLQMWFYFLCGLRSDLWAVLPADLAKDVLGQVLKETLQLLVQRYARVRASYKRHLQIRSDITAILLYVEHLLWSVCESPESLVLIDPPSEMTIKAGGSNWPSQIHSLCDQLLMILVVVTAPLSLVHRTFVINASEDSTSQQPESSVVRWLNAIKPDLYTERAIRDGLMGEAALACQLRLLTSDPDCSPKLLLRMLLYEDCHLPRILLENSYFCQESGSEMSTENCKAGDNFIVALFNLFLCLNNVPKALTQALQPYLERGHVWQHLYSLADTTQAVPVVITCVREIVFKSTNSLL

Secondary structure (DSSP, 8-state):
---S---HHHHHHHHHHHHHHHHHHH--STTTHHHHHHHHHHHHHHHHHHHHHHHHHHHTTTTTS-TTHHHHHHHHHHHHHHHHHHHHHHT--SSTTS---PPPHHHHHHHHHHHHHHHHHHHHHHHHHIIIIIT--TTTT-TT-SS-GGGGS---HHHHHHHHHHHHHHHHHHHHS-HHHHHHHHHHHHHHHHHHHHHHHHH----TTTHHHHHHHHHHHHHHHHHHHTTT-SSSHHHHB-PPPPHHHHHTT---HHHHHHHHHHHHHHHHHHHHS-HHHHHIIIIIGGGT-TT----SS-B-HHHHHH-TTTS-HHHHHH---HHHHHHHHHHHHHHSSS--HHHHHHHHTTTTTHHHHHHHHTSGGG--TT----HHHHHHHHHHHHHHHHHHHT-TT-HHHHHHHHHHHHHHTTTHHHHTTTT-TTS---HHHHHHHHHHHHHHHHH-

pLDDT: mean 83.52, std 12.82, range [41.69, 98.38]

Organism: NCBI:txid704102

InterPro domains:
  IPR027993 Protein of unknown function DUF4495 [PF14906] (38-366)
  IPR027993 Protein of unknown function DUF4495 [PTHR33960] (1-449)